Protein AF-0000000078215372 (afdb_homodimer)

Solvent-accessible surface area (backbone atoms only — not comparable to full-atom values): 24965 Å² total; per-residue (Å²): 65,61,40,54,38,35,40,29,22,80,87,81,62,36,67,47,81,47,34,29,33,44,19,39,41,11,26,53,32,34,30,17,42,66,57,40,56,76,42,60,51,66,66,79,47,75,48,42,29,33,37,34,26,61,56,50,44,72,45,80,42,80,29,37,35,31,61,37,30,39,27,28,92,84,66,49,73,44,81,45,72,28,32,36,36,79,43,50,43,55,74,42,83,42,74,62,76,50,68,67,39,49,51,50,41,46,69,76,32,75,67,48,82,72,40,75,63,77,63,27,90,36,74,42,59,40,46,30,38,40,5,23,60,46,37,66,75,33,41,37,47,88,41,70,60,42,73,40,85,52,49,27,31,38,37,44,30,66,54,41,72,30,67,41,57,47,55,72,62,73,57,78,70,67,84,73,60,65,41,46,37,43,30,38,33,36,21,36,50,67,65,88,62,72,63,64,66,74,57,58,53,74,74,71,71,75,66,78,73,65,65,56,70,54,48,51,43,41,53,49,44,51,54,52,62,64,57,71,77,76,125,62,60,41,55,36,35,40,30,23,81,87,81,62,37,68,48,78,48,34,28,34,42,23,40,33,16,60,55,30,33,30,15,42,66,57,42,56,77,41,61,50,65,66,78,47,76,49,72,34,34,42,33,28,51,57,50,43,72,43,80,41,79,29,36,34,33,60,38,31,39,28,26,91,84,65,49,74,45,82,44,70,29,34,35,35,79,42,49,44,56,75,41,43,23,26,62,77,50,67,68,39,49,53,50,42,47,68,78,32,76,67,47,82,71,42,78,62,78,64,27,89,36,76,41,62,39,44,30,38,40,5,25,59,45,38,67,74,33,40,37,47,86,42,68,59,42,72,40,86,50,48,27,32,37,37,42,30,67,56,42,70,30,68,39,32,44,60,72,60,76,63,73,78,56,92,80,71,47,39,16,29,64,39,41,60,21,66,51,71,78,74,79,73,76,65,68,69,72,66,64,61,74,81,72,75,78,74,83,75,77,83,70,67,67,62,58,56,57,62,57,56,65,60,60,66,71,65,74,77,82,125

Secondary structure (DSSP, 8-state):
-EEEEEEE-TTT--EEEEEEEE-TT-SS-EEEHHHHHHTTPPPSEEEEEEEEEGGGEEEEEEEEEEEEEEE-TT--EEEEEEEEES-----EE-PPPPHHHHHHHHHH-TTGGGS----TT-EE---EEE-HHHHHHHB-TTS--EE-TTS-EEE-BTTS-EEES--SS--S--S--EEE----EEEE------TTTTT------------HHHHHHHHHHHHHHHS----/-EEEEEEE-TTT--EEEEEEEE-TT-SS-EEEHHHHHHTTPPPSEEEEEEEEETTTEEEEEEEEEEEEEEE-TT--EEEEEEEEES-S---EE-PPPPHHHHHHHHHH-TTGGGS----TT-EE---EEE-HHHHHHHB-TTS--EE-TTS-EEE-BTTS-EEES--SS-----SS----SS------------GGGGG------------THHHHHHHHHHHHHT-----

Foldseek 3Di:
DKFWWKKADPPPGDIDIAIEAEAAQAPFKAFEPVVCVSRVWDFPDWFWKWKAFPPGDIDIDIWTKTWIWIQAPVGDTDIDIHIYDNAQDDWDQAADDDPQQVVVCCVVPVCPVVAPDPPNRDRHGGRMYDYNVCNVVFFPVVDDWDAGPQRWIWTQTNRGTDIDDDGPDPDPPPPDPDDDGRRIDIGTDPPPPPPVVVVPPPPPDPPPPDPCVVVVVVVVVVVVVVPPPDD/DKFWWKKADPPPGDIDIAIEAEAAPDPFKAFEPVVCVSRVWDFPDKDWDWDADPPGDIDIDIWTKTWIWIQAPVRDTDIDIHIYDNADDFWFQAFDDDPQQVVVCCVVPVCVVVAPDPPNQDRHGGRMYDYNVCNVVFFPVVDDWDAGPQRWIWTQTNRGTDIADDGPDPPPPPDPRRNSRCPPPVPPPPPPPPPVPVPPPDPPDPPPDDDCVVVVVVVVVVVPVVPPPDD

pLDDT: mean 70.28, std 26.35, range [21.62, 98.56]

Structure (mmCIF, N/CA/C/O backbone):
data_AF-0000000078215372-model_v1
#
loop_
_entity.id
_entity.type
_entity.pdbx_description
1 polymer 'Uncharacterized protein'
#
loop_
_atom_site.group_PDB
_atom_site.id
_atom_site.type_symbol
_atom_site.label_atom_id
_atom_site.label_alt_id
_atom_site.label_comp_id
_atom_site.label_asym_id
_atom_site.label_entity_id
_atom_site.label_seq_id
_atom_site.pdbx_PDB_ins_code
_atom_site.Cartn_x
_atom_site.Cartn_y
_atom_site.Cartn_z
_atom_site.occupancy
_atom_site.B_iso_or_equiv
_atom_site.auth_seq_id
_atom_site.auth_comp_id
_atom_site.auth_asym_id
_atom_site.auth_atom_id
_atom_site.pdbx_PDB_model_num
ATOM 1 N N . MET A 1 1 ? -4.188 3.066 4.508 1 84.56 1 MET A N 1
ATOM 2 C CA . MET A 1 1 ? -3.934 3.303 5.926 1 84.56 1 MET A CA 1
ATOM 3 C C . MET A 1 1 ? -3.498 4.746 6.168 1 84.56 1 MET A C 1
ATOM 5 O O . MET A 1 1 ? -2.582 5.238 5.512 1 84.56 1 MET A O 1
ATOM 9 N N . ILE A 1 2 ? -4.207 5.359 7.113 1 87.06 2 ILE A N 1
ATOM 10 C CA . ILE A 1 2 ? -3.916 6.758 7.406 1 87.06 2 ILE A CA 1
ATOM 11 C C . ILE A 1 2 ? -3.439 6.895 8.852 1 87.06 2 ILE A C 1
ATOM 13 O O . ILE A 1 2 ? -4.055 6.344 9.766 1 87.06 2 ILE A O 1
ATOM 17 N N . ALA A 1 3 ? -2.377 7.633 9.016 1 88.69 3 ALA A N 1
ATOM 18 C CA . ALA A 1 3 ? -1.824 7.844 10.352 1 88.69 3 ALA A CA 1
ATOM 19 C C . ALA A 1 3 ? -1.66 9.328 10.648 1 88.69 3 ALA A C 1
ATOM 21 O O . ALA A 1 3 ? -1.082 10.07 9.852 1 88.69 3 ALA A O 1
ATOM 22 N N . PRO A 1 4 ? -2.207 9.742 11.766 1 89.06 4 PRO A N 1
ATOM 23 C CA . PRO A 1 4 ? -1.843 11.086 12.219 1 89.06 4 PRO A CA 1
ATOM 24 C C . PRO A 1 4 ? -0.414 11.156 12.758 1 89.06 4 PRO A C 1
ATOM 26 O O . PRO A 1 4 ? 0.058 10.219 13.398 1 89.06 4 PRO A O 1
ATOM 29 N N . LEU A 1 5 ? 0.279 12.273 12.383 1 92.25 5 LEU A N 1
ATOM 30 C CA . LEU A 1 5 ? 1.641 12.43 12.883 1 92.25 5 LEU A CA 1
ATOM 31 C C . LEU A 1 5 ? 2.039 13.906 12.906 1 92.25 5 LEU A C 1
ATOM 33 O O . LEU A 1 5 ? 1.296 14.758 12.422 1 92.25 5 LEU A O 1
ATOM 37 N N . LYS A 1 6 ? 3.123 14.133 13.578 1 95.31 6 LYS A N 1
ATOM 38 C CA . LYS A 1 6 ? 3.758 15.445 13.508 1 95.31 6 LYS A CA 1
ATOM 39 C C . LYS A 1 6 ? 4.973 15.422 12.594 1 95.31 6 LYS A C 1
ATOM 41 O O . L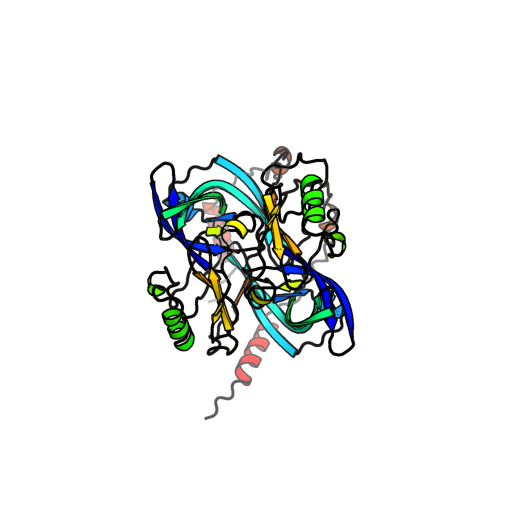YS A 1 6 ? 5.73 14.445 12.578 1 95.31 6 LYS A O 1
ATOM 46 N N . VAL A 1 7 ? 5.098 16.484 11.828 1 98.06 7 VAL A N 1
ATOM 47 C CA . VAL A 1 7 ? 6.266 16.641 10.969 1 98.06 7 VAL A CA 1
ATOM 48 C C . VAL A 1 7 ? 7.012 17.922 11.352 1 98.06 7 VAL A C 1
ATOM 50 O O . VAL A 1 7 ? 6.395 18.953 11.617 1 98.06 7 VAL A O 1
ATOM 53 N N . ARG A 1 8 ? 8.328 17.797 11.344 1 98.31 8 ARG A N 1
ATOM 54 C CA . ARG A 1 8 ? 9.141 18.922 11.812 1 98.31 8 ARG A CA 1
ATOM 55 C C . ARG A 1 8 ? 10.32 19.172 10.883 1 98.31 8 ARG A C 1
ATOM 57 O O . ARG A 1 8 ? 10.945 18.219 10.398 1 98.31 8 ARG A O 1
ATOM 64 N N . ASN A 1 9 ? 10.578 20.359 10.594 1 98.56 9 ASN A N 1
ATOM 65 C CA . ASN A 1 9 ? 11.836 20.781 9.992 1 98.56 9 ASN A CA 1
ATOM 66 C C . ASN A 1 9 ? 12.977 20.75 11.008 1 98.56 9 ASN A C 1
ATOM 68 O O . ASN A 1 9 ? 12.984 21.516 11.969 1 98.56 9 ASN A O 1
ATOM 72 N N . GLU A 1 10 ? 13.906 19.969 10.734 1 96.25 10 GLU A N 1
ATOM 73 C CA . GLU A 1 10 ? 15.008 19.781 11.672 1 96.25 10 GLU A CA 1
ATOM 74 C C . GLU A 1 10 ? 15.844 21.047 11.812 1 96.25 10 GLU A C 1
ATOM 76 O O . GLU A 1 10 ? 16.453 21.281 12.859 1 96.25 10 GLU A O 1
ATOM 81 N N . ILE A 1 11 ? 15.914 21.844 10.875 1 96 11 ILE A N 1
ATOM 82 C CA . ILE A 1 11 ? 16.812 23 10.812 1 96 11 ILE A CA 1
ATOM 83 C C . ILE A 1 11 ? 16.203 24.156 11.586 1 96 11 ILE A C 1
ATOM 85 O O . ILE A 1 11 ? 16.859 24.75 12.461 1 96 11 ILE A O 1
ATOM 89 N N . ASN A 1 12 ? 14.969 24.5 11.391 1 97.12 12 ASN A N 1
ATOM 90 C CA . ASN A 1 12 ? 14.398 25.703 11.992 1 97.12 12 ASN A CA 1
ATOM 91 C C . ASN A 1 12 ? 13.398 25.359 13.094 1 97.12 12 ASN A C 1
ATOM 93 O O . ASN A 1 12 ? 12.898 26.25 13.781 1 97.12 12 ASN A O 1
ATOM 97 N N . GLY A 1 13 ? 12.953 24.125 13.18 1 96.62 13 GLY A N 1
ATOM 98 C CA . GLY A 1 13 ? 12.094 23.688 14.266 1 96.62 13 GLY A CA 1
ATOM 99 C C . GLY A 1 13 ? 10.617 23.828 13.953 1 96.62 13 GLY A C 1
ATOM 100 O O . GLY A 1 13 ? 9.766 23.438 14.75 1 96.62 13 GLY A O 1
ATOM 101 N N . ASN A 1 14 ? 10.234 24.391 12.766 1 97.5 14 ASN A N 1
ATOM 102 C CA . ASN A 1 14 ? 8.836 24.453 12.375 1 97.5 14 ASN A CA 1
ATOM 103 C C . ASN A 1 14 ? 8.188 23.078 12.367 1 97.5 14 ASN A C 1
ATOM 105 O O . ASN A 1 14 ? 8.797 22.109 11.914 1 97.5 14 ASN A O 1
ATOM 109 N N . GLU A 1 15 ? 6.965 23.016 12.914 1 97.25 15 GLU A N 1
ATOM 110 C CA . GLU A 1 15 ? 6.289 21.719 13.031 1 97.25 15 GLU A CA 1
ATOM 111 C C . GLU A 1 15 ? 4.797 21.844 12.742 1 97.25 15 GLU A C 1
ATOM 113 O O . GLU A 1 15 ? 4.203 22.906 12.969 1 97.25 15 GLU A O 1
ATOM 118 N N . GLU A 1 16 ? 4.195 20.812 12.195 1 96.75 16 GLU A N 1
ATOM 119 C CA . GLU A 1 16 ? 2.764 20.75 11.922 1 96.75 16 GLU A CA 1
ATOM 120 C C . GLU A 1 16 ? 2.225 19.344 12.141 1 96.75 16 GLU A C 1
ATOM 122 O O . GLU A 1 16 ? 2.926 18.359 11.898 1 96.75 16 GLU A O 1
ATOM 127 N N . GLN A 1 17 ? 0.99 19.344 12.641 1 93.5 17 GLN A N 1
ATOM 128 C CA . GLN A 1 17 ? 0.272 18.078 12.688 1 93.5 17 GLN A CA 1
ATOM 129 C C . GLN A 1 17 ? -0.427 17.781 11.359 1 93.5 17 GLN A C 1
ATOM 131 O O . GLN A 1 17 ? -1.155 18.625 10.844 1 93.5 17 GLN A O 1
ATOM 136 N N . VAL A 1 18 ? -0.164 16.594 10.82 1 93.25 18 VAL A N 1
ATOM 137 C CA . VAL A 1 18 ? -0.73 16.25 9.516 1 93.25 18 VAL A CA 1
ATOM 138 C C . VAL A 1 18 ? -1.114 14.773 9.484 1 93.25 18 VAL A C 1
ATOM 140 O O . VAL A 1 18 ? -0.928 14.062 10.469 1 93.25 18 VAL A O 1
ATOM 143 N N . TYR A 1 19 ? -1.696 14.352 8.375 1 90.69 19 TYR A N 1
ATOM 144 C CA . TYR A 1 19 ? -2.002 12.953 8.125 1 90.69 19 TYR A CA 1
ATOM 145 C C . TYR A 1 19 ? -1.094 12.375 7.047 1 90.69 19 TYR A C 1
ATOM 147 O O . TYR A 1 19 ? -0.815 13.039 6.043 1 90.69 19 TYR A O 1
ATOM 155 N N . ALA A 1 20 ? -0.675 11.148 7.289 1 93.44 20 ALA A N 1
ATOM 156 C CA . ALA A 1 20 ? 0.136 10.438 6.3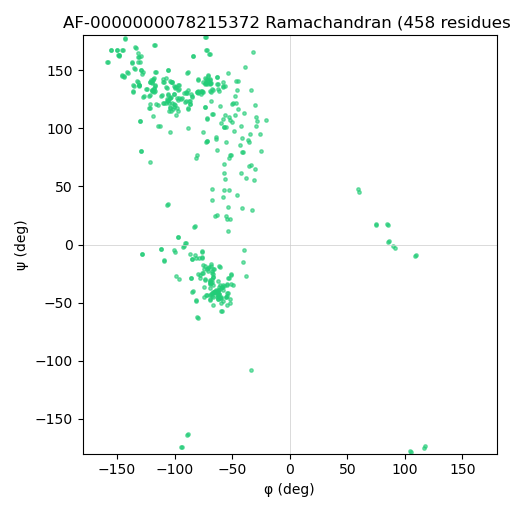05 1 93.44 20 ALA A CA 1
ATOM 157 C C . ALA A 1 20 ? -0.586 9.195 5.797 1 93.44 20 ALA A C 1
ATOM 159 O O . ALA A 1 20 ? -1.23 8.484 6.57 1 93.44 20 ALA A O 1
ATOM 160 N N . LEU A 1 21 ? -0.5 9.031 4.5 1 91.69 21 LEU A N 1
ATOM 161 C CA . LEU A 1 21 ? -0.928 7.781 3.883 1 91.69 21 LEU A CA 1
ATOM 162 C C . LEU A 1 21 ? 0.203 6.762 3.883 1 91.69 21 LEU A C 1
ATOM 164 O O . LEU A 1 21 ? 1.303 7.043 3.402 1 91.69 21 LEU A O 1
ATOM 168 N N . LEU A 1 22 ? 0 5.637 4.492 1 91.69 22 LEU A N 1
ATOM 169 C CA . LEU A 1 22 ? 0.946 4.527 4.422 1 91.69 22 LEU A CA 1
ATOM 170 C C . LEU A 1 22 ? 0.643 3.633 3.225 1 91.69 22 LEU A C 1
ATOM 172 O O . LEU A 1 22 ? -0.408 2.99 3.176 1 91.69 22 LEU A O 1
ATOM 176 N N . ASP A 1 23 ? 1.573 3.572 2.297 1 89.06 23 ASP A N 1
ATOM 177 C CA . ASP A 1 23 ? 1.319 2.943 1.004 1 89.06 23 ASP A CA 1
ATOM 178 C C . ASP A 1 23 ? 2.412 1.934 0.661 1 89.06 23 ASP A C 1
ATOM 180 O O . ASP A 1 23 ? 3.48 2.309 0.173 1 89.06 23 ASP A O 1
ATOM 184 N N . SER A 1 24 ? 2.084 0.668 0.756 1 88.62 24 SER A N 1
ATOM 185 C CA . SER A 1 24 ? 3.059 -0.397 0.545 1 88.62 24 SER A CA 1
ATOM 186 C C . SER A 1 24 ? 3.359 -0.585 -0.938 1 88.62 24 SER A C 1
ATOM 188 O O . SER A 1 24 ? 4.316 -1.272 -1.3 1 88.62 24 SER A O 1
ATOM 190 N N . ALA A 1 25 ? 2.582 0.022 -1.804 1 86.44 25 ALA A N 1
ATOM 191 C CA . ALA A 1 25 ? 2.781 -0.166 -3.238 1 86.44 25 ALA A CA 1
ATOM 192 C C . ALA A 1 25 ? 3.543 1.009 -3.846 1 86.44 25 ALA A C 1
ATOM 194 O O . ALA A 1 25 ? 3.898 0.982 -5.027 1 86.44 25 ALA A O 1
ATOM 195 N N . SER A 1 26 ? 3.771 2.016 -3.07 1 87.06 26 SER A N 1
ATOM 196 C CA . SER A 1 26 ? 4.566 3.143 -3.545 1 87.06 26 SER A CA 1
ATOM 197 C C . SER A 1 26 ? 6.055 2.918 -3.283 1 87.06 26 SER A C 1
ATOM 199 O O . SER A 1 26 ? 6.449 2.605 -2.158 1 87.06 26 SER A O 1
ATOM 201 N N . ASP A 1 27 ? 6.832 3.168 -4.273 1 82.94 27 ASP A N 1
ATOM 202 C CA . ASP A 1 27 ? 8.266 2.938 -4.141 1 82.94 27 ASP A CA 1
ATOM 203 C C . ASP A 1 27 ? 8.938 4.082 -3.385 1 82.94 27 ASP A C 1
ATOM 205 O O . ASP A 1 27 ? 10.023 3.906 -2.814 1 82.94 27 ASP A O 1
ATOM 209 N N . GLN A 1 28 ? 8.297 5.176 -3.467 1 86.5 28 GLN A N 1
ATOM 210 C CA . GLN A 1 28 ? 8.883 6.371 -2.869 1 86.5 28 GLN A CA 1
ATOM 211 C C . GLN A 1 28 ? 7.883 7.078 -1.96 1 86.5 28 GLN A C 1
ATOM 213 O O . GLN A 1 28 ? 6.68 6.816 -2.029 1 86.5 28 GLN A O 1
ATOM 218 N N . SER A 1 29 ? 8.445 7.883 -1.173 1 93.75 29 SER A N 1
ATOM 219 C CA . SER A 1 29 ? 7.648 8.695 -0.261 1 93.75 29 SER A CA 1
ATOM 220 C C . SER A 1 29 ? 7.578 10.148 -0.729 1 93.75 29 SER A C 1
ATOM 222 O O . SER A 1 29 ? 8.523 10.648 -1.339 1 93.75 29 SER A O 1
ATOM 224 N N . PHE A 1 30 ? 6.457 10.789 -0.39 1 94.5 30 PHE A N 1
ATOM 225 C CA . PHE A 1 30 ? 6.188 12.117 -0.929 1 94.5 30 PHE A CA 1
ATOM 226 C C . PHE A 1 30 ? 5.656 13.047 0.157 1 94.5 30 PHE A C 1
ATOM 228 O O . PHE A 1 30 ? 5.094 12.586 1.153 1 94.5 30 PHE A O 1
ATOM 235 N N . ILE A 1 31 ? 5.844 14.312 -0.094 1 97.44 31 ILE A N 1
ATOM 236 C CA . ILE A 1 31 ? 5.266 15.391 0.708 1 97.44 31 ILE A CA 1
ATOM 237 C C . ILE A 1 31 ? 4.613 16.422 -0.208 1 97.44 31 ILE A C 1
ATOM 239 O O . ILE A 1 31 ? 5.121 16.703 -1.294 1 97.44 31 ILE A O 1
ATOM 243 N N . SER A 1 32 ? 3.471 16.922 0.215 1 96.38 32 SER A N 1
ATOM 244 C CA . SER A 1 32 ? 2.859 17.969 -0.598 1 96.38 32 SER A CA 1
ATOM 245 C C . SER A 1 32 ? 3.748 19.219 -0.665 1 96.38 32 SER A C 1
ATOM 247 O O . SER A 1 32 ? 4.379 19.578 0.326 1 96.38 32 SER A O 1
ATOM 249 N N . SER A 1 33 ? 3.734 19.844 -1.82 1 96.69 33 SER A N 1
ATOM 250 C CA . SER A 1 33 ? 4.516 21.078 -1.975 1 96.69 33 SER A CA 1
ATOM 251 C C . SER A 1 33 ? 4.074 22.141 -0.977 1 96.69 33 SER A C 1
ATOM 253 O O . SER A 1 33 ? 4.906 22.875 -0.441 1 96.69 33 SER A O 1
ATOM 255 N N . ALA A 1 34 ? 2.82 22.219 -0.686 1 96.88 34 ALA A N 1
ATOM 256 C CA . ALA A 1 34 ? 2.281 23.203 0.251 1 96.88 34 ALA A CA 1
ATOM 257 C C . ALA A 1 34 ? 2.84 22.984 1.654 1 96.88 34 ALA A C 1
ATOM 259 O O . ALA A 1 34 ? 3.254 23.938 2.318 1 96.88 34 ALA A O 1
ATOM 260 N N . LEU A 1 35 ? 2.867 21.75 2.078 1 97.75 35 LEU A N 1
ATOM 261 C CA . LEU A 1 35 ? 3.395 21.453 3.404 1 97.75 35 LEU A CA 1
ATOM 262 C C . LEU A 1 35 ? 4.891 21.734 3.471 1 97.75 35 LEU A C 1
ATOM 264 O O . LEU A 1 35 ? 5.379 22.297 4.453 1 97.75 35 LEU A O 1
ATOM 268 N N . SER A 1 36 ? 5.613 21.297 2.453 1 98.12 36 SER A N 1
ATOM 269 C CA . SER A 1 36 ? 7.047 21.578 2.385 1 98.12 36 SER A CA 1
ATOM 270 C C . SER A 1 36 ? 7.332 23.062 2.527 1 98.12 36 SER A C 1
ATOM 272 O O . SER A 1 36 ? 8.266 23.453 3.229 1 98.12 36 SER A O 1
ATOM 274 N N . GLU A 1 37 ? 6.547 23.828 1.897 1 97.81 37 GLU A N 1
ATOM 275 C CA . GLU A 1 37 ? 6.711 25.281 1.942 1 97.81 37 GLU A CA 1
ATOM 276 C C . GLU A 1 37 ? 6.371 25.828 3.324 1 97.81 37 GLU A C 1
ATOM 278 O O . GLU A 1 37 ? 7.109 26.656 3.867 1 97.81 37 GLU A O 1
ATOM 283 N N . ARG A 1 38 ? 5.223 25.375 3.887 1 98.19 38 ARG A N 1
ATOM 284 C CA . ARG A 1 38 ? 4.816 25.844 5.207 1 98.19 38 ARG A CA 1
ATOM 285 C C . ARG A 1 38 ? 5.883 25.547 6.25 1 98.19 38 ARG A C 1
ATOM 287 O O . ARG A 1 38 ? 6.133 26.344 7.148 1 98.19 38 ARG A O 1
ATOM 294 N N . LEU A 1 39 ? 6.535 24.422 6.059 1 98.31 39 LEU A N 1
ATOM 295 C CA . LEU A 1 39 ? 7.566 24 7 1 98.31 39 LEU A CA 1
ATOM 296 C C . LEU A 1 39 ? 8.906 24.641 6.656 1 98.31 39 LEU A C 1
ATOM 298 O O . LEU A 1 39 ? 9.859 24.547 7.438 1 98.31 39 LEU A O 1
ATOM 302 N N . GLN A 1 40 ? 8.977 25.234 5.453 1 98.31 40 GLN A N 1
ATOM 303 C CA . GLN A 1 40 ? 10.195 25.844 4.938 1 98.31 40 GLN A CA 1
ATOM 304 C C . GLN A 1 40 ? 11.328 24.812 4.844 1 98.31 40 GLN A C 1
ATOM 306 O O . GLN A 1 40 ? 12.438 25.078 5.309 1 98.31 40 GLN A O 1
ATOM 311 N N . LEU A 1 41 ? 10.992 23.703 4.289 1 98.19 41 LEU A N 1
ATOM 312 C CA . LEU A 1 41 ? 12.023 22.688 4.074 1 98.19 41 LEU A CA 1
ATOM 313 C C . LEU A 1 41 ? 12.945 23.078 2.93 1 98.19 41 LEU A C 1
ATOM 315 O O . LEU A 1 41 ? 12.484 23.578 1.897 1 98.19 41 LEU A O 1
ATOM 319 N N . THR A 1 42 ? 14.211 22.859 3.115 1 96.75 42 THR A N 1
ATOM 320 C CA . THR A 1 42 ? 15.188 23.188 2.08 1 96.75 42 THR A CA 1
ATOM 321 C C . THR A 1 42 ? 15.406 22 1.146 1 96.75 42 THR A C 1
ATOM 323 O O . THR A 1 42 ? 15.781 20.906 1.589 1 96.75 42 THR A O 1
ATOM 326 N N . PRO A 1 43 ? 15.195 22.188 -0.137 1 96.25 43 PRO A N 1
ATOM 327 C CA . PRO A 1 43 ? 15.477 21.094 -1.065 1 96.25 43 PRO A CA 1
ATOM 328 C C . PRO A 1 43 ? 16.969 20.797 -1.21 1 96.25 43 PRO A C 1
ATOM 330 O O . PRO A 1 43 ? 17.781 21.734 -1.207 1 96.25 43 PRO A O 1
ATOM 333 N N . HIS A 1 44 ? 17.297 19.531 -1.321 1 93.38 44 HIS A N 1
ATOM 334 C CA . HIS A 1 44 ? 18.688 19.109 -1.514 1 93.38 44 HIS A CA 1
ATOM 335 C C . HIS A 1 44 ? 18.984 18.891 -2.99 1 93.38 44 HIS A C 1
ATOM 337 O O . HIS A 1 44 ? 20.156 18.953 -3.406 1 93.38 44 HIS A O 1
ATOM 343 N N . SER A 1 45 ? 18.016 18.516 -3.732 1 90.75 45 SER A N 1
ATOM 344 C CA . SER A 1 45 ? 18.156 18.281 -5.164 1 90.75 45 SER A CA 1
ATOM 345 C C . SER A 1 45 ? 16.797 18.375 -5.867 1 90.75 45 SER A C 1
ATOM 347 O O . SER A 1 45 ? 15.758 18.344 -5.219 1 90.75 45 SER A O 1
ATOM 349 N N . GLU A 1 46 ? 16.938 18.656 -7.168 1 90.56 46 GLU A N 1
ATOM 350 C CA . GLU A 1 46 ? 15.766 18.625 -8.039 1 90.56 46 GLU A CA 1
ATOM 351 C C . GLU A 1 46 ? 15.969 17.688 -9.211 1 90.56 46 GLU A C 1
ATOM 353 O O . GLU A 1 46 ? 17.062 17.609 -9.773 1 90.56 46 GLU A O 1
ATOM 358 N N . THR A 1 47 ? 14.922 16.891 -9.414 1 85.69 47 THR A N 1
ATOM 359 C CA . THR A 1 47 ? 15.031 15.938 -10.516 1 85.69 47 THR A CA 1
ATOM 360 C C . THR A 1 47 ? 13.672 15.68 -11.148 1 85.69 47 THR A C 1
ATOM 362 O O . THR A 1 47 ? 12.641 16.109 -10.617 1 85.69 47 THR A O 1
ATOM 365 N N . SER A 1 48 ? 13.742 15.133 -12.32 1 85.75 48 SER A N 1
ATOM 366 C CA . SER A 1 48 ? 12.523 14.664 -12.977 1 85.75 48 SER A CA 1
ATOM 367 C C . SER A 1 48 ? 12.375 13.148 -12.828 1 85.75 48 SER A C 1
ATOM 369 O O . SER A 1 48 ? 13.352 12.406 -12.953 1 85.75 48 SER A O 1
ATOM 371 N N . ILE A 1 49 ? 11.102 12.836 -12.523 1 81.56 49 ILE A N 1
ATOM 372 C CA . ILE A 1 49 ? 10.828 11.406 -12.375 1 81.56 49 ILE A CA 1
ATOM 373 C C . ILE A 1 49 ? 9.578 11.047 -13.18 1 81.56 49 ILE A C 1
ATOM 375 O O . ILE A 1 49 ? 8.789 11.922 -13.547 1 81.56 49 ILE A O 1
ATOM 379 N N . ILE A 1 50 ? 9.477 9.781 -13.531 1 81 50 ILE A N 1
ATOM 380 C CA . ILE A 1 50 ? 8.242 9.242 -14.102 1 81 50 ILE A CA 1
ATOM 381 C C . ILE A 1 50 ? 7.457 8.5 -13.023 1 81 50 ILE A C 1
ATOM 383 O O . ILE A 1 50 ? 7.98 7.594 -12.375 1 81 50 ILE A O 1
ATOM 387 N N . VAL A 1 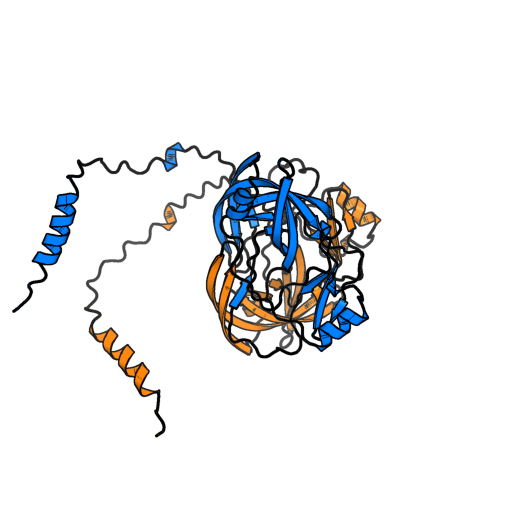51 ? 6.27 8.953 -12.805 1 81.88 51 VAL A N 1
ATOM 388 C CA . VAL A 1 51 ? 5.383 8.305 -11.844 1 81.88 51 VAL A CA 1
ATOM 389 C C . VAL A 1 51 ? 4.371 7.426 -12.586 1 81.88 51 VAL A C 1
ATOM 391 O O . VAL A 1 51 ? 3.602 7.918 -13.414 1 81.88 51 VAL A O 1
ATOM 394 N N . ASN A 1 52 ? 4.445 6.16 -12.289 1 78.75 52 ASN A N 1
ATOM 395 C CA . ASN A 1 52 ? 3.461 5.199 -12.789 1 78.75 52 ASN A CA 1
ATOM 396 C C . ASN A 1 52 ? 2.391 4.902 -11.742 1 78.75 52 ASN A C 1
ATOM 398 O O . ASN A 1 52 ? 2.707 4.609 -10.586 1 78.75 52 ASN A O 1
ATOM 402 N N . THR A 1 53 ? 1.14 5.094 -12.188 1 78.75 53 THR A N 1
ATOM 403 C CA . THR A 1 53 ? 0.046 4.863 -11.25 1 78.75 53 THR A CA 1
ATOM 404 C C . THR A 1 53 ? -0.852 3.729 -11.742 1 78.75 53 THR A C 1
ATOM 406 O O . THR A 1 53 ? -0.612 3.152 -12.805 1 78.75 53 THR A O 1
ATOM 409 N N . PHE A 1 54 ? -1.714 3.35 -10.922 1 75.81 54 PHE A N 1
ATOM 410 C CA . PHE A 1 54 ? -2.701 2.332 -11.258 1 75.81 54 PHE A CA 1
ATOM 411 C C . PHE A 1 54 ? -3.305 2.598 -12.633 1 75.81 54 PHE A C 1
ATOM 413 O O . PHE A 1 54 ? -3.572 3.748 -12.984 1 75.81 54 PHE A O 1
ATOM 420 N N . GLY A 1 55 ? -3.523 1.521 -13.367 1 73.75 55 GLY A N 1
ATOM 421 C CA . GLY A 1 55 ? -4.133 1.623 -14.688 1 73.75 55 GLY A CA 1
ATOM 422 C C . GLY A 1 55 ? -3.129 1.913 -15.789 1 73.75 55 GLY A C 1
ATOM 423 O O . GLY A 1 55 ? -3.508 2.125 -16.938 1 73.75 55 GLY A O 1
ATOM 424 N N . GLY A 1 56 ? -1.876 1.984 -15.391 1 70.06 56 GLY A N 1
ATOM 425 C CA . GLY A 1 56 ? -0.818 2.119 -16.375 1 70.06 56 GLY A CA 1
ATOM 426 C C . GLY A 1 56 ? -0.563 3.557 -16.781 1 70.06 56 GLY A C 1
ATOM 427 O O . GLY A 1 56 ? 0.037 3.812 -17.828 1 70.06 56 GLY A O 1
ATOM 428 N N . HIS A 1 57 ? -1.037 4.465 -16.016 1 73.69 57 HIS A N 1
ATOM 429 C CA . HIS A 1 57 ? -0.784 5.867 -16.312 1 73.69 57 HIS A CA 1
ATOM 430 C C . HIS A 1 57 ? 0.629 6.273 -15.914 1 73.69 57 HIS A C 1
ATOM 432 O O . HIS A 1 57 ? 1.111 5.883 -14.852 1 73.69 57 HIS A O 1
ATOM 438 N N . ALA A 1 58 ? 1.286 6.883 -16.859 1 76.12 58 ALA A N 1
ATOM 439 C CA . ALA A 1 58 ? 2.623 7.406 -16.594 1 76.12 58 ALA A CA 1
ATOM 440 C C . ALA A 1 58 ? 2.67 8.914 -16.781 1 76.12 58 ALA A C 1
ATOM 442 O O . ALA A 1 58 ? 2.078 9.445 -17.719 1 76.12 58 ALA A O 1
ATOM 443 N N . GLU A 1 59 ? 3.254 9.57 -15.797 1 78.19 59 GLU A N 1
ATOM 444 C CA . GLU A 1 59 ? 3.396 11.023 -15.867 1 78.19 59 GLU A CA 1
ATOM 445 C C . GLU A 1 59 ? 4.789 11.469 -15.43 1 78.19 59 GLU A C 1
ATOM 447 O O . GLU A 1 59 ? 5.305 10.992 -14.414 1 78.19 59 GLU A O 1
ATOM 452 N N . LYS A 1 60 ? 5.375 12.289 -16.234 1 82.38 60 LYS A N 1
ATOM 453 C CA . LYS A 1 60 ? 6.629 12.906 -15.82 1 82.38 60 LYS A CA 1
ATOM 454 C C . LYS A 1 60 ? 6.379 14.031 -14.82 1 82.38 60 LYS A C 1
ATOM 456 O O . LYS A 1 60 ? 5.48 14.859 -15.008 1 82.38 60 LYS A O 1
ATOM 461 N N . LYS A 1 61 ? 7.145 13.969 -13.758 1 83 61 LYS A N 1
ATOM 462 C CA . LYS A 1 61 ? 7.004 14.984 -12.719 1 83 61 LYS A CA 1
ATOM 463 C C . LYS A 1 61 ? 8.359 15.57 -12.328 1 83 61 LYS A C 1
ATOM 465 O O . LYS A 1 61 ? 9.352 14.836 -12.242 1 83 61 LYS A O 1
ATOM 470 N N . HIS A 1 62 ? 8.328 16.906 -12.188 1 89.38 62 HIS A N 1
ATOM 471 C CA . HIS A 1 62 ? 9.469 17.578 -11.562 1 89.38 62 HIS A CA 1
ATOM 472 C C . HIS A 1 62 ? 9.32 17.609 -10.047 1 89.38 62 HIS A C 1
ATOM 474 O O . HIS A 1 62 ? 8.312 18.094 -9.531 1 89.38 62 HIS A O 1
ATOM 480 N N . VAL A 1 63 ? 10.383 17.031 -9.375 1 90.5 63 VAL A N 1
ATOM 481 C CA . VAL A 1 63 ? 10.25 16.891 -7.934 1 90.5 63 VAL A CA 1
ATOM 482 C C . VAL A 1 63 ? 11.484 17.469 -7.242 1 90.5 63 VAL A C 1
ATOM 484 O O . VAL A 1 63 ? 12.555 17.578 -7.855 1 90.5 63 VAL A O 1
ATOM 487 N N . LYS A 1 64 ? 11.297 17.969 -6.043 1 95.38 64 LYS A N 1
ATOM 488 C CA . LYS A 1 64 ? 12.367 18.328 -5.125 1 95.38 64 LYS A CA 1
ATOM 489 C C . LYS A 1 64 ? 12.523 17.281 -4.023 1 95.38 64 LYS A C 1
ATOM 491 O O . LYS A 1 64 ? 11.531 16.734 -3.541 1 95.38 64 LYS A O 1
ATOM 496 N N 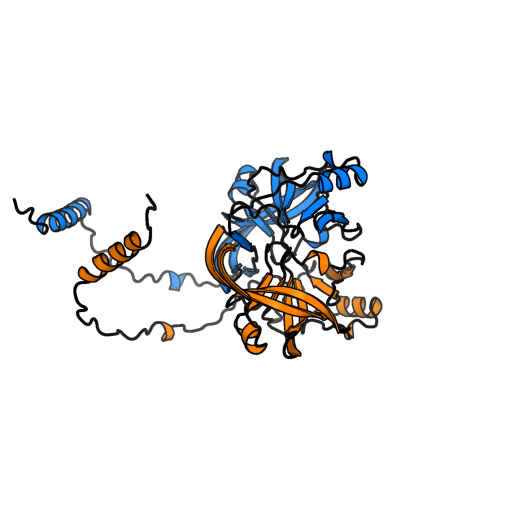. ARG A 1 65 ? 13.773 17.016 -3.713 1 95.69 65 ARG A N 1
ATOM 497 C CA . ARG A 1 65 ? 14.062 16.125 -2.592 1 95.69 65 ARG A CA 1
ATOM 498 C C . ARG A 1 65 ? 14.281 16.922 -1.308 1 95.69 65 ARG A C 1
ATOM 500 O O . ARG A 1 65 ? 15.117 17.828 -1.268 1 95.69 65 ARG A O 1
ATOM 507 N N . VAL A 1 66 ? 13.523 16.578 -0.241 1 97.69 66 VAL A N 1
ATOM 508 C CA . VAL A 1 66 ? 13.633 17.281 1.031 1 97.69 66 VAL A CA 1
ATOM 509 C C . VAL A 1 66 ? 13.75 16.281 2.174 1 97.69 66 VAL A C 1
ATOM 511 O O . VAL A 1 66 ? 13.414 15.109 2.008 1 97.69 66 VAL A O 1
ATOM 514 N N . GLU A 1 67 ? 14.234 16.797 3.305 1 97.94 67 GLU A N 1
ATOM 515 C CA . GLU A 1 67 ? 14.328 15.977 4.512 1 97.94 67 GLU A CA 1
ATOM 516 C C . GLU A 1 67 ? 13.469 16.562 5.637 1 97.94 67 GLU A C 1
ATOM 518 O O . GLU A 1 67 ? 13.359 17.781 5.77 1 97.94 67 GLU A O 1
ATOM 523 N N . ALA A 1 68 ? 12.875 15.68 6.383 1 98.25 68 ALA A N 1
ATOM 524 C CA . ALA A 1 68 ? 12.047 16.078 7.52 1 98.25 68 ALA A CA 1
ATOM 525 C C . ALA A 1 68 ? 12.094 15.039 8.633 1 98.25 68 ALA A C 1
ATOM 527 O O . ALA A 1 68 ? 12.555 13.906 8.414 1 98.25 68 ALA A O 1
ATOM 528 N N . LEU A 1 69 ? 11.68 15.453 9.781 1 98.25 69 LEU A N 1
ATOM 529 C CA . LEU A 1 69 ? 11.5 14.547 10.906 1 98.25 69 LEU A CA 1
ATOM 530 C C . LEU A 1 69 ? 10.023 14.258 11.133 1 98.25 69 LEU A C 1
ATOM 532 O O . LEU A 1 69 ? 9.203 15.18 11.203 1 98.25 69 LEU A O 1
ATOM 536 N N . LEU A 1 70 ? 9.703 12.992 11.164 1 97.94 70 LEU A N 1
ATOM 537 C CA . LEU A 1 70 ? 8.375 12.57 11.578 1 97.94 70 LEU A CA 1
ATOM 538 C C . LEU A 1 70 ? 8.359 12.172 13.055 1 97.94 70 LEU A C 1
ATOM 540 O O . LEU A 1 70 ? 9.211 11.398 13.492 1 97.94 70 LEU A O 1
ATOM 544 N N . LEU A 1 71 ? 7.371 12.688 13.742 1 95.75 71 LEU A N 1
ATOM 545 C CA . LEU A 1 71 ? 7.328 12.445 15.18 1 95.75 71 LEU A CA 1
ATOM 546 C C . LEU A 1 71 ? 6.055 11.695 15.57 1 95.75 71 LEU A C 1
ATOM 548 O O . LEU A 1 71 ? 4.977 11.984 15.039 1 95.75 71 LEU A O 1
ATOM 552 N N . ASN A 1 72 ? 6.258 10.789 16.516 1 90 72 ASN A N 1
ATOM 553 C CA . ASN A 1 72 ? 5.082 10.148 17.094 1 90 72 ASN A CA 1
ATOM 554 C C . ASN A 1 72 ? 4.625 10.852 18.359 1 90 72 ASN A C 1
ATOM 556 O O . ASN A 1 72 ? 5.129 11.93 18.688 1 90 72 ASN A O 1
ATOM 560 N N . GLN A 1 73 ? 3.664 10.344 19.062 1 83.88 73 GLN A N 1
ATOM 561 C CA . GLN A 1 73 ? 3.062 10.984 20.219 1 83.88 73 GLN A CA 1
ATOM 562 C C . GLN A 1 73 ? 4.059 11.07 21.375 1 83.88 73 GLN A C 1
ATOM 564 O O . GLN A 1 73 ? 3.939 11.945 22.25 1 83.88 73 GLN A O 1
ATOM 569 N N . LYS A 1 74 ? 5.008 10.211 21.391 1 86.12 74 LYS A N 1
ATOM 570 C CA . LYS A 1 74 ? 6.02 10.195 22.453 1 86.12 74 LYS A CA 1
ATOM 571 C C . LYS A 1 74 ? 7.223 11.055 22.062 1 86.12 74 LYS A C 1
ATOM 573 O O . LYS A 1 74 ? 8.281 10.961 22.688 1 86.12 74 LYS A O 1
ATOM 578 N N . GLU A 1 75 ? 7.188 11.672 20.922 1 88.69 75 GLU A N 1
ATOM 579 C CA . GLU A 1 75 ? 8.195 12.602 20.422 1 88.69 75 GLU A CA 1
ATOM 580 C C . GLU A 1 75 ? 9.445 11.867 19.953 1 88.69 75 GLU A C 1
ATOM 582 O O . GLU A 1 75 ? 10.531 12.453 19.891 1 88.69 75 GLU A O 1
ATOM 587 N N . GLN A 1 76 ? 9.281 10.641 19.75 1 93.44 76 GLN A N 1
ATOM 588 C CA . GLN A 1 76 ? 10.336 9.945 19.031 1 93.44 76 GLN A CA 1
ATOM 589 C C . GLN A 1 76 ? 10.32 10.305 17.547 1 93.44 76 GLN A C 1
ATOM 591 O O . GLN A 1 76 ? 9.25 10.469 16.953 1 93.44 76 GLN A O 1
ATOM 596 N N . SER A 1 77 ? 11.516 10.398 17.016 1 95.44 77 SER A N 1
ATOM 597 C CA . SER A 1 77 ? 11.555 10.93 15.648 1 95.44 77 SER A CA 1
ATOM 598 C C . SER A 1 77 ? 12.094 9.883 14.672 1 95.44 77 SER A C 1
ATOM 600 O O . SER A 1 77 ? 12.859 9 15.055 1 95.44 77 SER A O 1
ATOM 602 N N . LEU A 1 78 ? 11.617 9.953 13.492 1 95.62 78 LEU A N 1
ATOM 603 C CA . LEU A 1 78 ? 12.094 9.242 12.305 1 95.62 78 LEU A CA 1
ATOM 604 C C . LEU A 1 78 ? 12.5 10.227 11.211 1 95.62 78 LEU A C 1
ATOM 606 O O . LEU A 1 78 ? 11.672 11.023 10.75 1 95.62 78 LEU A O 1
ATOM 610 N N . LYS A 1 79 ? 13.766 10.172 10.875 1 96.94 79 LYS A N 1
ATOM 611 C CA . LYS A 1 79 ? 14.227 11.039 9.781 1 96.94 79 LYS A CA 1
ATOM 612 C C . LYS A 1 79 ? 13.883 10.43 8.422 1 96.94 79 LYS A C 1
ATOM 614 O O . LYS A 1 79 ? 14.164 9.258 8.172 1 96.94 79 LYS A O 1
ATOM 619 N N . VAL A 1 80 ? 13.289 11.273 7.562 1 96.75 80 VAL A N 1
ATOM 620 C CA . VAL A 1 80 ? 12.859 10.742 6.273 1 96.75 80 VAL A CA 1
ATOM 621 C C . VAL A 1 80 ? 13.281 11.703 5.156 1 96.75 80 VAL A C 1
ATOM 623 O O . VAL A 1 80 ? 13.461 12.898 5.391 1 96.75 80 VAL A O 1
ATOM 626 N N . THR A 1 81 ? 13.5 11.125 3.98 1 96 81 THR A N 1
ATOM 627 C CA . THR A 1 81 ? 13.648 11.867 2.734 1 96 81 THR A CA 1
ATOM 628 C C . THR A 1 81 ? 12.406 11.727 1.864 1 96 81 THR A C 1
ATOM 630 O O . THR A 1 81 ? 11.922 10.617 1.632 1 96 81 THR A O 1
ATOM 633 N N . LEU A 1 82 ? 11.898 12.883 1.429 1 96.88 82 LEU A N 1
ATOM 634 C CA . LEU A 1 82 ? 10.633 12.914 0.708 1 96.88 82 LEU A CA 1
ATOM 635 C C . LEU A 1 82 ? 10.773 13.656 -0.616 1 96.88 82 LEU A C 1
ATOM 637 O O . LEU A 1 82 ? 11.586 14.578 -0.73 1 96.88 82 LEU A O 1
ATOM 641 N N . LEU A 1 83 ? 10 13.219 -1.573 1 94.69 83 LEU A N 1
ATOM 642 C CA . LEU A 1 83 ? 9.875 13.945 -2.83 1 94.69 83 LEU A CA 1
ATOM 643 C C . LEU A 1 83 ? 8.633 14.836 -2.82 1 94.69 83 LEU A C 1
ATOM 645 O O . LEU A 1 83 ? 7.562 14.406 -2.379 1 94.69 83 LEU A O 1
ATOM 649 N N . THR A 1 84 ? 8.773 16.047 -3.316 1 96.12 84 THR A N 1
ATOM 650 C CA . THR A 1 84 ? 7.625 16.953 -3.318 1 96.12 84 THR A CA 1
ATOM 651 C C . THR A 1 84 ? 6.688 16.625 -4.48 1 96.12 84 THR A C 1
ATOM 653 O O . THR A 1 84 ? 7.141 16.266 -5.57 1 96.12 84 THR A O 1
ATOM 656 N N . ASN A 1 85 ? 5.469 16.734 -4.223 1 92.81 85 ASN A N 1
ATOM 657 C CA . ASN A 1 85 ? 4.402 16.672 -5.223 1 92.81 85 ASN A CA 1
ATOM 658 C C . ASN A 1 85 ? 3.244 17.594 -4.859 1 92.81 85 ASN A C 1
ATOM 660 O O . ASN A 1 85 ? 2.922 17.766 -3.682 1 92.81 85 ASN A O 1
ATOM 664 N N . HIS A 1 86 ? 2.611 18.188 -5.863 1 90.5 86 HIS A N 1
ATOM 665 C CA . HIS A 1 86 ? 1.552 19.156 -5.598 1 90.5 86 HIS A CA 1
ATOM 666 C C . HIS A 1 86 ? 0.419 18.516 -4.793 1 90.5 86 HIS A C 1
ATOM 668 O O . HIS A 1 86 ? 0.024 19.047 -3.75 1 90.5 86 HIS A O 1
ATOM 674 N N . THR A 1 87 ? -0.144 17.469 -5.324 1 85.94 87 THR A N 1
ATOM 675 C CA . THR A 1 87 ? -1.226 16.766 -4.652 1 85.94 87 THR A CA 1
ATOM 676 C C . THR A 1 87 ? -0.847 15.305 -4.414 1 85.94 87 THR A C 1
ATOM 678 O O . THR A 1 87 ? -0.323 14.641 -5.309 1 85.94 87 THR A O 1
ATOM 681 N N . ILE A 1 88 ? -1.035 14.922 -3.127 1 87.19 88 ILE A N 1
ATOM 682 C CA . ILE A 1 88 ? -0.786 13.523 -2.82 1 87.19 88 ILE A CA 1
ATOM 683 C C . ILE A 1 88 ? -1.993 12.68 -3.23 1 87.19 88 ILE A C 1
ATOM 685 O O . ILE A 1 88 ? -1.877 11.781 -4.066 1 87.19 88 ILE A O 1
ATOM 689 N N . THR A 1 89 ? -3.053 12.977 -2.609 1 80.62 89 THR A N 1
ATOM 690 C CA . THR A 1 89 ? -4.309 12.32 -2.947 1 80.62 89 THR A CA 1
ATOM 691 C C . THR A 1 89 ? -5.484 13.281 -2.783 1 80.62 89 THR A C 1
ATOM 693 O O . THR A 1 89 ? -5.336 14.359 -2.209 1 80.62 89 THR A O 1
ATOM 696 N N . GLN A 1 90 ? -6.586 12.773 -3.348 1 75.81 90 GLN A N 1
ATOM 697 C CA . GLN A 1 90 ? -7.832 13.469 -3.039 1 75.81 90 GLN A CA 1
ATOM 698 C C . GLN A 1 90 ? -8.273 13.188 -1.605 1 75.81 90 GLN A C 1
ATOM 700 O O . GLN A 1 90 ? -7.617 12.438 -0.881 1 75.81 90 GLN A O 1
ATOM 705 N N . THR A 1 91 ? -9.391 13.844 -1.284 1 73.5 91 THR A N 1
ATOM 706 C CA . THR A 1 91 ? -9.945 13.664 0.051 1 73.5 91 THR A CA 1
ATOM 707 C C . THR A 1 91 ? -10.352 12.211 0.276 1 73.5 91 THR A C 1
ATOM 709 O O . THR A 1 91 ? -10.938 11.578 -0.604 1 73.5 91 THR A O 1
ATOM 712 N N . ILE A 1 92 ? -9.945 11.719 1.435 1 73.81 92 ILE A N 1
ATOM 713 C CA . ILE A 1 92 ? -10.289 10.352 1.819 1 73.81 92 ILE A CA 1
ATOM 714 C C . ILE A 1 92 ? -11.359 10.383 2.908 1 73.81 92 ILE A C 1
ATOM 716 O O . ILE A 1 92 ? -11.164 10.984 3.965 1 73.81 92 ILE A O 1
ATOM 720 N N . PRO A 1 93 ? -12.406 9.734 2.623 1 67.56 93 PRO A N 1
ATOM 721 C CA . PRO A 1 93 ? -13.43 9.648 3.668 1 67.56 93 PRO A CA 1
ATOM 722 C C . PRO A 1 93 ? -13.062 8.648 4.766 1 67.56 93 PRO A C 1
ATOM 724 O O . PRO A 1 93 ? -12.586 7.551 4.473 1 67.56 93 PRO A O 1
ATOM 727 N N . ILE A 1 94 ? -13.195 9.109 6.035 1 66 94 ILE A N 1
ATOM 728 C CA . ILE A 1 94 ? -12.969 8.211 7.168 1 66 94 ILE A CA 1
ATOM 729 C C . ILE A 1 94 ? -14.289 7.938 7.883 1 66 94 ILE A C 1
ATOM 731 O O . ILE A 1 94 ? -15.062 8.859 8.141 1 66 94 ILE A O 1
ATOM 735 N N . SER A 1 95 ? -14.508 6.688 8.055 1 65.31 95 SER A N 1
ATOM 736 C CA . SER A 1 95 ? -15.734 6.32 8.766 1 65.31 95 SER A CA 1
ATOM 737 C C . SER A 1 95 ? -15.5 6.254 10.273 1 65.31 95 SER A C 1
ATOM 739 O O . SER A 1 95 ? -14.406 5.898 10.719 1 65.31 95 SER A O 1
ATOM 741 N N . GLU A 1 96 ? -16.578 6.609 10.984 1 68.5 96 GLU A N 1
ATOM 742 C CA . GLU A 1 96 ? -16.516 6.48 12.438 1 68.5 96 GLU A CA 1
ATOM 743 C C . GLU A 1 96 ? -16.531 5.012 12.859 1 68.5 96 GLU A C 1
ATOM 745 O O . GLU A 1 96 ? -17.203 4.188 12.227 1 68.5 96 GLU A O 1
ATOM 750 N N . LEU A 1 97 ? -15.805 4.816 13.906 1 77.12 97 LEU A N 1
ATOM 751 C CA . LEU A 1 97 ? -15.891 3.479 14.484 1 77.12 97 LEU A CA 1
ATOM 752 C C . LEU A 1 97 ? -17.25 3.24 15.117 1 77.12 97 LEU A C 1
ATOM 754 O O . LEU A 1 97 ? -17.812 4.145 15.742 1 77.12 97 LEU A O 1
ATOM 758 N N . ASN A 1 98 ? -17.719 2.107 14.898 1 79.31 98 ASN A N 1
ATOM 759 C CA . ASN A 1 98 ? -18.969 1.795 15.57 1 79.31 98 ASN A CA 1
ATOM 760 C C . ASN A 1 98 ? -18.766 1.57 17.062 1 79.31 98 ASN A C 1
ATOM 762 O O . ASN A 1 98 ? -17.641 1.53 17.547 1 79.31 98 ASN A O 1
ATOM 766 N N . MET A 1 99 ? -19.875 1.546 17.797 1 83.62 99 MET A N 1
ATOM 767 C CA . MET A 1 99 ? -19.828 1.479 19.25 1 83.62 99 MET A CA 1
ATOM 768 C C . MET A 1 99 ? -19.141 0.199 19.719 1 83.62 99 MET A C 1
ATOM 770 O O . MET A 1 99 ? -18.375 0.217 20.672 1 83.62 99 MET A O 1
ATOM 774 N N . GLU A 1 100 ? -19.406 -0.844 19.047 1 87.31 100 GLU A N 1
ATOM 775 C CA . GLU A 1 100 ? -18.812 -2.121 19.422 1 87.31 100 GLU A CA 1
ATOM 776 C C . GLU A 1 100 ? -17.297 -2.07 19.312 1 87.31 100 GLU A C 1
ATOM 778 O O . GLU A 1 100 ? -16.578 -2.549 20.203 1 87.31 100 GLU A O 1
ATOM 783 N N . ASP A 1 101 ? -16.828 -1.495 18.281 1 85.44 101 ASP A N 1
ATOM 784 C CA . ASP A 1 101 ? -15.383 -1.345 18.094 1 85.44 101 ASP A CA 1
ATOM 785 C C . ASP A 1 101 ? -14.781 -0.422 19.141 1 85.44 101 ASP A C 1
ATOM 787 O O . ASP A 1 101 ? -13.695 -0.692 19.672 1 85.44 101 ASP A O 1
ATOM 791 N N . LYS A 1 102 ? -15.461 0.612 19.422 1 83.44 102 LYS A N 1
ATOM 792 C CA . LYS A 1 102 ? -14.977 1.556 20.422 1 83.44 102 LYS A CA 1
ATOM 793 C C . LYS A 1 102 ? -14.852 0.89 21.797 1 83.44 102 LYS A C 1
ATOM 795 O O . LYS A 1 102 ? -13.844 1.054 22.484 1 83.44 102 LYS A O 1
ATOM 800 N N . LEU A 1 103 ? -15.844 0.161 22.141 1 85.5 103 LEU A N 1
ATOM 801 C CA . LEU A 1 103 ? -15.852 -0.534 23.422 1 85.5 103 LEU A CA 1
ATOM 802 C C . LEU A 1 103 ? -14.742 -1.579 23.484 1 85.5 103 LEU A C 1
ATOM 804 O O . LEU A 1 103 ? -14.07 -1.729 24.516 1 85.5 103 LEU A O 1
ATOM 808 N N . PHE A 1 104 ? -14.633 -2.205 22.406 1 87.94 104 PHE A N 1
ATOM 809 C CA . PHE A 1 104 ? -13.586 -3.211 22.297 1 87.94 104 PHE A CA 1
ATOM 810 C C . PHE A 1 104 ? -12.211 -2.586 22.516 1 87.94 104 PHE A C 1
ATOM 812 O O . PHE A 1 104 ? -11.383 -3.127 23.266 1 87.94 104 PHE A O 1
ATOM 819 N N . LEU A 1 105 ? -11.977 -1.49 21.906 1 82.62 105 LEU A N 1
ATOM 820 C CA . LEU A 1 105 ? -10.688 -0.805 22 1 82.62 105 LEU A CA 1
ATOM 821 C C . LEU A 1 105 ? -10.461 -0.255 23.406 1 82.62 105 LEU A C 1
ATOM 823 O O . LEU A 1 105 ? -9.344 -0.297 23.922 1 82.62 105 LEU A O 1
ATOM 827 N N . GLU A 1 106 ? -11.438 0.293 23.938 1 81.44 106 GLU A N 1
ATOM 828 C CA . GLU A 1 106 ? -11.344 0.824 25.297 1 81.44 106 GLU A CA 1
ATOM 829 C C . GLU A 1 106 ? -10.977 -0.272 26.297 1 81.44 106 GLU A C 1
ATOM 831 O O . GLU A 1 106 ? -10.234 -0.031 27.25 1 81.44 106 GLU A O 1
ATOM 836 N N . ASP A 1 107 ? -11.484 -1.387 26.047 1 83.56 107 ASP A N 1
ATOM 837 C CA . ASP A 1 107 ? -11.242 -2.521 26.922 1 83.56 107 ASP A CA 1
ATOM 838 C C . ASP A 1 107 ? -9.812 -3.041 26.781 1 83.56 107 ASP A C 1
ATOM 840 O O . ASP A 1 107 ? -9.133 -3.299 27.766 1 83.56 107 ASP A O 1
ATOM 844 N N . LYS A 1 108 ? -9.406 -3.117 25.562 1 79 108 LYS A N 1
ATOM 845 C CA . LYS A 1 108 ? -8.117 -3.742 25.281 1 79 108 LYS A CA 1
ATOM 846 C C . LYS A 1 108 ? -6.977 -2.736 25.422 1 79 108 LYS A C 1
ATOM 848 O O . LYS A 1 108 ? -5.848 -3.111 25.75 1 79 108 LYS A O 1
ATOM 853 N N . PHE A 1 109 ? -7.402 -1.484 25.141 1 73.94 109 PHE A N 1
ATOM 854 C CA . PHE A 1 109 ? -6.395 -0.431 25.203 1 73.94 109 PHE A CA 1
ATOM 855 C C . PHE A 1 109 ? -6.871 0.728 26.062 1 73.94 109 PHE A C 1
ATOM 857 O O . PHE A 1 109 ? -7.324 1.752 25.547 1 73.94 109 PHE A O 1
ATOM 864 N N . PRO A 1 110 ? -6.742 0.563 27.297 1 70.06 110 PRO A N 1
ATOM 865 C CA . PRO A 1 110 ? -7.281 1.579 28.203 1 70.06 110 PRO A CA 1
ATOM 866 C C . PRO A 1 110 ? -6.824 2.992 27.844 1 70.06 110 PRO A C 1
ATOM 868 O O . PRO A 1 110 ? -7.543 3.961 28.109 1 70.06 110 PRO A O 1
ATOM 871 N N . ASN A 1 111 ? -5.648 3.154 27.188 1 67.5 111 ASN A N 1
ATOM 872 C CA . ASN A 1 111 ? -5.207 4.5 26.828 1 67.5 111 ASN A CA 1
ATOM 873 C C . ASN A 1 111 ? -5.375 4.77 25.344 1 67.5 111 ASN A C 1
ATOM 875 O O . ASN A 1 111 ? -4.609 5.539 24.75 1 67.5 111 ASN A O 1
ATOM 879 N N . PHE A 1 112 ? -6.434 4.18 24.875 1 67.06 112 PHE A N 1
ATOM 880 C CA . PHE A 1 112 ? -6.664 4.297 23.453 1 67.06 112 PHE A CA 1
ATOM 881 C C . PHE A 1 112 ? -7.035 5.727 23.078 1 67.06 112 PHE A C 1
ATOM 883 O O . PHE A 1 112 ? -6.68 6.203 21.984 1 67.06 112 PHE A O 1
ATOM 890 N N . GLU A 1 113 ? -7.707 6.348 23.953 1 60.28 113 GLU A N 1
ATOM 891 C CA . GLU A 1 113 ? -8.148 7.719 23.734 1 60.28 113 GLU A CA 1
ATOM 892 C C . GLU A 1 113 ? -6.965 8.656 23.547 1 60.28 113 GLU A C 1
ATOM 894 O O . GLU A 1 113 ? -7.109 9.734 22.953 1 60.28 113 GLU A O 1
ATOM 899 N N . ASN A 1 114 ? -5.891 8.133 23.984 1 60.5 114 ASN A N 1
ATOM 900 C CA . ASN A 1 114 ? -4.703 8.977 23.906 1 60.5 114 ASN A CA 1
ATOM 901 C C . ASN A 1 114 ? -4.074 8.93 22.516 1 60.5 114 ASN A C 1
ATOM 903 O O . ASN A 1 114 ? -3.18 9.719 22.203 1 60.5 114 ASN A O 1
ATOM 907 N N . TYR A 1 115 ? -4.625 8.055 21.859 1 59.62 115 TYR A N 1
ATOM 908 C CA . TYR A 1 115 ? -4.047 7.977 20.531 1 59.62 115 TYR A CA 1
ATOM 909 C C . TYR A 1 115 ? -4.766 8.922 19.562 1 59.62 115 TYR A C 1
ATOM 911 O O . TYR A 1 115 ? -5.961 9.18 19.719 1 59.62 115 TYR A O 1
ATOM 919 N N . TRP A 1 116 ? -3.889 9.641 18.922 1 55.28 116 TRP A N 1
ATOM 920 C CA . TRP A 1 116 ? -4.453 10.516 17.906 1 55.28 116 TRP A CA 1
ATOM 921 C C . TRP A 1 116 ? -5.348 9.742 16.953 1 55.28 116 TRP A C 1
ATOM 923 O O . TRP A 1 116 ? -4.859 8.984 16.109 1 55.28 116 TRP A O 1
ATOM 933 N N . LEU A 1 117 ? -6.574 9.43 17.422 1 56.41 117 LEU A N 1
ATOM 934 C CA . LEU A 1 117 ? -7.477 8.742 16.5 1 56.41 117 LEU A CA 1
ATOM 935 C C . LEU A 1 117 ? -8.039 9.711 15.461 1 56.41 117 LEU A C 1
ATOM 937 O O . LEU A 1 117 ? -8.148 10.914 15.719 1 56.41 117 LEU A O 1
ATOM 941 N N . LEU A 1 118 ? -8.094 9.133 14.266 1 58.09 118 LEU A N 1
ATOM 942 C CA . LEU A 1 118 ? -8.695 9.875 13.164 1 58.09 118 LEU A CA 1
ATOM 943 C C . LEU A 1 118 ? -10.062 10.422 13.562 1 58.09 118 LEU A C 1
ATOM 945 O O . LEU A 1 118 ? -10.82 9.758 14.273 1 58.09 118 LEU A O 1
ATOM 949 N N . ASP A 1 119 ? -10.117 11.789 13.461 1 56.19 119 ASP A N 1
ATOM 950 C CA . ASP A 1 119 ? -11.461 12.328 13.602 1 56.19 119 ASP A CA 1
ATOM 951 C C . ASP A 1 119 ? -12.406 11.719 12.562 1 56.19 119 ASP A C 1
ATOM 953 O O . ASP A 1 119 ? -12.25 11.961 11.359 1 56.19 119 ASP A O 1
ATOM 957 N N . PRO A 1 120 ? -13.258 10.711 12.938 1 54.56 120 PRO A N 1
ATOM 958 C CA . PRO A 1 120 ? -14.094 9.977 11.984 1 54.56 120 PRO A CA 1
ATOM 959 C C . PRO A 1 120 ? -14.914 10.898 11.078 1 54.56 120 PRO A C 1
ATOM 961 O O . PRO A 1 120 ? -15.242 10.523 9.953 1 54.56 120 PRO A O 1
ATOM 964 N N . ALA A 1 121 ? -15.336 12.031 11.602 1 51.69 121 ALA A N 1
ATOM 965 C CA . ALA A 1 121 ? -16.266 12.859 10.844 1 51.69 121 ALA A CA 1
ATOM 966 C C . ALA A 1 121 ? -15.523 13.734 9.828 1 51.69 121 ALA A C 1
ATOM 968 O O . ALA A 1 121 ? -16.141 14.477 9.062 1 51.69 121 ALA A O 1
ATOM 969 N N . ALA A 1 122 ? -14.273 13.344 9.625 1 57.72 122 ALA A N 1
ATOM 970 C CA . ALA A 1 122 ? -13.523 14.344 8.883 1 57.72 122 ALA A CA 1
ATOM 971 C C . ALA A 1 122 ? -13.07 13.797 7.531 1 57.72 122 ALA A C 1
ATOM 973 O O . ALA A 1 122 ? -12.977 12.578 7.344 1 57.72 122 ALA A O 1
ATOM 974 N N . GLU A 1 123 ? -13.336 14.648 6.531 1 70.81 123 GLU A N 1
ATOM 975 C CA . GLU A 1 123 ? -12.594 14.461 5.293 1 70.81 123 GLU A CA 1
ATOM 976 C C . GLU A 1 123 ? -11.109 14.773 5.484 1 70.81 123 GLU A C 1
ATOM 978 O O . GLU A 1 123 ? -10.758 15.875 5.914 1 70.81 123 GLU A O 1
ATOM 983 N N . ILE A 1 124 ? -10.375 13.758 5.387 1 80.31 124 ILE A N 1
ATOM 984 C CA . ILE A 1 124 ? -8.945 13.93 5.617 1 80.31 124 ILE A CA 1
ATOM 985 C C . ILE A 1 124 ? -8.219 14.047 4.277 1 80.31 124 ILE A C 1
ATOM 987 O O . ILE A 1 124 ? -8.531 13.32 3.328 1 80.31 124 ILE A O 1
ATOM 991 N N . ILE A 1 125 ? -7.324 15.023 4.27 1 84.62 125 ILE A N 1
ATOM 992 C CA . ILE A 1 125 ? -6.434 15.148 3.119 1 84.62 125 ILE A CA 1
ATOM 993 C C . ILE A 1 125 ? -4.996 14.867 3.547 1 84.62 125 ILE A C 1
ATOM 995 O O . ILE A 1 125 ? -4.344 15.711 4.156 1 84.62 125 ILE A O 1
ATOM 999 N N . PRO A 1 126 ? -4.531 13.703 3.254 1 91.25 126 PRO A N 1
ATOM 1000 C CA . PRO A 1 126 ? -3.133 13.43 3.592 1 91.25 126 PRO A CA 1
ATOM 1001 C C . PRO A 1 126 ? -2.156 14.344 2.852 1 91.25 126 PRO A C 1
ATOM 1003 O O . PRO A 1 126 ? -2.346 14.625 1.664 1 91.25 126 PRO A O 1
ATOM 1006 N N . GLU A 1 127 ? -1.186 14.781 3.568 1 95.31 127 GLU A N 1
ATOM 1007 C CA . GLU A 1 127 ? -0.193 15.648 2.938 1 95.31 127 GLU A CA 1
ATOM 1008 C C . GLU A 1 127 ? 1.161 14.945 2.836 1 95.31 127 GLU A C 1
ATOM 1010 O O . GLU A 1 127 ? 2.105 15.492 2.262 1 95.31 127 GLU A O 1
ATOM 1015 N N . ILE A 1 128 ? 1.235 13.758 3.385 1 96.31 128 ILE A N 1
ATOM 1016 C CA . ILE A 1 128 ? 2.432 12.93 3.273 1 96.31 128 ILE A CA 1
ATOM 1017 C C . ILE A 1 128 ? 2.047 11.523 2.828 1 96.31 128 ILE A C 1
ATOM 1019 O O . ILE A 1 128 ? 1.025 10.984 3.262 1 96.31 128 ILE A O 1
ATOM 1023 N N . LEU A 1 129 ? 2.793 10.961 1.905 1 94.75 129 LEU A N 1
ATOM 1024 C CA . LEU A 1 129 ? 2.717 9.555 1.528 1 94.75 129 LEU A CA 1
ATOM 1025 C C . LEU A 1 129 ? 4.008 8.828 1.885 1 94.75 129 LEU A C 1
ATOM 1027 O O . LEU A 1 129 ? 5.094 9.234 1.46 1 94.75 129 LEU A O 1
ATOM 1031 N N . LEU A 1 130 ? 3.881 7.855 2.707 1 94.81 130 LEU A N 1
ATOM 1032 C CA . LEU A 1 130 ? 5.031 7.027 3.062 1 94.81 130 LEU A CA 1
ATOM 1033 C C . LEU A 1 130 ? 4.977 5.688 2.34 1 94.81 130 LEU A C 1
ATOM 1035 O O . LEU A 1 130 ? 4.074 4.883 2.576 1 94.81 130 LEU A O 1
ATOM 1039 N N . GLY A 1 131 ? 5.93 5.508 1.492 1 92.44 131 GLY A N 1
ATOM 1040 C CA . GLY A 1 131 ? 5.988 4.312 0.667 1 92.44 131 GLY A CA 1
ATOM 1041 C C . GLY A 1 131 ? 6.734 3.168 1.327 1 92.44 131 GLY A C 1
ATOM 1042 O O . GLY A 1 131 ? 6.941 3.176 2.543 1 92.44 131 GLY A O 1
ATOM 1043 N N . ILE A 1 132 ? 7.105 2.197 0.469 1 88.62 132 ILE A N 1
ATOM 1044 C CA . ILE A 1 132 ? 7.688 0.942 0.931 1 88.62 132 ILE A CA 1
ATOM 1045 C C . ILE A 1 132 ? 9.078 1.2 1.508 1 88.62 132 ILE A C 1
ATOM 1047 O O . ILE A 1 132 ? 9.617 0.365 2.234 1 88.62 132 ILE A O 1
ATOM 1051 N N . ASP A 1 133 ? 9.711 2.355 1.19 1 87.75 133 ASP A N 1
ATOM 1052 C CA . ASP A 1 133 ? 11.031 2.727 1.691 1 87.75 133 ASP A CA 1
ATOM 1053 C C . ASP A 1 133 ? 11 2.955 3.201 1 87.75 133 ASP A C 1
ATOM 1055 O O . ASP A 1 133 ? 12.016 2.789 3.879 1 87.75 133 ASP A O 1
ATOM 1059 N N . TYR A 1 134 ? 9.828 3.221 3.752 1 91.75 134 TYR A N 1
ATOM 1060 C CA . TYR A 1 134 ? 9.734 3.42 5.191 1 91.75 134 TYR A CA 1
ATOM 1061 C C . TYR A 1 134 ? 8.648 2.533 5.793 1 91.75 134 TYR A C 1
ATOM 1063 O O . TYR A 1 134 ? 8.5 2.455 7.016 1 91.75 134 TYR A O 1
ATOM 1071 N N . PHE A 1 135 ? 7.906 1.899 4.973 1 89.19 135 PHE A N 1
ATOM 1072 C CA . PHE A 1 135 ? 6.699 1.191 5.379 1 89.19 135 PHE A CA 1
ATOM 1073 C C . PHE A 1 135 ? 7.004 0.182 6.48 1 89.19 135 PHE A C 1
ATOM 1075 O O . PHE A 1 135 ? 6.352 0.176 7.523 1 89.19 135 PHE A O 1
ATOM 1082 N N . ASN A 1 136 ? 8.047 -0.571 6.328 1 84.25 136 ASN A N 1
ATOM 1083 C CA . ASN A 1 136 ? 8.375 -1.617 7.289 1 84.25 136 ASN A CA 1
ATOM 1084 C C . ASN A 1 136 ? 8.922 -1.032 8.594 1 84.25 136 ASN A C 1
ATOM 1086 O O . ASN A 1 136 ? 8.742 -1.616 9.664 1 84.25 136 ASN A O 1
ATOM 1090 N N . LEU A 1 137 ? 9.57 0.088 8.492 1 85.69 137 LEU A N 1
ATOM 1091 C CA . LEU A 1 137 ? 10.062 0.762 9.688 1 85.69 137 LEU A CA 1
ATOM 1092 C C . LEU A 1 137 ? 8.906 1.285 10.531 1 85.69 137 LEU A C 1
ATOM 1094 O O . LEU A 1 137 ? 9 1.33 11.758 1 85.69 137 LEU A O 1
ATOM 1098 N N . ILE A 1 138 ? 7.906 1.586 9.82 1 90.69 138 ILE A N 1
ATOM 1099 C CA . ILE A 1 138 ? 6.77 2.217 10.484 1 90.69 138 ILE A CA 1
ATOM 1100 C C . ILE A 1 138 ? 5.859 1.146 11.078 1 90.69 138 ILE A C 1
ATOM 1102 O O . ILE A 1 138 ? 5.344 1.309 12.188 1 90.69 138 ILE A O 1
ATOM 1106 N N . LEU A 1 139 ? 5.711 0.126 10.305 1 83.56 139 LEU A N 1
ATOM 1107 C CA . LEU A 1 139 ? 4.863 -0.945 10.82 1 83.56 139 LEU A CA 1
ATOM 1108 C C . LEU A 1 139 ? 5.559 -1.699 11.945 1 83.56 139 LEU A C 1
ATOM 1110 O O . LEU A 1 139 ? 6.727 -2.07 11.82 1 83.56 139 LEU A O 1
ATOM 1114 N N . GLN A 1 140 ? 5.125 -1.539 13.156 1 71.06 140 GLN A N 1
ATOM 1115 C CA . GLN A 1 140 ? 5.719 -2.271 14.273 1 71.06 140 GLN A CA 1
ATOM 1116 C C . GLN A 1 140 ? 5.328 -3.746 14.227 1 71.06 140 GLN A C 1
ATOM 1118 O O . GLN A 1 140 ? 4.355 -4.156 14.867 1 71.06 140 GLN A O 1
ATOM 1123 N N . VAL A 1 141 ? 6.117 -4.465 13.547 1 60.56 141 VAL A N 1
ATOM 1124 C CA . VAL A 1 141 ? 5.789 -5.832 13.156 1 60.56 141 VAL A CA 1
ATOM 1125 C C . VAL A 1 141 ? 5.957 -6.766 14.352 1 60.56 141 VAL A C 1
ATOM 1127 O O . VAL A 1 141 ? 5.492 -7.91 14.32 1 60.56 141 VAL A O 1
ATOM 1130 N N . ASN A 1 142 ? 6.457 -6.223 15.422 1 63.47 142 ASN A N 1
ATOM 1131 C CA . ASN A 1 142 ? 6.613 -7.078 16.594 1 63.47 142 ASN A CA 1
ATOM 1132 C C . ASN A 1 142 ? 5.387 -7.027 17.5 1 63.47 142 ASN A C 1
ATOM 1134 O O . ASN A 1 142 ? 5.336 -7.703 18.516 1 63.47 142 ASN A O 1
ATOM 1138 N N . GLU A 1 143 ? 4.441 -6.25 17.125 1 71 143 GLU A N 1
ATOM 1139 C CA . GLU A 1 143 ? 3.182 -6.176 17.859 1 71 143 GLU A CA 1
ATOM 1140 C C . GLU A 1 143 ? 2.039 -6.793 17.062 1 71 143 GLU A C 1
ATOM 1142 O O . GLU A 1 143 ? 1.98 -6.648 15.844 1 71 143 GLU A O 1
ATOM 1147 N N . PRO A 1 144 ? 1.236 -7.422 17.781 1 74.38 144 PRO A N 1
ATOM 1148 C CA . PRO A 1 144 ? 0.173 -8.125 17.062 1 74.38 144 PRO A CA 1
ATOM 1149 C C . PRO A 1 144 ? -0.856 -7.18 16.453 1 74.38 144 PRO A C 1
ATOM 1151 O O . PRO A 1 144 ? -1.181 -6.148 17.047 1 74.38 144 PRO A O 1
ATOM 1154 N N . VAL A 1 145 ? -1.325 -7.516 15.234 1 80.81 145 VAL A N 1
ATOM 1155 C CA . VAL A 1 145 ? -2.475 -6.863 14.617 1 80.81 145 VAL A CA 1
ATOM 1156 C C . VAL A 1 145 ? -3.768 -7.43 15.195 1 80.81 145 VAL A C 1
ATOM 1158 O O . VAL A 1 145 ? -3.936 -8.648 15.281 1 80.81 145 VAL A O 1
ATOM 1161 N N . LEU A 1 146 ? -4.691 -6.539 15.609 1 83.69 146 LEU A N 1
ATOM 1162 C CA . LEU A 1 146 ? -5.938 -6.961 16.234 1 83.69 146 LEU A CA 1
ATOM 1163 C C . LEU A 1 146 ? -7.113 -6.781 15.289 1 83.69 146 LEU A C 1
ATOM 1165 O O . LEU A 1 146 ? -7.219 -5.75 14.609 1 83.69 146 LEU A O 1
ATOM 1169 N N . GLN A 1 147 ? -7.91 -7.805 15.266 1 86.69 147 GLN A N 1
ATOM 1170 C CA . GLN A 1 147 ? -9.156 -7.664 14.523 1 86.69 147 GLN A CA 1
ATOM 1171 C C . GLN A 1 147 ? -10.273 -7.145 15.422 1 86.69 147 GLN A C 1
ATOM 1173 O O . GLN A 1 147 ? -10.531 -7.703 16.484 1 86.69 147 GLN A O 1
ATOM 1178 N N . LEU A 1 148 ? -10.945 -6.145 14.969 1 86.69 148 LEU A N 1
ATOM 1179 C CA . LEU A 1 148 ? -12.07 -5.566 15.703 1 86.69 148 LEU A CA 1
ATOM 1180 C C . LEU A 1 148 ? -13.359 -6.336 15.422 1 86.69 148 LEU A C 1
ATOM 1182 O O . LEU A 1 148 ? -13.438 -7.086 14.453 1 86.69 148 LEU A O 1
ATOM 1186 N N . PRO A 1 149 ? -14.32 -6.16 16.266 1 87.88 149 PRO A N 1
ATOM 1187 C CA . PRO A 1 149 ? -15.586 -6.859 16.062 1 87.88 149 PRO A CA 1
ATOM 1188 C C . PRO A 1 149 ? -16.188 -6.602 14.688 1 87.88 149 PRO A C 1
ATOM 1190 O O . PRO A 1 149 ? -16.797 -7.504 14.094 1 87.88 149 PRO A O 1
ATOM 1193 N N . SER A 1 150 ? -16.031 -5.441 14.141 1 83.75 150 SER A N 1
ATOM 1194 C CA . SER A 1 150 ? -16.578 -5.078 12.844 1 83.75 150 SER A CA 1
ATOM 1195 C C . SER A 1 150 ? -15.852 -5.789 11.711 1 83.75 150 SER A C 1
ATOM 1197 O O . SER A 1 150 ? -16.344 -5.82 10.57 1 83.75 150 SER A O 1
ATOM 1199 N N . GLY A 1 151 ? -14.656 -6.25 11.977 1 85.25 151 GLY A N 1
ATOM 1200 C CA . GLY A 1 151 ? -13.82 -6.848 10.945 1 85.25 151 GLY A CA 1
ATOM 1201 C C . GLY A 1 151 ? -12.641 -5.977 10.555 1 85.25 151 GLY A C 1
ATOM 1202 O O . GLY A 1 151 ? -11.711 -6.441 9.898 1 85.25 151 GLY A O 1
ATOM 1203 N N . LEU A 1 152 ? -12.688 -4.766 11.062 1 84.88 152 LEU A N 1
ATOM 1204 C CA . LEU A 1 152 ? -11.547 -3.879 10.852 1 84.88 152 LEU A CA 1
ATOM 1205 C C . LEU A 1 152 ? -10.328 -4.363 11.633 1 84.88 152 LEU A C 1
ATOM 1207 O O . LEU A 1 152 ? -10.453 -5.207 12.523 1 84.88 152 LEU A O 1
ATOM 1211 N N . HIS A 1 153 ? -9.227 -3.824 11.234 1 86.12 153 HIS A N 1
ATOM 1212 C CA . HIS A 1 153 ? -7.988 -4.219 11.891 1 86.12 153 HIS A CA 1
ATOM 1213 C C . HIS A 1 153 ? -7.281 -3.016 12.508 1 86.12 153 HIS A C 1
ATOM 1215 O O . HIS A 1 153 ? -7.262 -1.935 11.914 1 86.12 153 HIS A O 1
ATOM 1221 N N . MET A 1 154 ? -6.801 -3.281 13.609 1 84.44 154 MET A N 1
ATOM 1222 C CA . MET A 1 154 ? -5.922 -2.307 14.25 1 84.44 154 MET A CA 1
ATOM 1223 C C . MET A 1 154 ? -4.465 -2.74 14.141 1 84.44 154 MET A C 1
ATOM 1225 O O . MET A 1 154 ? -4.078 -3.777 14.68 1 84.44 154 MET A O 1
ATOM 1229 N N . THR A 1 155 ? -3.693 -1.941 13.477 1 83.94 155 THR A N 1
ATOM 1230 C CA . THR A 1 155 ? -2.287 -2.242 13.234 1 83.94 155 THR A CA 1
ATOM 1231 C C . THR A 1 155 ? -1.388 -1.314 14.047 1 83.94 155 THR A C 1
ATOM 1233 O O . THR A 1 155 ? -1.476 -0.091 13.922 1 83.94 155 THR A O 1
ATOM 1236 N N . PRO A 1 156 ? -0.548 -1.917 14.891 1 84.62 156 PRO A N 1
ATOM 1237 C CA . PRO A 1 156 ? 0.425 -1.066 15.578 1 84.62 156 PRO A CA 1
ATOM 1238 C C . PRO A 1 156 ? 1.454 -0.458 14.633 1 84.62 156 PRO A C 1
ATOM 1240 O O . PRO A 1 156 ? 1.994 -1.156 13.766 1 84.62 156 PRO A O 1
ATOM 1243 N N . THR A 1 157 ? 1.706 0.838 14.75 1 87.75 157 THR A N 1
ATOM 1244 C CA . THR A 1 157 ? 2.725 1.523 13.961 1 87.75 157 THR A CA 1
ATOM 1245 C C . THR A 1 157 ? 3.58 2.422 14.852 1 87.75 157 THR A C 1
ATOM 1247 O O . THR A 1 157 ? 3.277 2.607 16.031 1 87.75 157 THR A O 1
ATOM 1250 N N . PHE A 1 158 ? 4.652 2.918 14.32 1 90.62 158 PHE A N 1
ATOM 1251 C CA . PHE A 1 158 ? 5.512 3.898 14.969 1 90.62 158 PHE A CA 1
ATOM 1252 C C . PHE A 1 158 ? 4.703 5.102 15.438 1 90.62 158 PHE A C 1
ATOM 1254 O O . PHE A 1 158 ? 5 5.684 16.484 1 90.62 158 PHE A O 1
ATOM 1261 N N . PHE A 1 159 ? 3.615 5.406 14.766 1 89.56 159 PHE A N 1
ATOM 1262 C CA . PHE A 1 159 ? 2.828 6.598 15.055 1 89.56 159 PHE A CA 1
ATOM 1263 C C . PHE A 1 159 ? 1.646 6.258 15.953 1 89.56 159 PHE A C 1
ATOM 1265 O O . PHE A 1 159 ? 0.812 7.121 16.25 1 89.56 159 PHE A O 1
ATOM 1272 N N . GLY A 1 160 ? 1.58 5.07 16.406 1 84.19 160 GLY A N 1
ATOM 1273 C CA . GLY A 1 160 ? 0.432 4.566 17.141 1 84.19 160 GLY A CA 1
ATOM 1274 C C . GLY A 1 160 ? -0.445 3.639 16.328 1 84.19 160 GLY A C 1
ATOM 1275 O O . GLY A 1 160 ? -0.164 3.383 15.156 1 84.19 160 GLY A O 1
ATOM 1276 N N . PRO A 1 161 ? -1.512 3.213 16.953 1 83.75 161 PRO A N 1
ATOM 1277 C CA . PRO A 1 161 ? -2.381 2.273 16.25 1 83.75 161 PRO A CA 1
ATOM 1278 C C . PRO A 1 161 ? -3.121 2.922 15.078 1 83.75 161 PRO A C 1
ATOM 1280 O O . PRO A 1 161 ? -3.566 4.066 15.188 1 83.75 161 PRO A O 1
ATOM 1283 N N . VAL A 1 162 ? -3.193 2.172 13.969 1 85.12 162 VAL A N 1
ATOM 1284 C CA . VAL A 1 162 ? -3.934 2.598 12.781 1 85.12 162 VAL A CA 1
ATOM 1285 C C . VAL A 1 162 ? -5.035 1.589 12.469 1 85.12 162 VAL A C 1
ATOM 1287 O O . VAL A 1 162 ? -4.801 0.378 12.484 1 85.12 162 VAL A O 1
ATOM 1290 N N . ILE A 1 163 ? -6.223 2.107 12.219 1 84 163 ILE A N 1
ATOM 1291 C CA . ILE A 1 163 ? -7.352 1.243 11.898 1 84 163 ILE A CA 1
ATOM 1292 C C . ILE A 1 163 ? -7.578 1.229 10.391 1 84 163 ILE A C 1
ATOM 1294 O O . ILE A 1 163 ? -7.578 2.281 9.742 1 84 163 ILE A O 1
ATOM 1298 N N . SER A 1 164 ? -7.684 0 9.812 1 83.31 164 SER A N 1
ATOM 1299 C CA . SER A 1 164 ? -7.867 -0.145 8.375 1 83.31 164 SER A CA 1
ATOM 1300 C C . SER A 1 164 ? -8.664 -1.399 8.039 1 83.31 164 SER A C 1
ATOM 1302 O O . SER A 1 164 ? -8.93 -2.223 8.922 1 83.31 164 SER A O 1
ATOM 1304 N N . GLY A 1 165 ? -9.094 -1.438 6.77 1 81.5 165 GLY A N 1
ATOM 1305 C CA . GLY A 1 165 ? -9.781 -2.625 6.289 1 81.5 165 GLY A CA 1
ATOM 1306 C C . GLY A 1 165 ? -11.219 -2.359 5.879 1 81.5 165 GLY A C 1
ATOM 1307 O O . GLY A 1 165 ? -11.625 -1.204 5.758 1 81.5 165 GLY A O 1
ATOM 1308 N N . LYS A 1 166 ? -11.867 -3.555 5.539 1 74.5 166 LYS A N 1
ATOM 1309 C CA . LYS A 1 166 ? -13.281 -3.531 5.16 1 74.5 166 LYS A CA 1
ATOM 1310 C C . LYS A 1 166 ? -14.156 -4.086 6.281 1 74.5 166 LYS A C 1
ATOM 1312 O O . LYS A 1 166 ? -13.914 -5.191 6.773 1 74.5 166 LYS A O 1
ATOM 1317 N N . PRO A 1 167 ? -15.102 -3.203 6.648 1 68.69 167 PRO A N 1
ATOM 1318 C CA . PRO A 1 167 ? -15.992 -3.748 7.676 1 68.69 167 PRO A CA 1
ATOM 1319 C C . PRO A 1 167 ? -16.875 -4.883 7.16 1 68.69 167 PRO A C 1
ATOM 1321 O O . PRO A 1 167 ? -17.219 -4.906 5.977 1 68.69 167 PRO A O 1
ATOM 1324 N N . SER A 1 168 ? -16.984 -6.047 7.844 1 62.69 168 SER A N 1
ATOM 1325 C CA . SER A 1 168 ? -17.812 -7.199 7.473 1 62.69 168 SER A CA 1
ATOM 1326 C C . SER A 1 168 ? -19.25 -6.785 7.207 1 62.69 168 SER A C 1
ATOM 1328 O O . SER A 1 168 ? -19.922 -7.379 6.363 1 62.69 168 SER A O 1
ATOM 1330 N N . HIS A 1 169 ? -19.859 -6.012 8.023 1 52.34 169 HIS A N 1
ATOM 1331 C CA . HIS A 1 169 ? -21.234 -5.582 7.82 1 52.34 169 HIS A CA 1
ATOM 1332 C C . HIS A 1 169 ? -21.297 -4.141 7.324 1 52.34 169 HIS A C 1
ATOM 1334 O O . HIS A 1 169 ? -20.719 -3.242 7.941 1 52.34 169 HIS A O 1
ATOM 1340 N N . PRO A 1 170 ? -21.438 -4.062 5.863 1 44.75 170 PRO A N 1
ATOM 1341 C CA . PRO A 1 170 ? -21.469 -2.693 5.34 1 44.75 170 PRO A CA 1
ATOM 1342 C C . PRO A 1 170 ? -22.203 -1.727 6.258 1 44.75 170 PRO A C 1
ATOM 1344 O O . PRO A 1 170 ? -23.312 -2.027 6.715 1 44.75 170 PRO A O 1
ATOM 1347 N N . VAL A 1 171 ? -21.625 -1.137 7.102 1 40.88 171 VAL A N 1
ATOM 1348 C CA . VAL A 1 171 ? -22.453 -0.024 7.547 1 40.88 171 VAL A CA 1
ATOM 1349 C C . VAL A 1 171 ? -23.172 0.602 6.348 1 40.88 171 VAL A C 1
ATOM 1351 O O . VAL A 1 171 ? -22.734 0.427 5.203 1 40.88 171 VAL A O 1
ATOM 1354 N N . GLN A 1 172 ? -24.281 1.199 6.543 1 36.03 172 GLN A N 1
ATOM 1355 C CA . GLN A 1 172 ? -25.047 1.812 5.465 1 36.03 172 GLN A CA 1
ATOM 1356 C C . GLN A 1 172 ? -24.125 2.4 4.398 1 36.03 172 GLN A C 1
ATOM 1358 O O . GLN A 1 172 ? -23.203 3.158 4.715 1 36.03 172 GLN A O 1
ATOM 1363 N N . PRO A 1 173 ? -23.875 1.606 3.359 1 37.56 173 PRO A N 1
ATOM 1364 C CA . PRO A 1 173 ? -23.125 2.141 2.227 1 37.56 173 PRO A CA 1
ATOM 1365 C C . PRO A 1 173 ? -23.234 3.658 2.102 1 37.56 173 PRO A C 1
ATOM 1367 O O . PRO A 1 173 ? -24.344 4.195 2.068 1 37.56 173 PRO A O 1
ATOM 1370 N N . SER A 1 174 ? -22.562 4.371 2.779 1 35.34 174 SER A N 1
ATOM 1371 C CA . SER A 1 174 ? -22.734 5.711 2.217 1 35.34 174 SER A CA 1
ATOM 1372 C C . SER A 1 174 ? -22.609 5.691 0.698 1 35.34 174 SER A C 1
ATOM 1374 O O . SER A 1 174 ? -21.969 4.797 0.135 1 35.34 174 SER A O 1
ATOM 1376 N N . SER A 1 175 ? -23.406 6.262 -0.037 1 35.69 175 SER A N 1
ATOM 1377 C CA . SER A 1 175 ? -23.688 6.418 -1.46 1 35.69 175 SER A CA 1
ATOM 1378 C C . SER A 1 175 ? -22.406 6.508 -2.271 1 35.69 175 SER A C 1
ATOM 1380 O O . SER A 1 175 ? -22.453 6.562 -3.504 1 35.69 175 SER A O 1
ATOM 1382 N N . SER A 1 176 ? -21.266 6.977 -1.748 1 39.78 176 SER A N 1
ATOM 1383 C CA . SER A 1 176 ? -20.328 7.438 -2.764 1 39.78 176 SER A CA 1
ATOM 1384 C C . SER A 1 176 ? -19.438 6.297 -3.25 1 39.78 176 SER A C 1
ATOM 1386 O O . SER A 1 176 ? -18.828 5.598 -2.445 1 39.78 176 SER A O 1
ATOM 1388 N N . ASN A 1 177 ? -19.656 5.66 -4.359 1 43.53 177 ASN A N 1
ATOM 1389 C CA . ASN A 1 177 ? -18.984 4.664 -5.18 1 43.53 177 ASN A CA 1
ATOM 1390 C C . ASN A 1 177 ? -17.562 5.102 -5.527 1 43.53 177 ASN A C 1
ATOM 1392 O O . ASN A 1 177 ? -17.188 5.125 -6.699 1 43.53 177 ASN A O 1
ATOM 1396 N N . SER A 1 178 ? -16.922 5.828 -4.656 1 40.44 178 SER A N 1
ATOM 1397 C CA . SER A 1 178 ? -15.555 6.211 -4.969 1 40.44 178 SER A CA 1
ATOM 1398 C C . SER A 1 178 ? -14.547 5.266 -4.316 1 40.44 178 SER A C 1
ATOM 1400 O O . SER A 1 178 ? -14.758 4.816 -3.189 1 40.44 178 SER A O 1
ATOM 1402 N N . ILE A 1 179 ? -13.68 4.676 -5.117 1 43.09 179 ILE A N 1
ATOM 1403 C CA . ILE A 1 179 ? -12.578 3.836 -4.66 1 43.09 179 ILE A CA 1
ATOM 1404 C C . ILE A 1 179 ? -11.266 4.613 -4.746 1 43.09 179 ILE A C 1
ATOM 1406 O O . ILE A 1 179 ? -11.016 5.305 -5.734 1 43.09 179 ILE A O 1
ATOM 1410 N N . ASN A 1 180 ? -10.57 4.66 -3.723 1 43.81 180 ASN A N 1
ATOM 1411 C CA . ASN A 1 180 ? -9.266 5.309 -3.695 1 43.81 180 ASN A CA 1
ATOM 1412 C C . ASN A 1 180 ? -8.133 4.301 -3.865 1 43.81 180 ASN A C 1
ATOM 1414 O O . ASN A 1 180 ? -8.148 3.236 -3.246 1 43.81 180 ASN A O 1
ATOM 1418 N N . MET A 1 181 ? -7.32 4.426 -4.973 1 41.84 181 MET A N 1
ATOM 1419 C CA . MET A 1 181 ? -6.117 3.641 -5.238 1 41.84 181 MET A CA 1
ATOM 1420 C C . MET A 1 181 ? -4.898 4.547 -5.383 1 41.84 181 MET A C 1
ATOM 1422 O O . MET A 1 181 ? -4.887 5.453 -6.215 1 41.84 181 MET A O 1
ATOM 1426 N N . TYR A 1 182 ? -3.832 4.332 -4.473 1 42.12 182 TYR A N 1
ATOM 1427 C CA . TYR A 1 182 ? -2.682 5.223 -4.531 1 42.12 182 TYR A CA 1
ATOM 1428 C C . TYR A 1 182 ? -1.399 4.445 -4.801 1 42.12 182 TYR A C 1
ATOM 1430 O O . TYR A 1 182 ? -0.965 3.645 -3.971 1 42.12 182 TYR A O 1
ATOM 1438 N N . ASN A 1 183 ? -1.224 3.906 -6.078 1 40.19 183 ASN A N 1
ATOM 1439 C CA . ASN A 1 183 ? 0.045 3.279 -6.434 1 40.19 183 ASN A CA 1
ATOM 1440 C C . ASN A 1 183 ? 0.952 4.238 -7.195 1 40.19 183 ASN A C 1
ATOM 1442 O O . ASN A 1 183 ? 0.516 4.887 -8.148 1 40.19 183 ASN A O 1
ATOM 1446 N N . SER A 1 184 ? 2.148 4.625 -6.59 1 37.28 184 SER A N 1
ATOM 1447 C CA . SER A 1 184 ? 3.094 5.469 -7.309 1 37.28 184 SER A CA 1
ATOM 1448 C C . SER A 1 184 ? 4.434 4.766 -7.5 1 37.28 184 SER A C 1
ATOM 1450 O O . SER A 1 184 ? 5.051 4.324 -6.527 1 37.28 184 SER A O 1
ATOM 1452 N N . GLN A 1 185 ? 4.727 4.418 -8.75 1 46.38 185 GLN A N 1
ATOM 1453 C CA . GLN A 1 185 ? 6.07 3.979 -9.102 1 46.38 185 GLN A CA 1
ATOM 1454 C C . GLN A 1 185 ? 6.848 5.09 -9.805 1 46.38 185 GLN A C 1
ATOM 1456 O O . GLN A 1 185 ? 6.316 5.762 -10.688 1 46.38 185 GLN A O 1
ATOM 1461 N N . CYS A 1 186 ? 7.992 5.449 -9.195 1 42.97 186 CYS A N 1
ATOM 1462 C CA . CYS A 1 186 ? 8.773 6.559 -9.727 1 42.97 186 CYS A CA 1
ATOM 1463 C C . CYS A 1 186 ? 10.031 6.051 -10.438 1 42.97 186 CYS A C 1
ATOM 1465 O O . CYS A 1 186 ? 10.703 5.152 -9.938 1 42.97 186 CYS A O 1
ATOM 1467 N N . THR A 1 187 ? 10.234 6.41 -11.789 1 44.41 187 THR A N 1
ATOM 1468 C CA . THR A 1 187 ? 11.492 6.199 -12.5 1 44.41 187 THR A CA 1
ATOM 1469 C C . THR A 1 187 ? 12.211 7.527 -12.734 1 44.41 187 THR A C 1
ATOM 1471 O O . THR A 1 187 ? 11.57 8.539 -13.023 1 44.41 187 THR A O 1
ATOM 1474 N N . GLN A 1 188 ? 13.508 7.672 -12.219 1 43.72 188 GLN A N 1
ATOM 1475 C CA . GLN A 1 188 ? 14.289 8.883 -12.453 1 43.72 188 GLN A CA 1
ATOM 1476 C C . GLN A 1 188 ? 14.688 9 -13.922 1 43.72 188 GLN A C 1
ATOM 1478 O O . GLN A 1 188 ? 15.086 8.016 -14.547 1 43.72 188 GLN A O 1
ATOM 1483 N N . GLU A 1 189 ? 14.305 10.148 -14.594 1 40.31 189 GLU A N 1
ATOM 1484 C CA . GLU A 1 189 ? 14.875 10.477 -15.906 1 40.31 189 GLU A CA 1
ATOM 1485 C C . GLU A 1 189 ? 16.297 11.008 -15.773 1 40.31 189 GLU A C 1
ATOM 1487 O O . GLU A 1 189 ? 16.547 11.945 -15.016 1 40.31 189 GLU A O 1
ATOM 1492 N N . HIS A 1 190 ? 17.281 10.266 -15.922 1 35.25 190 HIS A N 1
ATOM 1493 C CA . HIS A 1 190 ? 18.562 10.914 -16.156 1 35.25 190 HIS A CA 1
ATOM 1494 C C . HIS A 1 190 ? 18.5 11.836 -17.359 1 35.25 190 HIS A C 1
ATOM 1496 O O . HIS A 1 190 ? 18 11.453 -18.422 1 35.25 190 HIS A O 1
ATOM 1502 N N . SER A 1 191 ? 18.578 13.109 -17.141 1 30.06 191 SER A N 1
ATOM 1503 C CA . SER A 1 191 ? 18.672 14.219 -18.078 1 30.06 191 SER A CA 1
ATOM 1504 C C . SER A 1 191 ? 19.812 14 -19.078 1 30.06 191 SER A C 1
ATOM 1506 O O . SER A 1 191 ? 20.328 14.961 -19.641 1 30.06 191 SER A O 1
ATO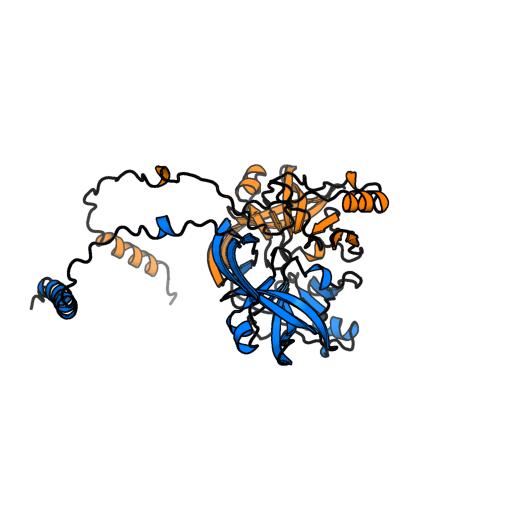M 1508 N N . ASN A 1 192 ? 20.484 13.094 -19.547 1 31.98 192 ASN A N 1
ATOM 1509 C CA . ASN A 1 192 ? 21.188 13.547 -20.734 1 31.98 192 ASN A CA 1
ATOM 1510 C C . ASN A 1 192 ? 20.219 14.062 -21.797 1 31.98 192 ASN A C 1
ATOM 1512 O O . ASN A 1 192 ? 19.938 13.375 -22.766 1 31.98 192 ASN A O 1
ATOM 1516 N N . LEU A 1 193 ? 19.203 14.773 -21.484 1 28.08 193 LEU A N 1
ATOM 1517 C CA . LEU A 1 193 ? 18.547 15.57 -22.516 1 28.08 193 LEU A CA 1
ATOM 1518 C C . LEU A 1 193 ? 19.484 16.656 -23.047 1 28.08 193 LEU A C 1
ATOM 1520 O O . LEU A 1 193 ? 20 17.453 -22.281 1 28.08 193 LEU A O 1
ATOM 1524 N N . ASP A 1 194 ? 20.266 16.438 -24.141 1 28.05 194 ASP A N 1
ATOM 1525 C CA . ASP A 1 194 ? 20.469 17.562 -25.047 1 28.05 194 ASP A CA 1
ATOM 1526 C C . ASP A 1 194 ? 19.156 18.328 -25.25 1 28.05 194 ASP A C 1
ATOM 1528 O O . ASP A 1 194 ? 18.203 17.797 -25.812 1 28.05 194 ASP A O 1
ATOM 1532 N N . TYR A 1 195 ? 18.859 19.297 -24.531 1 26.31 195 TYR A N 1
ATOM 1533 C CA . TYR A 1 195 ? 17.875 20.359 -24.578 1 26.31 195 TYR A CA 1
ATOM 1534 C C . TYR A 1 195 ? 17.719 20.906 -26 1 26.31 195 TYR A C 1
ATOM 1536 O O . TYR A 1 195 ? 16.859 21.766 -26.25 1 26.31 195 TYR A O 1
ATOM 1544 N N . SER A 1 196 ? 18.688 20.562 -26.812 1 29.19 196 SER A N 1
ATOM 1545 C CA . SER A 1 196 ? 18.672 21.25 -28.109 1 29.19 196 SER A CA 1
ATOM 1546 C C . SER A 1 196 ? 17.406 20.938 -28.891 1 29.19 196 SER A C 1
ATOM 1548 O O . SER A 1 196 ? 16.875 21.781 -29.594 1 29.19 196 SER A O 1
ATOM 1550 N N . ASP A 1 197 ? 17.141 19.562 -28.875 1 27.8 197 ASP A N 1
ATOM 1551 C CA . ASP A 1 197 ? 16.094 19.266 -29.859 1 27.8 197 ASP A CA 1
ATOM 1552 C C . ASP A 1 197 ? 14.719 19.641 -29.312 1 27.8 197 ASP A C 1
ATOM 1554 O O . ASP A 1 197 ? 13.75 19.688 -30.062 1 27.8 197 ASP A O 1
ATOM 1558 N N . LEU A 1 198 ? 14.648 19.625 -28.031 1 25.8 198 LEU A N 1
ATOM 1559 C CA . LEU A 1 198 ? 13.305 19.984 -27.609 1 25.8 198 LEU A CA 1
ATOM 1560 C C . LEU A 1 198 ? 13.031 21.469 -27.875 1 25.8 198 LEU A C 1
ATOM 1562 O O . LEU A 1 198 ? 11.914 21.953 -27.672 1 25.8 198 LEU A O 1
ATOM 1566 N N . TRP A 1 199 ? 14.141 22.125 -28.016 1 25.09 199 TRP A N 1
ATOM 1567 C CA . TRP A 1 199 ? 13.898 23.531 -28.297 1 25.09 199 TRP A CA 1
ATOM 1568 C C . TRP A 1 199 ? 13.445 23.734 -29.734 1 25.09 199 TRP A C 1
ATOM 1570 O O . TRP A 1 199 ? 13.344 24.859 -30.219 1 25.09 199 TRP A O 1
ATOM 1580 N N . LYS A 1 200 ? 13.75 22.641 -30.469 1 25.47 200 LYS A N 1
ATOM 1581 C CA . LYS A 1 200 ? 13.422 22.984 -31.844 1 25.47 200 LYS A CA 1
ATOM 1582 C C . LYS A 1 200 ? 11.914 23.156 -32.031 1 25.47 200 LYS A C 1
ATOM 1584 O O . LYS A 1 200 ? 11.203 22.172 -32.281 1 25.47 200 LYS A O 1
ATOM 1589 N N . LEU A 1 201 ? 11.312 23.75 -31.016 1 22.11 201 LEU A N 1
ATOM 1590 C CA . LEU A 1 201 ? 10.008 24.25 -31.438 1 22.11 201 LEU A CA 1
ATOM 1591 C C . LEU A 1 201 ? 10.102 24.906 -32.812 1 22.11 201 LEU A C 1
ATOM 1593 O O . LEU A 1 201 ? 11.062 25.625 -33.094 1 22.11 201 LEU A O 1
ATOM 1597 N N . PRO A 1 202 ? 9.688 24.25 -33.875 1 25.44 202 PRO A N 1
ATOM 1598 C CA . PRO A 1 202 ? 9.711 25.062 -35.094 1 25.44 202 PRO A CA 1
ATOM 1599 C C . PRO A 1 202 ? 9.508 26.547 -34.812 1 25.44 202 PRO A C 1
ATOM 1601 O O . PRO A 1 202 ? 8.789 26.922 -33.906 1 25.44 202 PRO A O 1
ATOM 1604 N N . GLY A 1 203 ? 10.508 27.328 -34.969 1 23.69 203 GLY A N 1
ATOM 1605 C CA . GLY A 1 203 ? 10.406 28.781 -35.031 1 23.69 203 GLY A CA 1
ATOM 1606 C C . GLY A 1 203 ? 9.125 29.25 -35.688 1 23.69 203 GLY A C 1
ATOM 1607 O O . GLY A 1 203 ? 8.891 28.984 -36.875 1 23.69 203 GLY A O 1
ATOM 1608 N N . VAL A 1 204 ? 7.996 29.047 -35.062 1 23.78 204 VAL A N 1
ATOM 1609 C CA . VAL A 1 204 ? 6.918 29.906 -35.531 1 23.78 204 VAL A CA 1
ATOM 1610 C C . VAL A 1 204 ? 7.473 31.266 -35.906 1 23.78 204 VAL A C 1
ATOM 1612 O O . VAL A 1 204 ? 8.203 31.891 -35.125 1 23.78 204 VAL A O 1
ATOM 1615 N N . GLY A 1 205 ? 7.879 31.406 -37.094 1 22.47 205 GLY A N 1
ATOM 1616 C CA . GLY A 1 205 ? 8.117 32.719 -37.688 1 22.47 205 GLY A CA 1
ATOM 1617 C C . GLY A 1 205 ? 7.402 33.844 -37 1 22.47 205 GLY A C 1
ATOM 1618 O O . GLY A 1 205 ? 6.328 33.656 -36.438 1 22.47 205 GLY A O 1
ATOM 1619 N N . THR A 1 206 ? 8.07 34.656 -36.281 1 25.12 206 THR A N 1
ATOM 1620 C CA . THR A 1 206 ? 7.762 35.906 -35.625 1 25.12 206 THR A CA 1
ATOM 1621 C C . THR A 1 206 ? 6.914 36.781 -36.531 1 25.12 206 THR A C 1
ATOM 1623 O O . THR A 1 206 ? 7.383 37.812 -37.031 1 25.12 206 THR A O 1
ATOM 1626 N N . ASP A 1 207 ? 6.082 36.188 -37.375 1 24.52 207 ASP A N 1
ATOM 1627 C CA . ASP A 1 207 ? 5.398 37.25 -38.062 1 24.52 207 ASP A CA 1
ATOM 1628 C C . ASP A 1 207 ? 4.871 38.312 -37.094 1 24.52 207 ASP A C 1
ATOM 1630 O O . ASP A 1 207 ? 4.559 38 -35.938 1 24.52 207 ASP A O 1
ATOM 1634 N N . GLU A 1 208 ? 5.172 39.562 -37.312 1 25.78 208 GLU A N 1
ATOM 1635 C CA . GLU A 1 208 ? 4.809 40.812 -36.688 1 25.78 208 GLU A CA 1
ATOM 1636 C C . GLU A 1 208 ? 3.373 40.812 -36.188 1 25.78 208 GLU A C 1
ATOM 1638 O O . GLU A 1 208 ? 2.43 40.656 -36.969 1 25.78 208 GLU A O 1
ATOM 1643 N N . LEU A 1 209 ? 3.221 40 -35.219 1 27.48 209 LEU A N 1
ATOM 1644 C CA . LEU A 1 209 ? 1.909 40 -34.562 1 27.48 209 LEU A CA 1
ATOM 1645 C C . LEU A 1 209 ? 1.375 41.438 -34.406 1 27.48 209 LEU A C 1
ATOM 1647 O O . LEU A 1 209 ? 1.996 42.25 -33.75 1 27.48 209 LEU A O 1
ATOM 1651 N N . HIS A 1 210 ? 0.894 41.906 -35.375 1 27.75 210 HIS A N 1
ATOM 1652 C CA . HIS A 1 210 ? 0.002 43.031 -35.312 1 27.75 210 HIS A CA 1
ATOM 1653 C C . HIS A 1 210 ? -0.848 43 -34.031 1 27.75 210 HIS A C 1
ATOM 1655 O O . HIS A 1 210 ? -1.061 41.938 -33.469 1 27.75 210 HIS A O 1
ATOM 1661 N N . THR A 1 211 ? -0.943 44.125 -33.344 1 29.3 211 THR A N 1
ATOM 1662 C CA . THR A 1 211 ? -1.483 44.5 -32.062 1 29.3 211 THR A CA 1
ATOM 1663 C C . THR A 1 211 ? -2.828 43.812 -31.812 1 29.3 211 THR A C 1
ATOM 1665 O O . THR A 1 211 ? -3.762 43.969 -32.594 1 29.3 211 THR A O 1
ATOM 1668 N N . ASN A 1 212 ? -2.766 42.688 -31.453 1 31.38 212 ASN A N 1
ATOM 1669 C CA . ASN A 1 212 ? -3.914 41.812 -31.281 1 31.38 212 ASN A CA 1
ATOM 1670 C C . ASN A 1 212 ? -5.098 42.562 -30.656 1 31.38 212 ASN A C 1
ATOM 1672 O O . ASN A 1 212 ? -6.055 41.906 -30.203 1 31.38 212 ASN A O 1
ATOM 1676 N N . GLU A 1 213 ? -4.895 43.812 -30.281 1 32.41 213 GLU A N 1
ATOM 1677 C CA . GLU A 1 213 ? -6.07 44.594 -29.969 1 32.41 213 GLU A CA 1
ATOM 1678 C C . GLU A 1 213 ? -7.105 44.531 -31.094 1 32.41 213 GLU A C 1
ATOM 1680 O O . GLU A 1 213 ? -8.305 44.406 -30.828 1 32.41 213 GLU A O 1
ATOM 1685 N N . GLU A 1 214 ? -6.473 44.812 -32.281 1 32.41 214 GLU A N 1
ATOM 1686 C CA . GLU A 1 214 ? -7.32 44.906 -33.438 1 32.41 214 GLU A CA 1
ATOM 1687 C C . GLU A 1 214 ? -7.785 43.531 -33.906 1 32.41 214 GLU A C 1
ATOM 1689 O O . GLU A 1 214 ? -8.914 43.406 -34.406 1 32.41 214 GLU A O 1
ATOM 1694 N N . LEU A 1 215 ? -6.855 42.656 -33.75 1 32.44 215 LEU A N 1
ATOM 1695 C CA . LEU A 1 215 ? -7.297 41.375 -34.281 1 32.44 215 LEU A CA 1
ATOM 1696 C C . LEU A 1 215 ? -8.406 40.781 -33.406 1 32.44 215 LEU A C 1
ATOM 1698 O O . LEU A 1 215 ? -9.367 40.219 -33.938 1 32.44 215 LEU A O 1
ATOM 1702 N N . ASN A 1 216 ? -8.273 40.969 -32.188 1 33.22 216 ASN A N 1
ATOM 1703 C CA . ASN A 1 216 ? -9.398 40.594 -31.328 1 33.22 216 ASN A CA 1
ATOM 1704 C C . ASN A 1 216 ? -10.672 41.344 -31.734 1 33.22 216 ASN A C 1
ATOM 1706 O O . ASN A 1 216 ? -11.766 40.781 -31.719 1 33.22 216 ASN A O 1
ATOM 1710 N N . GLN A 1 217 ? -10.469 42.531 -32.062 1 35.19 217 GLN A N 1
ATOM 1711 C CA . GLN A 1 217 ? -11.609 43.312 -32.562 1 35.19 217 GLN A CA 1
ATOM 1712 C C . GLN A 1 217 ? -12.141 42.75 -33.875 1 35.19 217 GLN A C 1
ATOM 1714 O O . GLN A 1 217 ? -13.352 42.688 -34.094 1 35.19 217 GLN A O 1
ATOM 1719 N N . GLN A 1 218 ? -11.156 42.375 -34.656 1 34.97 218 GLN A N 1
ATOM 1720 C CA . GLN A 1 218 ? -11.602 41.906 -35.969 1 34.97 218 GLN A CA 1
ATOM 1721 C C . GLN A 1 218 ? -12.234 40.5 -35.844 1 34.97 218 GLN A C 1
ATOM 1723 O O . GLN A 1 218 ? -13.227 40.219 -36.531 1 34.97 218 GLN A O 1
ATOM 1728 N N . ILE A 1 219 ? -11.586 39.75 -35.156 1 36.53 219 ILE A N 1
ATOM 1729 C CA . ILE A 1 219 ? -12.195 38.438 -35.031 1 36.53 219 ILE A CA 1
ATOM 1730 C C . ILE A 1 219 ? -13.539 38.562 -34.312 1 36.53 219 ILE A C 1
ATOM 1732 O O . ILE A 1 219 ? -14.531 37.938 -34.75 1 36.53 219 ILE A O 1
ATOM 1736 N N . ILE A 1 220 ? -13.609 39.406 -33.312 1 35.5 220 ILE A N 1
ATOM 1737 C CA . ILE A 1 220 ? -14.914 39.75 -32.75 1 35.5 220 ILE A CA 1
ATOM 1738 C C . ILE A 1 220 ? -15.789 40.375 -33.844 1 35.5 220 ILE A C 1
ATOM 1740 O O . ILE A 1 220 ? -16.969 40.031 -33.969 1 35.5 220 ILE A O 1
ATOM 1744 N N . ALA A 1 221 ? -15.203 41.344 -34.5 1 32.81 221 ALA A N 1
ATOM 1745 C CA . ALA A 1 221 ? -15.945 42 -35.562 1 32.81 221 ALA A CA 1
ATOM 1746 C C . ALA A 1 221 ? -16.344 41.031 -36.656 1 32.81 221 ALA A C 1
ATOM 1748 O O . ALA A 1 221 ? -17.453 41.094 -37.188 1 32.81 221 ALA A O 1
ATOM 1749 N N . ASN A 1 222 ? -15.406 40.219 -37.062 1 32.47 222 ASN A N 1
ATOM 1750 C CA . ASN A 1 222 ? -15.812 39.25 -38.062 1 32.47 222 ASN A CA 1
ATOM 1751 C C . ASN A 1 222 ? -16.891 38.312 -37.562 1 32.47 222 ASN A C 1
ATOM 1753 O O . ASN A 1 222 ? -17.766 37.906 -38.312 1 32.47 222 ASN A O 1
ATOM 1757 N N . PHE A 1 223 ? -16.703 37.875 -36.344 1 30.19 223 PHE A N 1
ATOM 1758 C CA . PHE A 1 223 ? -17.75 37.031 -35.812 1 30.19 223 PHE A CA 1
ATOM 1759 C C . PHE A 1 223 ? -19.062 37.781 -35.719 1 30.19 223 PHE A C 1
ATOM 1761 O O . PHE A 1 223 ? -20.125 37.25 -36.094 1 30.19 223 PHE A O 1
ATOM 1768 N N . TYR A 1 224 ? -18.984 38.969 -35.188 1 31.27 224 TYR A N 1
ATOM 1769 C CA . TYR A 1 224 ? -20.219 39.719 -35.156 1 31.27 224 TYR A CA 1
ATOM 1770 C C . TYR A 1 224 ? -20.734 40 -36.562 1 31.27 224 TYR A C 1
ATOM 1772 O O . TYR A 1 224 ? -21.938 40.219 -36.75 1 31.27 224 TYR A O 1
ATOM 1780 N N . SER A 1 225 ? -19.875 40.312 -37.438 1 31.05 225 SER A N 1
ATOM 1781 C CA . SER A 1 225 ? -20.344 40.656 -38.75 1 31.05 225 SER A CA 1
ATOM 1782 C C . SER A 1 225 ? -21.078 39.5 -39.406 1 31.05 225 SER A C 1
ATOM 1784 O O . SER A 1 225 ? -21.797 39.688 -40.406 1 31.05 225 SER A O 1
ATOM 1786 N N . THR A 1 226 ? -20.641 38.375 -39.188 1 29.12 226 THR A N 1
ATOM 1787 C CA . THR A 1 226 ? -21.328 37.344 -39.938 1 29.12 226 THR A CA 1
ATOM 1788 C C . THR A 1 226 ? -22.672 37 -39.312 1 29.12 226 THR A C 1
ATOM 1790 O O . THR A 1 226 ? -23.453 36.219 -39.875 1 29.12 226 THR A O 1
ATOM 1793 N N . VAL A 1 227 ? -22.891 37.125 -38.031 1 27.45 227 VAL A N 1
ATOM 1794 C CA . VAL A 1 227 ? -24.219 36.781 -37.531 1 27.45 227 VAL A CA 1
ATOM 1795 C C . VAL A 1 227 ? -25.172 37.969 -37.781 1 27.45 227 VAL A C 1
ATOM 1797 O O . VAL A 1 227 ? -24.906 39.094 -37.312 1 27.45 227 VAL A O 1
ATOM 1800 N N . GLN A 1 228 ? -25.594 38.125 -38.938 1 26.11 228 GLN A N 1
ATOM 1801 C CA . GLN A 1 228 ? -26.703 39 -39.312 1 26.11 228 GLN A CA 1
ATOM 1802 C C . GLN A 1 228 ? -27.906 38.781 -38.406 1 26.11 228 GLN A C 1
ATOM 1804 O O . GLN A 1 228 ? -28.328 37.656 -38.188 1 26.11 228 GLN A O 1
ATOM 1809 N N . ILE A 1 229 ? -28.016 39.688 -37.375 1 25.55 229 ILE A N 1
ATOM 1810 C CA . ILE A 1 229 ? -29.219 39.875 -36.562 1 25.55 229 ILE A CA 1
ATOM 1811 C C . ILE A 1 229 ? -30.422 40.125 -37.469 1 25.55 229 ILE A C 1
ATOM 1813 O O . ILE A 1 229 ? -30.453 41.094 -38.219 1 25.55 229 ILE A O 1
ATOM 1817 N N . LYS A 1 230 ? -30.969 39.156 -38.156 1 27.92 230 LYS A N 1
ATOM 1818 C CA . LYS A 1 230 ? -32.25 39.5 -38.781 1 27.92 230 LYS A CA 1
ATOM 1819 C C . LYS A 1 230 ? -33.188 40.125 -37.75 1 27.92 230 LYS A C 1
ATOM 1821 O O . LYS A 1 230 ? -33.406 39.562 -36.688 1 27.92 230 LYS A O 1
ATOM 1826 N N . GLU A 1 231 ? -33.375 41.469 -37.844 1 30.64 231 GLU A N 1
ATOM 1827 C CA . GLU A 1 231 ? -34.625 42.062 -37.438 1 30.64 231 GLU A CA 1
ATOM 1828 C C . GLU A 1 231 ? -35.812 41.25 -37.969 1 30.64 231 GLU A C 1
ATOM 1830 O O . GLU A 1 231 ? -35.75 40.688 -39.031 1 30.64 231 GLU A O 1
ATOM 1835 N N . MET B 1 1 ? 4.789 -4.258 -2.771 1 84.31 1 MET B N 1
ATOM 1836 C CA . MET B 1 1 ? 5.047 -5.656 -2.445 1 84.31 1 MET B CA 1
ATOM 1837 C C . MET B 1 1 ? 4.406 -6.582 -3.471 1 84.31 1 MET B C 1
ATOM 1839 O O . MET B 1 1 ? 3.223 -6.441 -3.785 1 84.31 1 MET B O 1
ATOM 1843 N N . ILE B 1 2 ? 5.246 -7.504 -3.947 1 87.81 2 ILE B N 1
ATOM 1844 C CA . ILE B 1 2 ? 4.758 -8.422 -4.973 1 87.81 2 ILE B CA 1
ATOM 1845 C C . ILE B 1 2 ? 4.809 -9.852 -4.453 1 87.81 2 ILE B C 1
ATOM 1847 O O . ILE B 1 2 ? 5.816 -10.273 -3.879 1 87.81 2 ILE B O 1
ATOM 1851 N N . ALA B 1 3 ? 3.738 -10.547 -4.688 1 88.94 3 ALA B N 1
ATOM 1852 C CA . ALA B 1 3 ? 3.666 -11.938 -4.238 1 88.94 3 ALA B CA 1
ATOM 1853 C C . ALA B 1 3 ? 3.275 -12.867 -5.387 1 88.94 3 ALA B C 1
ATOM 1855 O O . ALA B 1 3 ? 2.293 -12.609 -6.09 1 88.94 3 ALA B O 1
ATOM 1856 N N . PRO B 1 4 ? 4.082 -13.883 -5.578 1 89.75 4 PRO B N 1
ATOM 1857 C CA . PRO B 1 4 ? 3.604 -14.938 -6.477 1 89.75 4 PRO B CA 1
ATOM 1858 C C . PRO B 1 4 ? 2.488 -15.773 -5.855 1 89.75 4 PRO B C 1
ATOM 1860 O O . PRO B 1 4 ? 2.514 -16.047 -4.652 1 89.75 4 PRO B O 1
ATOM 1863 N N . LEU B 1 5 ? 1.469 -16.078 -6.707 1 92.56 5 LEU B N 1
ATOM 1864 C CA . LEU B 1 5 ? 0.38 -16.906 -6.203 1 92.56 5 LEU B CA 1
ATOM 1865 C C . LEU B 1 5 ? -0.32 -17.641 -7.344 1 92.56 5 LEU B C 1
ATOM 1867 O O . LEU B 1 5 ? -0.022 -17.406 -8.516 1 92.56 5 LEU B O 1
ATOM 1871 N N . LYS B 1 6 ? -1.11 -18.578 -6.945 1 95.56 6 LYS B N 1
ATOM 1872 C CA . LYS B 1 6 ? -2.016 -19.219 -7.898 1 95.56 6 LYS B CA 1
ATOM 1873 C C . LYS B 1 6 ? -3.439 -18.688 -7.738 1 95.56 6 LYS B C 1
ATOM 1875 O O . LYS B 1 6 ? -3.896 -18.438 -6.621 1 95.56 6 LYS B O 1
ATOM 1880 N N . VAL B 1 7 ? -4.07 -18.5 -8.875 1 98.06 7 VAL B N 1
ATOM 1881 C CA . VAL B 1 7 ? -5.477 -18.094 -8.883 1 98.06 7 VAL B CA 1
ATOM 1882 C C . VAL B 1 7 ? -6.309 -19.141 -9.609 1 98.06 7 VAL B C 1
ATOM 1884 O O . VAL B 1 7 ? -5.898 -19.656 -10.656 1 98.06 7 VAL B O 1
ATOM 1887 N N . ARG B 1 8 ? -7.465 -19.406 -9.031 1 98.38 8 ARG B N 1
ATOM 1888 C CA . ARG B 1 8 ? -8.289 -20.484 -9.57 1 98.38 8 ARG B CA 1
ATOM 1889 C C . ARG B 1 8 ? -9.75 -20.047 -9.672 1 98.38 8 ARG B C 1
ATOM 1891 O O . ARG B 1 8 ? -10.273 -19.375 -8.781 1 98.38 8 ARG B O 1
ATOM 1898 N N . ASN B 1 9 ? -10.367 -20.359 -10.734 1 98.56 9 ASN B N 1
ATOM 1899 C CA . ASN B 1 9 ? -11.82 -20.312 -10.844 1 98.56 9 ASN B CA 1
ATOM 1900 C C . ASN B 1 9 ? -12.484 -21.453 -10.094 1 98.56 9 ASN B C 1
ATOM 1902 O O . ASN B 1 9 ? -12.32 -22.625 -10.469 1 98.56 9 ASN B O 1
ATOM 1906 N N . GLU B 1 10 ? -13.234 -21.141 -9.164 1 96.25 10 GLU B N 1
ATOM 1907 C CA . GLU B 1 10 ? -13.844 -22.141 -8.305 1 96.25 10 GLU B CA 1
ATOM 1908 C C . GLU B 1 10 ? -14.852 -23 -9.078 1 96.25 10 GLU B C 1
ATOM 1910 O O . GLU B 1 10 ? -15.078 -24.156 -8.75 1 96.25 10 GLU B O 1
ATOM 1915 N N . ILE B 1 11 ? -15.445 -22.516 -10.062 1 96 11 ILE B N 1
ATOM 1916 C CA . ILE B 1 11 ? -16.547 -23.156 -10.773 1 96 11 ILE B CA 1
ATOM 1917 C C . ILE B 1 11 ? -15.992 -24.188 -11.766 1 96 11 ILE B C 1
ATOM 1919 O O . ILE B 1 11 ? -16.422 -25.344 -11.773 1 96 11 ILE B O 1
ATOM 1923 N N . ASN B 1 12 ? -15.016 -23.859 -12.562 1 97.25 12 ASN B N 1
ATOM 1924 C CA . ASN B 1 12 ? -14.562 -24.75 -13.625 1 97.25 12 ASN B CA 1
ATOM 1925 C C . ASN B 1 12 ? -13.188 -25.328 -13.32 1 97.25 12 ASN B C 1
ATOM 1927 O O . ASN B 1 12 ? -12.688 -26.188 -14.062 1 97.25 12 ASN B O 1
ATOM 1931 N N . GLY B 1 13 ? -12.469 -24.797 -12.359 1 96.75 13 GLY B N 1
ATOM 1932 C CA . GLY B 1 13 ? -11.195 -25.344 -11.93 1 96.75 13 GLY B CA 1
ATOM 1933 C C . GLY B 1 13 ? -10.008 -24.781 -12.688 1 96.75 13 GLY B C 1
ATOM 1934 O O . GLY B 1 13 ? -8.859 -25.109 -12.398 1 96.75 13 GLY B O 1
ATOM 1935 N N . ASN B 1 14 ? -10.227 -23.859 -13.688 1 97.62 14 ASN B N 1
ATOM 1936 C CA . ASN B 1 14 ? -9.117 -23.219 -14.375 1 97.62 14 ASN B CA 1
ATOM 1937 C C . ASN B 1 14 ? -8.211 -22.469 -13.398 1 97.62 14 ASN B C 1
ATOM 1939 O O . ASN B 1 14 ? -8.695 -21.812 -12.477 1 97.62 14 ASN B O 1
ATOM 1943 N N . GLU B 1 15 ? -6.898 -22.641 -13.609 1 97.44 15 GLU B N 1
ATOM 1944 C CA . GLU B 1 15 ? -5.941 -22.062 -12.672 1 97.44 15 GLU B CA 1
ATOM 1945 C C . GLU B 1 15 ? -4.727 -21.5 -13.406 1 97.44 15 GLU B C 1
ATOM 1947 O O . GLU B 1 15 ? -4.355 -21.984 -14.477 1 97.44 15 GLU B O 1
ATOM 1952 N N . GLU B 1 16 ? -4.141 -20.438 -12.883 1 96.81 16 GLU B N 1
ATOM 1953 C CA . GLU B 1 16 ? -2.926 -19.844 -13.422 1 96.81 16 GLU B CA 1
ATOM 1954 C C . GLU B 1 16 ? -2.033 -19.312 -12.305 1 96.81 16 GLU B C 1
ATOM 1956 O O . GLU B 1 16 ? -2.525 -18.844 -11.273 1 96.81 16 GLU B O 1
ATOM 1961 N N . GLN B 1 17 ? -0.744 -19.453 -12.57 1 93.88 17 GLN B N 1
ATOM 1962 C CA . GLN B 1 17 ? 0.219 -18.781 -11.695 1 93.88 17 GLN B CA 1
ATOM 1963 C C . GLN B 1 17 ? 0.44 -17.344 -12.125 1 93.88 17 GLN B C 1
ATOM 1965 O O . GLN B 1 17 ? 0.707 -17.062 -13.297 1 93.88 17 GLN B O 1
ATOM 1970 N N . VAL B 1 18 ? 0.283 -16.422 -11.164 1 93.38 18 VAL B N 1
ATOM 1971 C CA . VAL B 1 18 ? 0.405 -15.008 -11.492 1 93.38 18 VAL B CA 1
ATOM 1972 C C . VAL B 1 18 ? 1.091 -14.273 -10.344 1 93.38 18 VAL B C 1
ATOM 1974 O O . VAL B 1 18 ? 1.444 -14.875 -9.328 1 93.38 18 VAL B O 1
ATOM 1977 N N . TYR B 1 19 ? 1.312 -12.977 -10.531 1 90.94 19 TYR B N 1
ATOM 1978 C CA . TYR B 1 19 ? 1.834 -12.102 -9.484 1 90.94 19 TYR B CA 1
ATOM 1979 C C . TYR B 1 19 ? 0.764 -11.125 -9.008 1 90.94 19 TYR B C 1
ATOM 1981 O O . TYR B 1 19 ? -0 -10.586 -9.812 1 90.94 19 TYR B O 1
ATOM 1989 N N . ALA B 1 20 ? 0.771 -10.93 -7.711 1 93.38 20 ALA B N 1
ATOM 1990 C CA . ALA B 1 20 ? -0.148 -9.961 -7.113 1 93.38 20 ALA B CA 1
ATOM 1991 C C . ALA B 1 20 ? 0.613 -8.82 -6.453 1 93.38 20 ALA B C 1
ATOM 1993 O O . ALA B 1 20 ? 1.644 -9.039 -5.809 1 93.38 20 ALA B O 1
ATOM 1994 N N . LEU B 1 21 ? 0.106 -7.648 -6.688 1 91.56 21 LEU B N 1
ATOM 1995 C CA . LEU B 1 21 ? 0.567 -6.477 -5.945 1 91.56 21 LEU B CA 1
ATOM 1996 C C . LEU B 1 21 ? -0.211 -6.316 -4.645 1 91.56 21 LEU B C 1
ATOM 1998 O O . LEU B 1 21 ? -1.443 -6.27 -4.656 1 91.56 21 LEU B O 1
ATOM 2002 N N . LEU B 1 22 ? 0.452 -6.328 -3.545 1 91.5 22 LEU B N 1
ATOM 2003 C CA . LEU B 1 22 ? -0.164 -6.02 -2.258 1 91.5 22 LEU B CA 1
ATOM 2004 C C .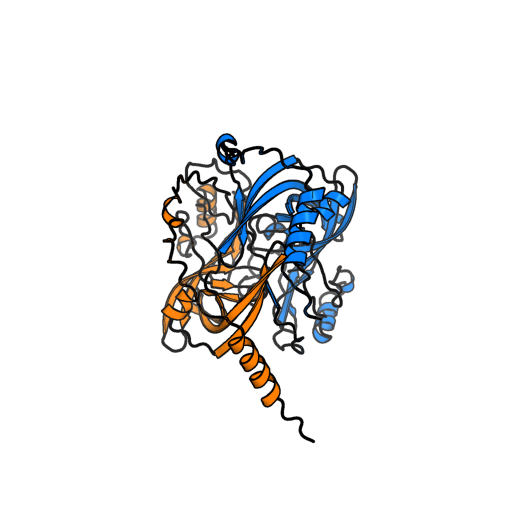 LEU B 1 22 ? -0.111 -4.52 -1.978 1 91.5 22 LEU B C 1
ATOM 2006 O O . LEU B 1 22 ? 0.972 -3.949 -1.831 1 91.5 22 LEU B O 1
ATOM 2010 N N . ASP B 1 23 ? -1.276 -3.92 -1.877 1 89.25 23 ASP B N 1
ATOM 2011 C CA . ASP B 1 23 ? -1.365 -2.463 -1.84 1 89.25 23 ASP B CA 1
ATOM 2012 C C . ASP B 1 23 ? -2.234 -1.995 -0.674 1 89.25 23 ASP B C 1
ATOM 2014 O O . ASP B 1 23 ? -3.463 -1.977 -0.777 1 89.25 23 ASP B O 1
ATOM 2018 N N . SER B 1 24 ? -1.591 -1.462 0.334 1 88.94 24 SER B N 1
ATOM 2019 C CA . SER B 1 24 ? -2.293 -1.052 1.546 1 88.94 24 SER B CA 1
ATOM 2020 C C . SER B 1 24 ? -3.053 0.253 1.331 1 88.94 24 SER B C 1
ATOM 2022 O O . SER B 1 24 ? -3.883 0.637 2.156 1 88.94 24 SER B O 1
ATOM 2024 N N . ALA B 1 25 ? -2.832 0.936 0.248 1 87.06 25 ALA B N 1
ATOM 2025 C CA . ALA B 1 25 ? -3.482 2.223 0.013 1 87.06 25 ALA B CA 1
ATOM 2026 C C . ALA B 1 25 ? -4.664 2.074 -0.943 1 87.06 25 ALA B C 1
ATOM 2028 O O . ALA B 1 25 ? -5.383 3.041 -1.205 1 87.06 25 ALA B O 1
ATOM 2029 N N . SER B 1 26 ? -4.859 0.907 -1.461 1 87.19 26 SER B N 1
ATOM 2030 C CA . SER B 1 26 ? -6.02 0.648 -2.311 1 87.19 26 SER B CA 1
ATOM 2031 C C . SER B 1 26 ? -7.207 0.156 -1.493 1 87.19 26 SER B C 1
ATOM 2033 O O . SER B 1 26 ? -7.09 -0.81 -0.736 1 87.19 26 SER B O 1
ATOM 2035 N N . ASP B 1 27 ? -8.344 0.768 -1.733 1 83.69 27 ASP B N 1
ATOM 2036 C CA . ASP B 1 27 ? -9.539 0.405 -0.978 1 83.69 27 ASP B CA 1
ATOM 2037 C C . ASP B 1 27 ? -10.117 -0.919 -1.469 1 83.69 27 ASP B C 1
ATOM 2039 O O . ASP B 1 27 ? -10.836 -1.601 -0.731 1 83.69 27 ASP B O 1
ATOM 2043 N N . GLN B 1 28 ? -9.789 -1.163 -2.678 1 86.69 28 GLN B N 1
ATOM 2044 C CA . GLN B 1 28 ? -10.383 -2.34 -3.305 1 86.69 28 GLN B CA 1
ATOM 2045 C C . GLN B 1 28 ? -9.328 -3.184 -4.008 1 86.69 28 GLN B C 1
ATOM 2047 O O . GLN B 1 28 ? -8.203 -2.725 -4.23 1 86.69 28 GLN B O 1
ATOM 2052 N N . SER B 1 29 ? -9.734 -4.363 -4.297 1 93.5 29 SER B N 1
ATOM 2053 C CA . SER B 1 29 ? -8.883 -5.309 -5.004 1 93.5 29 SER B CA 1
ATOM 2054 C C . SER B 1 29 ? -9.328 -5.48 -6.453 1 93.5 29 SER B C 1
ATOM 2056 O O . SER B 1 29 ? -10.516 -5.371 -6.758 1 93.5 29 SER B O 1
ATOM 2058 N N . PHE B 1 30 ? -8.344 -5.785 -7.309 1 94.44 30 PHE B N 1
ATOM 2059 C CA . PHE B 1 30 ? -8.609 -5.805 -8.742 1 94.44 30 PHE B CA 1
ATOM 2060 C C . PHE B 1 30 ? -7.957 -7.016 -9.398 1 94.44 30 PHE B C 1
ATOM 2062 O O . PHE B 1 30 ? -6.984 -7.566 -8.875 1 94.44 30 PHE B O 1
ATOM 2069 N N . ILE B 1 31 ? -8.508 -7.367 -10.531 1 97.38 31 ILE B N 1
ATOM 2070 C CA . ILE B 1 31 ? -7.949 -8.375 -11.422 1 97.38 31 ILE B CA 1
ATOM 2071 C C . ILE B 1 31 ? -7.934 -7.848 -12.859 1 97.38 31 ILE B C 1
ATOM 2073 O O . ILE B 1 31 ? -8.844 -7.129 -13.273 1 97.38 31 ILE B O 1
ATOM 2077 N N . SER B 1 32 ? -6.879 -8.148 -13.578 1 96.62 32 SER B N 1
ATOM 2078 C CA . SER B 1 32 ? -6.867 -7.727 -14.977 1 96.62 32 SER B CA 1
ATOM 2079 C C . SER B 1 32 ? -7.984 -8.398 -15.766 1 96.62 32 SER B C 1
ATOM 2081 O O . SER B 1 32 ? -8.289 -9.57 -15.547 1 96.62 32 SER B O 1
ATOM 2083 N N . SER B 1 33 ? -8.531 -7.648 -16.703 1 96.75 33 SER B N 1
ATOM 2084 C CA . SER B 1 33 ? -9.578 -8.211 -17.547 1 96.75 33 SER B CA 1
ATOM 2085 C C . SER B 1 33 ? -9.078 -9.422 -18.312 1 96.75 33 SER B C 1
ATOM 2087 O O . SER B 1 33 ? -9.805 -10.398 -18.484 1 96.75 33 SER B O 1
ATOM 2089 N N . ALA B 1 34 ? -7.859 -9.398 -18.75 1 97 34 ALA B N 1
ATOM 2090 C CA . ALA B 1 34 ? -7.266 -10.5 -19.5 1 97 34 ALA B CA 1
ATOM 2091 C C . ALA B 1 34 ? -7.215 -11.773 -18.656 1 97 34 ALA B C 1
ATOM 2093 O O . ALA B 1 34 ? -7.57 -12.859 -19.141 1 97 34 ALA B O 1
ATOM 2094 N N . LEU B 1 35 ? -6.805 -11.641 -17.422 1 97.81 35 LEU B N 1
ATOM 2095 C CA . LEU B 1 35 ? -6.73 -12.805 -16.547 1 97.81 35 LEU B CA 1
ATOM 2096 C C . LEU B 1 35 ? -8.125 -13.344 -16.234 1 97.81 35 LEU B C 1
ATOM 2098 O O . LEU B 1 35 ? -8.344 -14.555 -16.234 1 97.81 35 LEU B O 1
ATOM 2102 N N . SER B 1 36 ? -9.039 -12.445 -15.93 1 98.12 36 SER B N 1
ATOM 2103 C CA . SER B 1 36 ? -10.422 -12.852 -15.68 1 98.12 36 SER B CA 1
ATOM 2104 C C . SER B 1 36 ? -10.977 -13.664 -16.844 1 98.12 36 SER B C 1
ATOM 2106 O O . SER B 1 36 ? -11.664 -14.672 -16.625 1 98.12 36 SER B O 1
ATOM 2108 N N . GLU B 1 37 ? -10.672 -13.234 -18 1 97.88 37 GLU B N 1
ATOM 2109 C CA . GLU B 1 37 ? -11.148 -13.914 -19.203 1 97.88 37 GLU B CA 1
ATOM 2110 C C . GLU B 1 37 ? -10.469 -15.281 -19.359 1 97.88 37 GLU B C 1
ATOM 2112 O O . GLU B 1 37 ? -11.133 -16.281 -19.656 1 97.88 37 GLU B O 1
ATOM 2117 N N . ARG B 1 38 ? -9.125 -15.312 -19.203 1 98.25 38 ARG B N 1
ATOM 2118 C CA . ARG B 1 38 ? -8.391 -16.562 -19.328 1 98.25 38 ARG B CA 1
ATOM 2119 C C . ARG B 1 38 ? -8.914 -17.609 -18.344 1 98.25 38 ARG B C 1
ATOM 2121 O O . ARG B 1 38 ? -9.008 -18.797 -18.688 1 98.25 38 ARG B O 1
ATOM 2128 N N . LEU B 1 39 ? -9.305 -17.141 -17.188 1 98.31 39 LEU B N 1
ATOM 2129 C CA . LEU B 1 39 ? -9.797 -18.031 -16.156 1 98.31 39 LEU B CA 1
ATOM 2130 C C . LEU B 1 39 ? -11.281 -18.312 -16.344 1 98.31 39 LEU B C 1
ATOM 2132 O O . LEU B 1 39 ? -11.844 -19.188 -15.672 1 98.31 39 LEU B O 1
ATOM 2136 N N . GLN B 1 40 ? -11.93 -17.516 -17.234 1 98.38 40 GLN B N 1
ATOM 2137 C CA . GLN B 1 40 ? -13.359 -17.625 -17.5 1 98.38 40 GLN B CA 1
ATOM 2138 C C . GLN B 1 40 ? -14.172 -17.375 -16.234 1 98.38 40 GLN B C 1
ATOM 2140 O O . GLN B 1 40 ? -15.07 -18.156 -15.906 1 98.38 40 GLN B O 1
ATOM 2145 N N . LEU B 1 41 ? -13.805 -16.359 -15.539 1 98.19 41 LEU B N 1
ATOM 2146 C CA . LEU B 1 41 ? -14.578 -15.992 -14.359 1 98.19 41 LEU B CA 1
ATOM 2147 C C . LEU B 1 41 ? -15.914 -15.375 -14.75 1 98.19 41 LEU B C 1
ATOM 2149 O O . LEU B 1 41 ? -15.984 -14.562 -15.68 1 98.19 41 LEU B O 1
ATOM 2153 N N . THR B 1 42 ? -16.938 -15.727 -14.055 1 96.75 42 THR B N 1
ATOM 2154 C CA . THR B 1 42 ? -18.266 -15.188 -14.328 1 96.75 42 THR B CA 1
ATOM 2155 C C . THR B 1 42 ? -18.516 -13.922 -13.508 1 96.75 42 THR B C 1
ATOM 2157 O O . THR B 1 42 ? -18.438 -13.953 -12.281 1 96.75 42 THR B O 1
ATOM 2160 N N . PRO B 1 43 ? -18.812 -12.836 -14.172 1 96.12 43 PRO B N 1
ATOM 2161 C CA . PRO B 1 43 ? -19.141 -11.625 -13.406 1 96.12 43 PRO B CA 1
ATOM 2162 C C . PRO B 1 43 ? -20.484 -11.734 -12.68 1 96.12 43 PRO B C 1
ATOM 2164 O O . PRO B 1 43 ? -21.438 -12.312 -13.219 1 96.12 43 PRO B O 1
ATOM 2167 N N . HIS B 1 44 ? -20.531 -11.172 -11.477 1 92.88 44 HIS B N 1
ATOM 2168 C CA . HIS B 1 44 ? -21.766 -11.172 -10.703 1 92.88 44 HIS B CA 1
ATOM 2169 C C . HIS B 1 44 ? -22.5 -9.844 -10.836 1 92.88 44 HIS B C 1
ATOM 2171 O O . HIS B 1 44 ? -23.719 -9.781 -10.609 1 92.88 44 HIS B O 1
ATOM 2177 N N . SER B 1 45 ? -21.812 -8.812 -11.086 1 90.25 45 SER B N 1
ATOM 2178 C CA . SER B 1 45 ? -22.391 -7.484 -11.273 1 90.25 45 SER B CA 1
ATOM 2179 C C . SER B 1 45 ? -21.438 -6.586 -12.062 1 90.25 45 SER B C 1
ATOM 2181 O O . SER B 1 45 ? -20.25 -6.898 -12.211 1 90.25 45 SER B O 1
ATOM 2183 N N . GLU B 1 46 ? -22.078 -5.586 -12.672 1 90.62 46 GLU B N 1
ATOM 2184 C CA . GLU B 1 46 ? -21.328 -4.535 -13.344 1 90.62 46 GLU B CA 1
ATOM 2185 C C . GLU B 1 46 ? -21.719 -3.154 -12.828 1 90.62 46 GLU B C 1
ATOM 2187 O O . GLU B 1 46 ? -22.891 -2.893 -12.555 1 90.62 46 GLU B O 1
ATOM 2192 N N . THR B 1 47 ? -20.656 -2.395 -12.57 1 86.12 47 THR B N 1
ATOM 2193 C CA . THR B 1 47 ? -20.938 -1.06 -12.047 1 86.12 47 THR B CA 1
ATOM 2194 C C . THR B 1 47 ? -19.875 -0.07 -12.508 1 86.12 47 THR B C 1
ATOM 2196 O O . THR B 1 47 ? -18.844 -0.469 -13.047 1 86.12 47 THR B O 1
ATOM 2199 N N . SER B 1 48 ? -20.219 1.172 -12.406 1 87.19 48 SER B N 1
ATOM 2200 C CA . SER B 1 48 ? -19.25 2.232 -12.633 1 87.19 48 SER B CA 1
ATOM 2201 C C . SER B 1 48 ? -18.719 2.775 -11.312 1 87.19 48 SER B C 1
ATOM 2203 O O . SER B 1 48 ? -19.469 2.961 -10.359 1 87.19 48 SER B O 1
ATOM 2205 N N . ILE B 1 49 ? -17.375 2.932 -11.352 1 82.75 49 ILE B N 1
ATOM 2206 C CA . ILE B 1 49 ? -16.75 3.469 -10.148 1 82.75 49 ILE B CA 1
ATOM 2207 C C . ILE B 1 49 ? -15.828 4.625 -10.516 1 82.75 49 ILE B C 1
ATOM 2209 O O . ILE B 1 49 ? -15.445 4.773 -11.68 1 82.75 49 ILE B O 1
ATOM 2213 N N . ILE B 1 50 ? -15.57 5.48 -9.539 1 82.12 50 ILE B N 1
ATOM 2214 C CA . ILE B 1 50 ? -14.539 6.508 -9.68 1 82.12 50 ILE B CA 1
ATOM 2215 C C . ILE B 1 50 ? -13.258 6.055 -8.984 1 82.12 50 ILE B C 1
ATOM 2217 O O . ILE B 1 50 ? -13.273 5.742 -7.793 1 82.12 50 ILE B O 1
ATOM 2221 N N . VAL B 1 51 ? -12.211 5.965 -9.75 1 82.38 51 VAL B N 1
ATOM 2222 C CA . VAL B 1 51 ? -10.906 5.598 -9.203 1 82.38 51 VAL B CA 1
ATOM 2223 C C . VAL B 1 51 ? -10.047 6.848 -9.031 1 82.38 51 VAL B C 1
ATOM 2225 O O . VAL B 1 51 ? -9.758 7.547 -10 1 82.38 51 VAL B O 1
ATOM 2228 N N . ASN B 1 52 ? -9.719 7.109 -7.777 1 79.25 52 ASN B N 1
ATOM 2229 C CA . ASN B 1 52 ? -8.781 8.18 -7.449 1 79.25 52 ASN B CA 1
ATOM 2230 C C . ASN B 1 52 ? -7.363 7.641 -7.258 1 79.25 52 ASN B C 1
ATOM 2232 O O . ASN B 1 52 ? -7.156 6.668 -6.531 1 79.25 52 ASN B O 1
ATOM 2236 N N . THR B 1 53 ? -6.43 8.25 -8.016 1 79.38 53 THR B N 1
ATOM 2237 C CA . THR B 1 53 ? -5.051 7.781 -7.922 1 79.38 53 THR B CA 1
ATOM 2238 C C . THR B 1 53 ? -4.141 8.891 -7.391 1 79.38 53 THR B C 1
ATOM 2240 O O . THR B 1 53 ? -4.602 9.992 -7.102 1 79.38 53 THR B O 1
ATOM 2243 N N . PHE B 1 54 ? -2.949 8.523 -7.125 1 76.94 54 PHE B N 1
ATOM 2244 C CA . PHE B 1 54 ? -1.938 9.477 -6.699 1 76.94 54 PHE B CA 1
ATOM 2245 C C . PHE B 1 54 ? -1.946 10.711 -7.59 1 76.94 54 PHE B C 1
ATOM 2247 O O . PHE B 1 54 ? -2.107 10.602 -8.805 1 76.94 54 PHE B O 1
ATOM 2254 N N . GLY B 1 55 ? -1.757 11.883 -6.977 1 75 55 GLY B N 1
ATOM 2255 C CA . GLY B 1 55 ? -1.7 13.141 -7.711 1 75 55 GLY B CA 1
ATOM 2256 C C . GLY B 1 55 ? -3.068 13.75 -7.953 1 75 55 GLY B C 1
ATOM 2257 O O . GLY B 1 55 ? -3.188 14.758 -8.656 1 75 55 GLY B O 1
ATOM 2258 N N . GLY B 1 56 ? -4.078 13.109 -7.418 1 70.19 56 GLY B N 1
ATOM 2259 C CA . GLY B 1 56 ? -5.418 13.672 -7.469 1 70.19 56 GLY B CA 1
ATOM 2260 C C . GLY B 1 56 ? -6.145 13.359 -8.766 1 70.19 56 GLY B C 1
ATOM 2261 O O . GLY B 1 56 ? -7.117 14.031 -9.109 1 70.19 56 GLY B O 1
ATOM 2262 N N . HIS B 1 57 ? -5.684 12.391 -9.469 1 75.5 57 HIS B N 1
ATOM 2263 C CA . HIS B 1 57 ? -6.367 12.008 -10.703 1 75.5 57 HIS B CA 1
ATOM 2264 C C . HIS B 1 57 ? -7.59 11.148 -10.406 1 75.5 57 HIS B C 1
ATOM 2266 O O . HIS B 1 57 ? -7.539 10.266 -9.547 1 75.5 57 HIS B O 1
ATOM 2272 N N . ALA B 1 58 ? -8.656 11.57 -11.008 1 76.94 58 ALA B N 1
ATOM 2273 C CA . ALA B 1 58 ? -9.883 10.789 -10.898 1 76.94 58 ALA B CA 1
ATOM 2274 C C . ALA B 1 58 ? -10.367 10.32 -12.266 1 76.94 58 ALA B C 1
ATOM 2276 O O . ALA B 1 58 ? -10.305 11.07 -13.242 1 76.94 58 ALA B O 1
ATOM 2277 N N . GLU B 1 59 ? -10.695 9.039 -12.32 1 80.06 59 GLU B N 1
ATOM 2278 C CA . GLU B 1 59 ? -11.203 8.477 -13.562 1 80.06 59 GLU B CA 1
ATOM 2279 C C . GLU B 1 59 ? -12.406 7.57 -13.312 1 80.06 59 GLU B C 1
ATOM 2281 O O . GLU B 1 59 ? -12.383 6.75 -12.391 1 80.06 59 GLU B O 1
ATOM 2286 N N . LYS B 1 60 ? -13.422 7.801 -14.094 1 82.81 60 LYS B N 1
ATOM 2287 C CA . LYS B 1 60 ? -14.555 6.871 -14.055 1 82.81 60 LYS B CA 1
ATOM 2288 C C . LYS B 1 60 ? -14.227 5.586 -14.805 1 82.81 60 LYS B C 1
ATOM 2290 O O . LYS B 1 60 ? -13.688 5.625 -15.914 1 82.81 60 LYS B O 1
ATOM 2295 N N . LYS B 1 61 ? -14.516 4.477 -14.148 1 83.44 61 LYS B N 1
ATOM 2296 C CA . LYS B 1 61 ? -14.25 3.176 -14.758 1 83.44 61 LYS B CA 1
ATOM 2297 C C . LYS B 1 61 ? -15.469 2.262 -14.656 1 83.44 61 LYS B C 1
ATOM 2299 O O . LYS B 1 61 ? -16.156 2.244 -13.633 1 83.44 61 LYS B O 1
ATOM 2304 N N . HIS B 1 62 ? -15.68 1.591 -15.805 1 89.19 62 HIS B N 1
ATOM 2305 C CA . HIS B 1 62 ? -16.641 0.493 -15.781 1 89.19 62 HIS B CA 1
ATOM 2306 C C . HIS B 1 62 ? -15.969 -0.817 -15.383 1 89.19 62 HIS B C 1
ATOM 2308 O O . HIS B 1 62 ? -14.984 -1.23 -16 1 89.19 62 HIS B O 1
ATOM 2314 N N . VAL B 1 63 ? -16.547 -1.42 -14.289 1 90.38 63 VAL B N 1
ATOM 2315 C CA . VAL B 1 63 ? -15.883 -2.602 -13.75 1 90.38 63 VAL B CA 1
ATOM 2316 C C . VAL B 1 63 ? -16.891 -3.738 -13.594 1 90.38 63 VAL B C 1
ATOM 2318 O O . VAL B 1 63 ? -18.094 -3.502 -13.516 1 90.38 63 VAL B O 1
ATOM 2321 N N . LYS B 1 64 ? -16.406 -4.945 -13.711 1 95.5 64 LYS B N 1
ATOM 2322 C CA . LYS B 1 64 ? -17.125 -6.16 -13.352 1 95.5 64 LYS B CA 1
ATOM 2323 C C . LYS B 1 64 ? -16.625 -6.73 -12.031 1 95.5 64 LYS B C 1
ATOM 2325 O O . LYS B 1 64 ? -15.43 -6.691 -11.75 1 95.5 64 LYS B O 1
ATOM 2330 N N . ARG B 1 65 ? -17.594 -7.207 -11.266 1 95.31 65 ARG B N 1
ATOM 2331 C CA . ARG B 1 65 ? -17.25 -7.887 -10.023 1 95.31 65 ARG B CA 1
ATOM 2332 C C . ARG B 1 65 ? -17.172 -9.398 -10.227 1 95.31 65 ARG B C 1
ATOM 2334 O O . ARG B 1 65 ? -18.125 -10.008 -10.719 1 95.31 65 ARG B O 1
ATOM 2341 N N . VAL B 1 66 ? -16.016 -9.992 -9.859 1 97.69 66 VAL B N 1
ATOM 2342 C CA . VAL B 1 66 ? -15.836 -11.43 -10.023 1 97.69 66 VAL B CA 1
ATOM 2343 C C . VAL B 1 66 ? -15.297 -12.039 -8.727 1 97.69 66 VAL B C 1
ATOM 2345 O O . VAL B 1 66 ? -14.781 -11.32 -7.867 1 97.69 66 VAL B O 1
ATOM 2348 N N . GLU B 1 67 ? -15.461 -13.352 -8.641 1 97.81 67 GLU B N 1
ATOM 2349 C CA . GLU B 1 67 ? -14.922 -14.094 -7.5 1 97.81 67 GLU B CA 1
ATOM 2350 C C . GLU B 1 67 ? -13.875 -15.109 -7.953 1 97.81 67 GLU B C 1
ATOM 2352 O O . GLU B 1 67 ? -14.008 -15.711 -9.023 1 97.81 67 GLU B O 1
ATOM 2357 N N . ALA B 1 68 ? -12.867 -15.266 -7.152 1 98.25 68 ALA B N 1
ATOM 2358 C CA . ALA B 1 68 ? -11.805 -16.234 -7.434 1 98.25 68 ALA B CA 1
ATOM 2359 C C . ALA B 1 68 ? -11.203 -16.781 -6.145 1 98.25 68 ALA B C 1
ATOM 2361 O O . ALA B 1 68 ? -11.43 -16.234 -5.062 1 98.25 68 ALA B O 1
ATOM 2362 N N . LEU B 1 69 ? -10.516 -17.859 -6.273 1 98.25 69 LEU B N 1
ATOM 2363 C CA . LEU B 1 69 ? -9.727 -18.422 -5.18 1 98.25 69 LEU B CA 1
ATOM 2364 C C . LEU B 1 69 ? -8.242 -18.141 -5.379 1 98.25 69 LEU B C 1
ATOM 2366 O O . LEU B 1 69 ? -7.699 -18.391 -6.457 1 98.25 69 LEU B O 1
ATOM 2370 N N . LEU B 1 70 ? -7.664 -17.562 -4.395 1 97.94 70 LEU B N 1
ATOM 2371 C CA . LEU B 1 70 ? -6.211 -17.438 -4.371 1 97.94 70 LEU B CA 1
ATOM 2372 C C . LEU B 1 70 ? -5.578 -18.562 -3.549 1 97.94 70 LEU B C 1
ATOM 2374 O O . LEU B 1 70 ? -6.008 -18.828 -2.426 1 97.94 70 LEU B O 1
ATOM 2378 N N . LEU B 1 71 ? -4.547 -19.141 -4.105 1 95.94 71 LEU B N 1
ATOM 2379 C CA . LEU B 1 71 ? -3.932 -20.281 -3.439 1 95.94 71 LEU B CA 1
ATOM 2380 C C . LEU B 1 71 ? -2.469 -20 -3.119 1 95.94 71 LEU B C 1
ATOM 2382 O O . LEU B 1 71 ? -1.755 -19.406 -3.928 1 95.94 71 LEU B O 1
ATOM 2386 N N . ASN B 1 72 ? -2.096 -20.484 -1.94 1 90.81 72 ASN B N 1
ATOM 2387 C CA . ASN B 1 72 ? -0.674 -20.438 -1.618 1 90.81 72 ASN B CA 1
ATOM 2388 C C . ASN B 1 72 ? 0.027 -21.75 -1.993 1 90.81 72 ASN B C 1
ATOM 2390 O O . ASN B 1 72 ? -0.563 -22.609 -2.645 1 90.81 72 ASN B O 1
ATOM 2394 N N . GLN B 1 73 ? 1.278 -21.906 -1.664 1 84.5 73 GLN B N 1
ATOM 2395 C CA . GLN B 1 73 ? 2.09 -23.047 -2.07 1 84.5 73 GLN B CA 1
ATOM 2396 C C . GLN B 1 73 ? 1.593 -24.344 -1.419 1 84.5 73 GLN B C 1
ATOM 2398 O O . GLN B 1 73 ? 1.799 -25.422 -1.953 1 84.5 73 GLN B O 1
ATOM 2403 N N . LYS B 1 74 ? 0.95 -24.219 -0.303 1 87.06 74 LYS B N 1
ATOM 2404 C CA . LYS B 1 74 ? 0.425 -25.375 0.406 1 87.06 74 LYS B CA 1
ATOM 2405 C C . LYS B 1 74 ? -1 -25.688 -0.038 1 87.06 74 LYS B C 1
ATOM 2407 O O . LYS B 1 74 ? -1.707 -26.453 0.624 1 87.06 74 LYS B O 1
ATOM 2412 N N . GLU B 1 75 ? -1.537 -24.953 -0.96 1 89.75 75 GLU B N 1
ATOM 2413 C CA . GLU B 1 75 ? -2.844 -25.141 -1.583 1 89.75 75 GLU B CA 1
ATOM 2414 C C . GLU B 1 75 ? -3.971 -24.719 -0.646 1 89.75 75 GLU B C 1
ATOM 2416 O O . GLU B 1 75 ? -5.109 -25.172 -0.795 1 89.75 75 GLU B O 1
ATOM 2421 N N . GLN B 1 76 ? -3.59 -24 0.311 1 93.69 76 GLN B N 1
ATOM 2422 C CA . GLN B 1 76 ? -4.645 -23.328 1.064 1 93.69 76 GLN B CA 1
ATOM 2423 C C . GLN B 1 76 ? -5.25 -22.188 0.263 1 93.69 76 GLN B C 1
ATOM 2425 O O . GLN B 1 76 ? -4.539 -21.469 -0.454 1 93.69 76 GLN B O 1
ATOM 2430 N N . SER B 1 77 ? -6.551 -22.047 0.423 1 95.5 77 SER B N 1
ATOM 2431 C CA . SER B 1 77 ? -7.211 -21.094 -0.461 1 95.5 77 SER B CA 1
ATOM 2432 C C . SER B 1 77 ? -7.801 -19.922 0.328 1 95.5 77 SER B C 1
ATOM 2434 O O . SER B 1 77 ? -8.148 -20.078 1.502 1 95.5 77 SER B O 1
ATOM 2436 N N . LEU B 1 78 ? -7.832 -18.797 -0.279 1 95.56 78 LEU B N 1
ATOM 2437 C CA . LEU B 1 78 ? -8.523 -17.578 0.131 1 95.56 78 LEU B CA 1
ATOM 2438 C C . LEU B 1 78 ? -9.508 -17.125 -0.937 1 95.56 78 LEU B C 1
ATOM 2440 O O . LEU B 1 78 ? -9.125 -16.859 -2.074 1 95.56 78 LEU B O 1
ATOM 2444 N N . LYS B 1 79 ? -10.758 -17.109 -0.548 1 96.88 79 LYS B N 1
ATOM 2445 C CA . LYS B 1 79 ? -11.766 -16.625 -1.486 1 96.88 79 LYS B CA 1
ATOM 2446 C C . LYS B 1 79 ? -11.805 -15.102 -1.515 1 96.88 79 LYS B C 1
ATOM 2448 O O . LYS B 1 79 ? -11.867 -14.461 -0.466 1 96.88 79 LYS B O 1
ATOM 2453 N N . VAL B 1 80 ? -11.789 -14.562 -2.746 1 96.69 80 VAL B N 1
ATOM 2454 C CA . VAL B 1 80 ? -11.742 -13.109 -2.857 1 96.69 80 VAL B CA 1
ATOM 2455 C C . VAL B 1 80 ? -12.742 -12.633 -3.904 1 96.69 80 VAL B C 1
ATOM 2457 O O . VAL B 1 80 ? -13.109 -13.391 -4.812 1 96.69 80 VAL B O 1
ATOM 2460 N N . THR B 1 81 ? -13.211 -11.422 -3.693 1 95.88 81 THR B N 1
ATOM 2461 C CA . THR B 1 81 ? -13.969 -10.672 -4.691 1 95.88 81 THR B CA 1
ATOM 2462 C C . THR B 1 81 ? -13.117 -9.562 -5.297 1 95.88 81 THR B C 1
ATOM 2464 O O . THR B 1 81 ? -12.508 -8.773 -4.566 1 95.88 81 THR B O 1
ATOM 2467 N N . LEU B 1 82 ? -13.102 -9.539 -6.629 1 96.81 82 LEU B N 1
ATOM 2468 C CA . LEU B 1 82 ? -12.219 -8.617 -7.34 1 96.81 82 LEU B CA 1
ATOM 2469 C C . LEU B 1 82 ? -13 -7.801 -8.367 1 96.81 82 LEU B C 1
ATOM 2471 O O . LEU B 1 82 ? -14 -8.281 -8.914 1 96.81 82 LEU B O 1
ATOM 2475 N N . LEU B 1 83 ? -12.547 -6.574 -8.547 1 94.81 83 LEU B N 1
ATOM 2476 C CA . LEU B 1 83 ? -13.055 -5.746 -9.641 1 94.81 83 LEU B CA 1
ATOM 2477 C C . LEU B 1 83 ? -12.133 -5.836 -10.859 1 94.81 83 LEU B C 1
ATOM 2479 O O . LEU B 1 83 ? -10.914 -5.789 -10.719 1 94.81 83 LEU B O 1
ATOM 2483 N N . THR B 1 84 ? -12.719 -5.949 -12.055 1 96.19 84 THR B N 1
ATOM 2484 C CA . THR B 1 84 ? -11.898 -6.051 -13.25 1 96.19 84 THR B CA 1
ATOM 2485 C C . THR B 1 84 ? -11.398 -4.676 -13.688 1 96.19 84 THR B C 1
ATOM 2487 O O . THR B 1 84 ? -12.117 -3.684 -13.57 1 96.19 84 THR B O 1
ATOM 2490 N N . ASN B 1 85 ? -10.219 -4.656 -14.125 1 92.81 85 ASN B N 1
ATOM 2491 C CA . ASN B 1 85 ? -9.609 -3.504 -14.773 1 92.81 85 ASN B CA 1
ATOM 2492 C C . ASN B 1 85 ? -8.641 -3.932 -15.875 1 92.81 85 ASN B C 1
ATOM 2494 O O . ASN B 1 85 ? -7.961 -4.953 -15.75 1 92.81 85 ASN B O 1
ATOM 2498 N N . HIS B 1 86 ? -8.562 -3.143 -16.938 1 90.56 86 HIS B N 1
ATOM 2499 C CA . HIS B 1 86 ? -7.73 -3.525 -18.078 1 90.56 86 HIS B CA 1
ATOM 2500 C C . HIS B 1 86 ? -6.27 -3.688 -17.656 1 90.56 86 HIS B C 1
ATOM 2502 O O . HIS B 1 86 ? -5.656 -4.723 -17.922 1 90.56 86 HIS B O 1
ATOM 2508 N N . THR B 1 87 ? -5.719 -2.65 -17.094 1 85.88 87 THR B N 1
ATOM 2509 C CA . THR B 1 87 ? -4.332 -2.674 -16.641 1 85.88 87 THR B CA 1
ATOM 2510 C C . THR B 1 87 ? -4.246 -2.361 -15.148 1 85.88 87 THR B C 1
ATOM 2512 O O . THR B 1 87 ? -4.879 -1.418 -14.672 1 85.88 87 THR B O 1
ATOM 2515 N N . ILE B 1 88 ? -3.535 -3.287 -14.461 1 87.19 88 ILE B N 1
ATOM 2516 C CA . ILE B 1 88 ? -3.322 -3.027 -13.039 1 87.19 88 ILE B CA 1
ATOM 2517 C C . ILE B 1 88 ? -2.188 -2.021 -12.859 1 87.19 88 ILE B C 1
ATOM 2519 O O . ILE B 1 88 ? -2.395 -0.931 -12.328 1 87.19 88 ILE B O 1
ATOM 2523 N N . THR B 1 89 ? -1.081 -2.434 -13.266 1 79.94 89 THR B N 1
ATOM 2524 C CA . THR B 1 89 ? 0.082 -1.553 -13.266 1 79.94 89 THR B CA 1
ATOM 2525 C C . THR B 1 89 ? 0.973 -1.832 -14.469 1 79.94 89 THR B C 1
ATOM 2527 O O . THR B 1 89 ? 0.786 -2.83 -15.172 1 79.94 89 THR B O 1
ATOM 2530 N N . GLN B 1 90 ? 1.87 -0.873 -14.617 1 75.12 90 GLN B N 1
ATOM 2531 C CA . GLN B 1 90 ? 2.934 -1.141 -15.578 1 75.12 90 GLN B CA 1
ATOM 2532 C C . GLN B 1 90 ? 3.922 -2.17 -15.039 1 75.12 90 GLN B C 1
ATOM 2534 O O . GLN B 1 90 ? 3.768 -2.652 -13.914 1 75.12 90 GLN B O 1
ATOM 2539 N N . THR B 1 91 ? 4.883 -2.459 -15.914 1 73.38 91 THR B N 1
ATOM 2540 C CA . THR B 1 91 ? 5.91 -3.42 -15.531 1 73.38 91 THR B CA 1
ATOM 2541 C C . THR B 1 91 ? 6.699 -2.922 -14.328 1 73.38 91 THR B C 1
ATOM 2543 O O . THR B 1 91 ? 7.066 -1.746 -14.258 1 73.38 91 THR B O 1
ATOM 2546 N N . ILE B 1 92 ? 6.828 -3.861 -13.391 1 73.31 92 ILE B N 1
ATOM 2547 C CA . ILE B 1 92 ? 7.605 -3.559 -12.188 1 73.31 92 ILE B CA 1
ATOM 2548 C C . ILE B 1 92 ? 8.953 -4.266 -12.258 1 73.31 92 ILE B C 1
ATOM 2550 O O . ILE B 1 92 ? 9.016 -5.492 -12.375 1 73.31 92 ILE B O 1
ATOM 2554 N N . PRO B 1 93 ? 9.961 -3.498 -12.188 1 66.75 93 PRO B N 1
ATOM 2555 C CA . PRO B 1 93 ? 11.281 -4.133 -12.148 1 66.75 93 PRO B CA 1
ATOM 2556 C C . PRO B 1 93 ? 11.602 -4.758 -10.797 1 66.75 93 PRO B C 1
ATOM 2558 O O . PRO B 1 93 ? 11.328 -4.156 -9.75 1 66.75 93 PRO B O 1
ATOM 2561 N N . ILE B 1 94 ? 12.086 -6.055 -10.812 1 65.94 94 ILE B N 1
ATOM 2562 C CA . ILE B 1 94 ? 12.492 -6.727 -9.586 1 65.94 94 ILE B CA 1
ATOM 2563 C C . ILE B 1 94 ? 14.008 -6.934 -9.586 1 65.94 94 ILE B C 1
ATOM 2565 O O . ILE B 1 94 ? 14.578 -7.367 -10.594 1 65.94 94 ILE B O 1
ATOM 2569 N N . SER B 1 95 ? 14.594 -6.5 -8.508 1 65.25 95 SER B N 1
ATOM 2570 C CA . SER B 1 95 ? 16.047 -6.688 -8.398 1 65.25 95 SER B CA 1
ATOM 2571 C C . SER B 1 95 ? 16.375 -8.031 -7.766 1 65.25 95 SER B C 1
ATOM 2573 O O . SER B 1 95 ? 15.625 -8.531 -6.922 1 65.25 95 SER B O 1
ATOM 2575 N N . GLU B 1 96 ? 17.5 -8.539 -8.219 1 69.25 96 GLU B N 1
ATOM 2576 C CA . GLU B 1 96 ? 17.984 -9.766 -7.598 1 69.25 96 GLU B CA 1
ATOM 2577 C C . GLU B 1 96 ? 18.5 -9.508 -6.188 1 69.25 96 GLU B C 1
ATOM 2579 O O . GLU B 1 96 ? 19.078 -8.445 -5.914 1 69.25 96 GLU B O 1
ATOM 2584 N N . LEU B 1 97 ? 18.266 -10.5 -5.422 1 77.75 97 LEU B N 1
ATOM 2585 C CA . LEU B 1 97 ? 18.859 -10.414 -4.094 1 77.75 97 LEU B CA 1
ATOM 2586 C C . LEU B 1 97 ? 20.391 -10.539 -4.168 1 77.75 97 LEU B C 1
ATOM 2588 O O . LEU B 1 97 ? 20.906 -11.328 -4.953 1 77.75 97 LEU B O 1
ATOM 2592 N N . ASN B 1 98 ? 21 -9.742 -3.41 1 80.19 98 ASN B N 1
ATOM 2593 C CA . ASN B 1 98 ? 22.438 -9.898 -3.369 1 80.19 98 ASN B CA 1
ATOM 2594 C C . ASN B 1 98 ? 22.844 -11.164 -2.619 1 80.19 98 ASN B C 1
ATOM 2596 O O . ASN B 1 98 ? 22 -11.836 -2.025 1 80.19 98 ASN B O 1
ATOM 2600 N N . MET B 1 99 ? 24.109 -11.523 -2.76 1 84.56 99 MET B N 1
ATOM 2601 C CA . MET B 1 99 ? 24.609 -12.781 -2.217 1 84.56 99 MET B CA 1
ATOM 2602 C C . MET B 1 99 ? 24.469 -12.812 -0.7 1 84.56 99 MET B C 1
ATOM 2604 O O . MET B 1 99 ? 24.125 -13.852 -0.129 1 84.56 99 MET B O 1
ATOM 2608 N N . GLU B 1 100 ? 24.719 -11.727 -0.1 1 87.75 100 GLU B N 1
ATOM 2609 C CA . GLU B 1 100 ? 24.609 -11.664 1.354 1 87.75 100 GLU B CA 1
ATOM 2610 C C . GLU B 1 100 ? 23.188 -11.953 1.818 1 87.75 100 GLU B C 1
ATOM 2612 O O . GLU B 1 100 ? 22.984 -12.703 2.777 1 87.75 100 GLU B O 1
ATOM 2617 N N . ASP B 1 101 ? 22.266 -11.414 1.153 1 86.38 101 ASP B N 1
ATOM 2618 C CA . ASP B 1 101 ? 20.859 -11.648 1.473 1 86.38 101 ASP B CA 1
ATOM 2619 C C . ASP B 1 101 ? 20.469 -13.102 1.221 1 86.38 101 ASP B C 1
ATOM 2621 O O . ASP B 1 101 ? 19.75 -13.703 2.016 1 86.38 101 ASP B O 1
ATOM 2625 N N . LYS B 1 102 ? 20.953 -13.617 0.149 1 84.19 102 LYS B N 1
ATOM 2626 C CA . LYS B 1 102 ? 20.641 -15.008 -0.181 1 84.19 102 LYS B CA 1
ATOM 2627 C C . LYS B 1 102 ? 21.188 -15.953 0.888 1 84.19 102 LYS B C 1
ATOM 2629 O O . LYS B 1 102 ? 20.484 -16.875 1.328 1 84.19 102 LYS B O 1
ATOM 2634 N N . LEU B 1 103 ? 22.375 -15.711 1.278 1 86.06 103 LEU B N 1
ATOM 2635 C CA . LEU B 1 103 ? 23 -16.547 2.301 1 86.06 103 LEU B CA 1
ATOM 2636 C C . LEU B 1 103 ? 22.266 -16.422 3.631 1 86.06 103 LEU B C 1
ATOM 2638 O O . LEU B 1 103 ? 22.062 -17.406 4.332 1 86.06 103 LEU B O 1
ATOM 2642 N N . PHE B 1 104 ? 21.938 -15.234 3.873 1 88.25 104 PHE B N 1
ATOM 2643 C CA . PHE B 1 104 ? 21.188 -14.977 5.098 1 88.25 104 PHE B CA 1
ATOM 2644 C C . PHE B 1 104 ? 19.875 -15.75 5.105 1 88.25 104 PHE B C 1
ATOM 2646 O O . PHE B 1 104 ? 19.516 -16.375 6.113 1 88.25 104 PHE B O 1
ATOM 2653 N N . LEU B 1 105 ? 19.172 -15.734 4.043 1 83.69 105 LEU B N 1
ATOM 2654 C CA . LEU B 1 105 ? 17.891 -16.406 3.93 1 83.69 105 LEU B CA 1
ATOM 2655 C C . LEU B 1 105 ? 18.062 -17.922 3.984 1 83.69 105 LEU B C 1
ATOM 2657 O O . LEU B 1 105 ? 17.25 -18.625 4.586 1 83.69 105 LEU B O 1
ATOM 2661 N N . GLU B 1 106 ? 19.016 -18.391 3.34 1 82.69 106 GLU B N 1
ATOM 2662 C CA . GLU B 1 106 ? 19.281 -19.828 3.354 1 82.69 106 GLU B CA 1
ATOM 2663 C C . GLU B 1 106 ? 19.578 -20.328 4.77 1 82.69 106 GLU B C 1
ATOM 2665 O O . GLU B 1 106 ? 19.188 -21.438 5.137 1 82.69 106 GLU B O 1
ATOM 2670 N N . ASP B 1 107 ? 20.203 -19.516 5.469 1 84.31 107 ASP B N 1
ATOM 2671 C CA . ASP B 1 107 ? 20.562 -19.859 6.836 1 84.31 107 ASP B CA 1
ATOM 2672 C C . ASP B 1 107 ? 19.344 -19.844 7.754 1 84.31 107 ASP B C 1
ATOM 2674 O O . ASP B 1 107 ? 19.141 -20.781 8.539 1 84.31 107 ASP B O 1
ATOM 2678 N N . LYS B 1 108 ? 18.562 -18.859 7.574 1 79.56 108 LYS B N 1
ATOM 2679 C CA . LYS B 1 108 ? 17.453 -18.656 8.492 1 79.56 108 LYS B CA 1
ATOM 2680 C C . LYS B 1 108 ? 16.234 -19.469 8.062 1 79.56 108 LYS B C 1
ATOM 2682 O O . LYS B 1 108 ? 15.414 -19.859 8.898 1 79.56 108 LYS B O 1
ATOM 2687 N N . PHE B 1 109 ? 16.219 -19.641 6.727 1 75.19 109 PHE B N 1
ATOM 2688 C CA . PHE B 1 109 ? 15.078 -20.359 6.176 1 75.19 109 PHE B CA 1
ATOM 2689 C C . PHE B 1 109 ? 15.547 -21.484 5.266 1 75.19 109 PHE B C 1
ATOM 2691 O O . PHE B 1 109 ? 15.5 -21.359 4.039 1 75.19 109 PHE B O 1
ATOM 2698 N N . PRO B 1 110 ? 15.914 -22.531 5.836 1 70.56 110 PRO B N 1
ATOM 2699 C CA . PRO B 1 110 ? 16.484 -23.625 5.039 1 70.56 110 PRO B CA 1
ATOM 2700 C C . PRO B 1 110 ? 15.609 -24.016 3.85 1 70.56 110 PRO B C 1
ATOM 2702 O O . PRO B 1 110 ? 16.125 -24.484 2.83 1 70.56 110 PRO B O 1
ATOM 2705 N N . ASN B 1 111 ? 14.273 -23.766 3.912 1 68.75 111 ASN B N 1
ATOM 2706 C CA . ASN B 1 111 ? 13.43 -24.125 2.779 1 68.75 111 ASN B CA 1
ATOM 2707 C C . ASN B 1 111 ? 12.984 -22.891 1.999 1 68.75 111 ASN B C 1
ATOM 2709 O O . ASN B 1 111 ? 11.906 -22.875 1.402 1 68.75 111 ASN B O 1
ATOM 2713 N N . PHE B 1 112 ? 13.898 -21.984 2.014 1 67.56 112 PHE B N 1
ATOM 2714 C CA . PHE B 1 112 ? 13.562 -20.734 1.364 1 67.56 112 PHE B CA 1
ATOM 2715 C C . PHE B 1 112 ? 13.445 -20.906 -0.144 1 67.56 112 PHE B C 1
ATOM 2717 O O . PHE B 1 112 ? 12.641 -20.25 -0.794 1 67.56 112 PHE B O 1
ATOM 2724 N N . GLU B 1 113 ? 14.25 -21.797 -0.618 1 61 113 GLU B N 1
ATOM 2725 C CA . GLU B 1 113 ? 14.266 -22.078 -2.053 1 61 113 GLU B CA 1
ATOM 2726 C C . GLU B 1 113 ? 12.906 -22.578 -2.533 1 61 113 GLU B C 1
ATOM 2728 O O . GLU B 1 113 ? 12.586 -22.484 -3.721 1 61 113 GLU B O 1
ATOM 2733 N N . ASN B 1 114 ? 12.219 -23 -1.566 1 60.19 114 ASN B N 1
ATOM 2734 C CA . ASN B 1 114 ? 10.914 -23.547 -1.92 1 60.19 114 ASN B CA 1
ATOM 2735 C C . ASN B 1 114 ? 9.867 -22.453 -2.117 1 60.19 114 ASN B C 1
ATOM 2737 O O . ASN B 1 114 ? 8.773 -22.719 -2.607 1 60.19 114 ASN B O 1
ATOM 2741 N N . TYR B 1 115 ? 10.32 -21.422 -1.709 1 59.09 115 TYR B N 1
ATOM 2742 C CA . TYR B 1 115 ? 9.352 -20.344 -1.883 1 59.09 115 TYR B CA 1
ATOM 2743 C C . TYR B 1 115 ? 9.453 -19.734 -3.273 1 59.09 115 TYR B C 1
ATOM 2745 O O . TYR B 1 115 ? 10.547 -19.672 -3.852 1 59.09 115 TYR B O 1
ATOM 2753 N N . TRP B 1 116 ? 8.273 -19.688 -3.826 1 54.62 116 TRP B N 1
ATOM 2754 C CA . TRP B 1 116 ? 8.234 -19.031 -5.129 1 54.62 116 TRP B CA 1
ATOM 2755 C C . TRP B 1 116 ? 8.891 -17.672 -5.074 1 54.62 116 TRP B C 1
ATOM 2757 O O . TRP B 1 116 ? 8.367 -16.75 -4.441 1 54.62 116 TRP B O 1
ATOM 2767 N N . LEU B 1 117 ? 10.234 -17.656 -5.074 1 56.34 117 LEU B N 1
ATOM 2768 C CA . LEU B 1 117 ? 10.883 -16.344 -5.105 1 56.34 117 LEU B CA 1
ATOM 2769 C C . LEU B 1 117 ? 10.766 -15.719 -6.488 1 56.34 117 LEU B C 1
ATOM 2771 O O . LEU B 1 117 ? 10.648 -16.422 -7.492 1 56.34 117 LEU B O 1
ATOM 2775 N N . LEU B 1 118 ? 10.492 -14.422 -6.391 1 57.97 118 LEU B N 1
ATOM 2776 C CA . LEU B 1 118 ? 10.461 -13.641 -7.621 1 57.97 118 LEU B CA 1
ATOM 2777 C C . LEU B 1 118 ? 11.703 -13.898 -8.469 1 57.97 118 LEU B C 1
ATOM 2779 O O . LEU B 1 118 ? 12.797 -14.07 -7.93 1 57.97 118 LEU B O 1
ATOM 2783 N N . ASP B 1 119 ? 11.398 -14.375 -9.719 1 55.03 119 ASP B N 1
ATOM 2784 C CA . ASP B 1 119 ? 12.539 -14.406 -10.625 1 55.03 119 ASP B CA 1
ATOM 2785 C C . ASP B 1 119 ? 13.156 -13.016 -10.766 1 55.03 119 ASP B C 1
ATOM 2787 O O . ASP B 1 119 ? 12.523 -12.102 -11.297 1 55.03 119 ASP B O 1
ATOM 2791 N N . PRO B 1 120 ? 14.305 -12.688 -10.07 1 54.56 120 PRO B N 1
ATOM 2792 C CA . PRO B 1 120 ? 14.891 -11.344 -10.023 1 54.56 120 PRO B CA 1
ATOM 2793 C C . PRO B 1 120 ? 15.039 -10.719 -11.414 1 54.56 120 PRO B C 1
ATOM 2795 O O . PRO B 1 120 ? 14.984 -9.5 -11.555 1 54.56 120 PRO B O 1
ATOM 2798 N N . ALA B 1 121 ? 15.344 -11.555 -12.43 1 51.5 121 ALA B N 1
ATOM 2799 C CA . ALA B 1 121 ? 15.703 -10.992 -13.727 1 51.5 121 ALA B CA 1
ATOM 2800 C C . ALA B 1 121 ? 14.461 -10.625 -14.531 1 51.5 121 ALA B C 1
ATOM 2802 O O . ALA B 1 121 ? 14.562 -10.125 -15.656 1 51.5 121 ALA B O 1
ATOM 2803 N N . ALA B 1 122 ? 13.344 -10.57 -13.781 1 57.75 122 ALA B N 1
ATOM 2804 C CA . ALA B 1 122 ? 12.148 -10.531 -14.633 1 57.75 122 ALA B CA 1
ATOM 2805 C C . ALA B 1 122 ? 11.375 -9.234 -14.422 1 57.75 122 ALA B C 1
ATOM 2807 O O . ALA B 1 122 ? 11.5 -8.586 -13.383 1 57.75 122 ALA B O 1
ATOM 2808 N N . GLU B 1 123 ? 11.07 -8.648 -15.57 1 71.12 123 GLU B N 1
ATOM 2809 C CA . GLU B 1 123 ? 9.984 -7.676 -15.547 1 71.12 123 GLU B CA 1
ATOM 2810 C C . GLU B 1 123 ? 8.648 -8.344 -15.234 1 71.12 123 GLU B C 1
ATOM 2812 O O . GLU B 1 123 ? 8.227 -9.266 -15.945 1 71.12 123 GLU B O 1
ATOM 2817 N N . ILE B 1 124 ? 8.172 -8 -14.102 1 80.19 124 ILE B N 1
ATOM 2818 C CA . ILE B 1 124 ? 6.926 -8.617 -13.664 1 80.19 124 ILE B CA 1
ATOM 2819 C C . ILE B 1 124 ? 5.758 -7.672 -13.93 1 80.19 124 ILE B C 1
ATOM 2821 O O . ILE B 1 124 ? 5.867 -6.465 -13.711 1 80.19 124 ILE B O 1
ATOM 2825 N N . ILE B 1 125 ? 4.738 -8.289 -14.477 1 84.44 125 ILE B N 1
ATOM 2826 C CA . ILE B 1 125 ? 3.486 -7.562 -14.633 1 84.44 125 ILE B CA 1
ATOM 2827 C C . ILE B 1 125 ? 2.418 -8.164 -13.727 1 84.44 125 ILE B C 1
ATOM 2829 O O . ILE B 1 125 ? 1.859 -9.219 -14.031 1 84.44 125 ILE B O 1
ATOM 2833 N N . PRO B 1 126 ? 2.178 -7.52 -12.641 1 91.19 126 PRO B N 1
ATOM 2834 C CA . PRO B 1 126 ? 1.107 -8.047 -11.789 1 91.19 126 PRO B CA 1
ATOM 2835 C C . PRO B 1 126 ? -0.258 -8.023 -12.469 1 91.19 126 PRO B C 1
ATOM 2837 O O . PRO B 1 126 ? -0.59 -7.055 -13.164 1 91.19 126 PRO B O 1
ATOM 2840 N N . GLU B 1 127 ? -0.973 -9.07 -12.273 1 95.44 127 GLU B N 1
ATOM 2841 C CA . GLU B 1 127 ? -2.301 -9.125 -12.875 1 95.44 127 GLU B CA 1
ATOM 2842 C C . GLU B 1 127 ? -3.393 -9.07 -11.812 1 95.44 127 GLU B C 1
ATOM 2844 O O . GLU B 1 127 ? -4.582 -9.023 -12.141 1 95.44 127 GLU B O 1
ATOM 2849 N N . ILE B 1 128 ? -2.975 -9.07 -10.57 1 96.25 128 ILE B N 1
ATOM 2850 C CA . ILE B 1 128 ? -3.898 -8.914 -9.453 1 96.25 128 ILE B CA 1
ATOM 2851 C C . ILE B 1 128 ? -3.379 -7.836 -8.5 1 96.25 128 ILE B C 1
ATOM 2853 O O . ILE B 1 128 ? -2.174 -7.742 -8.258 1 96.25 128 ILE B O 1
ATOM 2857 N N . LEU B 1 129 ? -4.262 -6.996 -8.031 1 94.44 129 LEU B N 1
ATOM 2858 C CA . LEU B 1 129 ? -3.992 -6.059 -6.949 1 94.44 129 LEU B CA 1
ATOM 2859 C C . LEU B 1 129 ? -4.859 -6.367 -5.734 1 94.44 129 LEU B C 1
ATOM 2861 O O . LEU B 1 129 ? -6.086 -6.426 -5.836 1 94.44 129 LEU B O 1
ATOM 2865 N N . LEU B 1 130 ? -4.215 -6.625 -4.66 1 94.81 130 LEU B N 1
ATOM 2866 C CA . LEU B 1 130 ? -4.926 -6.863 -3.406 1 94.81 130 LEU B CA 1
ATOM 2867 C C . LEU B 1 130 ? -4.82 -5.652 -2.486 1 94.81 130 LEU B C 1
ATOM 2869 O O . LEU B 1 130 ? -3.729 -5.305 -2.031 1 94.81 130 LEU B O 1
ATOM 2873 N N . GLY B 1 131 ? -5.949 -5.07 -2.258 1 92.56 131 GLY B N 1
ATOM 2874 C CA . GLY B 1 131 ? -6.02 -3.857 -1.46 1 92.56 131 GLY B CA 1
ATOM 2875 C C . GLY B 1 131 ? -6.188 -4.129 0.023 1 92.56 131 GLY B C 1
ATOM 2876 O O . GLY B 1 131 ? -5.945 -5.246 0.487 1 92.56 131 GLY B O 1
ATOM 2877 N N . ILE B 1 132 ? -6.598 -3.039 0.716 1 88.56 132 ILE B N 1
ATOM 2878 C CA . ILE B 1 132 ? -6.664 -3.059 2.174 1 88.56 132 ILE B CA 1
ATOM 2879 C C . ILE B 1 132 ? -7.781 -3.994 2.629 1 88.56 132 ILE B C 1
ATOM 2881 O O . ILE B 1 132 ? -7.82 -4.406 3.791 1 88.56 132 ILE B O 1
ATOM 2885 N N . ASP B 1 133 ? -8.727 -4.359 1.728 1 87.81 133 ASP B N 1
ATOM 2886 C CA . ASP B 1 133 ? -9.828 -5.266 2.033 1 87.81 133 ASP B CA 1
ATOM 2887 C C . ASP B 1 133 ? -9.32 -6.676 2.314 1 87.81 133 ASP B C 1
ATOM 2889 O O . ASP B 1 133 ? -9.961 -7.441 3.039 1 87.81 133 ASP B O 1
ATOM 2893 N N . TYR B 1 134 ? -8.109 -7.008 1.853 1 91.75 134 TYR B N 1
ATOM 2894 C CA . TYR B 1 134 ? -7.551 -8.328 2.117 1 91.75 134 TYR B CA 1
ATOM 2895 C C . TYR B 1 134 ? -6.148 -8.219 2.703 1 91.75 134 TYR B C 1
ATOM 2897 O O . TYR B 1 134 ? -5.566 -9.219 3.125 1 91.75 134 TYR B O 1
ATOM 2905 N N . PHE B 1 135 ? -5.617 -7.059 2.719 1 89.5 135 PHE B N 1
ATOM 2906 C CA . PHE B 1 135 ? -4.215 -6.828 3.043 1 89.5 135 PHE B CA 1
ATOM 2907 C C . PHE B 1 135 ? -3.867 -7.426 4.402 1 89.5 135 PHE B C 1
ATOM 2909 O O . PHE B 1 135 ? -2.9 -8.18 4.523 1 89.5 135 PHE B O 1
ATOM 2916 N N . ASN B 1 136 ? -4.695 -7.211 5.359 1 83.81 136 ASN B N 1
ATOM 2917 C CA . ASN B 1 136 ? -4.41 -7.672 6.711 1 83.81 136 ASN B CA 1
ATOM 2918 C C . ASN B 1 136 ? -4.57 -9.188 6.832 1 83.81 136 ASN B C 1
ATOM 2920 O O . ASN B 1 136 ? -3.9 -9.82 7.648 1 83.81 136 ASN B O 1
ATOM 2924 N N . LEU B 1 137 ? -5.438 -9.742 6.039 1 85.75 137 LEU B N 1
ATOM 2925 C CA . LEU B 1 137 ? -5.609 -11.195 6.02 1 85.75 137 LEU B CA 1
ATOM 2926 C C . LEU B 1 137 ? -4.383 -11.875 5.426 1 85.75 137 LEU B C 1
ATOM 2928 O O . LEU B 1 137 ? -4.031 -12.992 5.828 1 85.75 137 LEU B O 1
ATOM 2932 N N . ILE B 1 138 ? -3.812 -11.148 4.555 1 90.56 138 ILE B N 1
ATOM 2933 C CA . ILE B 1 138 ? -2.699 -11.727 3.811 1 90.56 138 ILE B CA 1
ATOM 2934 C C . ILE B 1 138 ? -1.409 -11.578 4.613 1 90.56 138 ILE B C 1
ATOM 2936 O O . ILE B 1 138 ? -0.586 -12.5 4.652 1 90.56 138 ILE B O 1
ATOM 2940 N N . LEU B 1 139 ? -1.296 -10.445 5.211 1 83.88 139 LEU B N 1
ATOM 2941 C CA . LEU B 1 139 ? -0.094 -10.242 6.012 1 83.88 139 LEU B CA 1
ATOM 2942 C C . LEU B 1 139 ? -0.143 -11.07 7.289 1 83.88 139 LEU B C 1
ATOM 2944 O O . LEU B 1 139 ? -1.155 -11.078 7.992 1 83.88 139 LEU B O 1
ATOM 2948 N N . GLN B 1 140 ? 0.649 -12.102 7.379 1 72.19 140 GLN B N 1
ATOM 2949 C CA . GLN B 1 140 ? 0.677 -12.906 8.594 1 72.19 140 GLN B CA 1
ATOM 2950 C C . GLN B 1 140 ? 1.347 -12.148 9.734 1 72.19 140 GLN B C 1
ATOM 2952 O O . GLN B 1 140 ? 2.545 -12.312 9.977 1 72.19 140 GLN B O 1
ATOM 2957 N N . VAL B 1 141 ? 0.537 -11.445 10.422 1 60.41 141 VAL B N 1
ATOM 2958 C CA . VAL B 1 141 ? 0.994 -10.438 11.367 1 60.41 141 VAL B CA 1
ATOM 2959 C C . VAL B 1 141 ? 1.511 -11.117 12.633 1 60.41 141 VAL B C 1
ATOM 2961 O O . VAL B 1 141 ? 2.191 -10.492 13.453 1 60.41 141 VAL B O 1
ATOM 2964 N N . ASN B 1 142 ? 1.325 -12.398 12.688 1 63.44 142 ASN B N 1
ATOM 2965 C CA . ASN B 1 142 ? 1.81 -13.07 13.891 1 63.44 142 ASN B CA 1
ATOM 2966 C C . ASN B 1 142 ? 3.232 -13.586 13.703 1 63.44 142 ASN B C 1
ATOM 2968 O O . ASN B 1 142 ? 3.818 -14.148 14.633 1 63.44 142 ASN B O 1
ATOM 2972 N N . GLU B 1 143 ? 3.762 -13.406 12.547 1 72.06 143 GLU B N 1
ATOM 2973 C CA . GLU B 1 143 ? 5.148 -13.773 12.281 1 72.06 143 GLU B CA 1
ATOM 2974 C C . GLU B 1 143 ? 6.035 -12.539 12.148 1 72.06 143 GLU B C 1
ATOM 2976 O O . GLU B 1 143 ? 5.609 -11.516 11.602 1 72.06 143 GLU B O 1
ATOM 2981 N N . PRO B 1 144 ? 7.18 -12.711 12.633 1 75.25 144 PRO B N 1
ATOM 2982 C CA . PRO B 1 144 ? 8.047 -11.523 12.633 1 75.25 144 PRO B CA 1
ATOM 2983 C C . PRO B 1 144 ? 8.539 -11.156 11.242 1 75.25 144 PRO B C 1
ATOM 2985 O O . PRO B 1 144 ? 8.812 -12.031 10.422 1 75.25 144 PRO B O 1
ATOM 2988 N N . VAL B 1 145 ? 8.609 -9.844 10.969 1 81.81 145 VAL B N 1
ATOM 2989 C CA . VAL B 1 145 ? 9.273 -9.312 9.781 1 81.81 145 VAL B CA 1
ATOM 2990 C C . VAL B 1 145 ? 10.789 -9.289 10.008 1 81.81 145 VAL B C 1
ATOM 2992 O O . VAL B 1 145 ? 11.258 -8.812 11.047 1 81.81 145 VAL B O 1
ATOM 2995 N N . LEU B 1 146 ? 11.555 -9.789 9.047 1 84.5 146 LEU B N 1
ATOM 2996 C CA . LEU B 1 146 ? 13.008 -9.859 9.172 1 84.5 146 LEU B CA 1
ATOM 2997 C C . LEU B 1 146 ? 13.68 -8.828 8.273 1 84.5 146 LEU B C 1
ATOM 2999 O O . LEU B 1 146 ? 13.289 -8.648 7.117 1 84.5 146 LEU B O 1
ATOM 3003 N N . GLN B 1 147 ? 14.633 -8.211 8.875 1 87.31 147 GLN B N 1
ATOM 3004 C CA . GLN B 1 147 ? 15.461 -7.328 8.055 1 87.31 147 GLN B CA 1
ATOM 3005 C C . GLN B 1 147 ? 16.672 -8.07 7.496 1 87.31 147 GLN B C 1
ATOM 3007 O O . GLN B 1 147 ? 17.422 -8.711 8.242 1 87.31 147 GLN B O 1
ATOM 3012 N N . LEU B 1 148 ? 16.875 -7.938 6.242 1 88 148 LEU B N 1
ATOM 3013 C CA . LEU B 1 148 ? 18.016 -8.562 5.57 1 88 148 LEU B CA 1
ATOM 3014 C C . LEU B 1 148 ? 19.266 -7.691 5.695 1 88 148 LEU B C 1
ATOM 3016 O O . LEU B 1 148 ? 19.172 -6.5 6.008 1 88 148 LEU B O 1
ATOM 3020 N N . PRO B 1 149 ? 20.391 -8.281 5.469 1 88.44 149 PRO B N 1
ATOM 3021 C CA . PRO B 1 149 ? 21.641 -7.512 5.562 1 88.44 149 PRO B CA 1
ATOM 3022 C C . PRO B 1 149 ? 21.625 -6.273 4.672 1 88.44 149 PRO B C 1
ATOM 3024 O O . PRO B 1 149 ? 22.172 -5.234 5.051 1 88.44 149 PRO B O 1
ATOM 3027 N N . SER B 1 150 ? 21 -6.32 3.553 1 85.5 150 SER B N 1
ATOM 3028 C CA . SER B 1 150 ? 20.953 -5.203 2.613 1 85.5 150 SER B CA 1
ATOM 3029 C C . SER B 1 150 ? 20.062 -4.078 3.133 1 85.5 150 SER B C 1
ATOM 3031 O O . SER B 1 150 ? 20.109 -2.957 2.619 1 85.5 150 SER B O 1
ATOM 3033 N N . GLY B 1 151 ? 19.172 -4.402 4.039 1 86.25 151 GLY B N 1
ATOM 3034 C CA . GLY B 1 151 ? 18.188 -3.441 4.52 1 86.25 151 GLY B CA 1
ATOM 3035 C C . GLY B 1 151 ? 16.781 -3.75 4.059 1 86.25 151 GLY B C 1
ATOM 3036 O O . GLY B 1 151 ? 15.812 -3.193 4.586 1 86.25 151 GLY B O 1
ATOM 3037 N N . LEU B 1 152 ? 16.719 -4.711 3.162 1 86.31 152 LEU B N 1
ATOM 3038 C CA . LEU B 1 152 ? 15.406 -5.168 2.725 1 86.31 152 LEU B CA 1
ATOM 3039 C C . LEU B 1 152 ? 14.703 -5.93 3.838 1 86.31 152 LEU B C 1
ATOM 3041 O O . LEU B 1 152 ? 15.328 -6.324 4.824 1 86.31 152 LEU B O 1
ATOM 3045 N N . HIS B 1 153 ? 13.438 -6.055 3.613 1 86.75 153 HIS B N 1
ATOM 3046 C CA . HIS B 1 153 ? 12.641 -6.758 4.617 1 86.75 153 HIS B CA 1
ATOM 3047 C C . HIS B 1 153 ? 11.938 -7.965 4.02 1 86.75 153 HIS B C 1
ATOM 3049 O O . HIS B 1 153 ? 11.445 -7.906 2.889 1 86.75 153 HIS B O 1
ATOM 3055 N N . MET B 1 154 ? 11.961 -8.922 4.773 1 85.81 154 MET B N 1
ATOM 3056 C CA . MET B 1 154 ? 11.156 -10.102 4.445 1 85.81 154 MET B CA 1
ATOM 3057 C C . MET B 1 154 ? 9.906 -10.164 5.316 1 85.81 154 MET B C 1
ATOM 3059 O O . MET B 1 154 ? 10 -10.281 6.539 1 85.81 154 MET B O 1
ATOM 3063 N N . THR B 1 155 ? 8.805 -10.109 4.672 1 84.38 155 THR B N 1
ATOM 3064 C CA . THR B 1 155 ? 7.52 -10.094 5.359 1 84.38 155 THR B CA 1
ATOM 3065 C C . THR B 1 155 ? 6.77 -11.406 5.133 1 84.38 155 THR B C 1
ATOM 3067 O O . THR B 1 155 ? 6.508 -11.789 3.99 1 84.38 155 THR B O 1
ATOM 3070 N N . PRO B 1 156 ? 6.445 -12.094 6.23 1 85.38 156 PRO B N 1
ATOM 3071 C CA . PRO B 1 156 ? 5.617 -13.289 6.055 1 85.38 156 PRO B CA 1
ATOM 3072 C C . PRO B 1 156 ? 4.199 -12.961 5.59 1 85.38 156 PRO B C 1
ATOM 3074 O O . PRO B 1 156 ? 3.568 -12.047 6.121 1 85.38 156 PRO B O 1
ATOM 3077 N N . THR B 1 157 ? 3.707 -13.68 4.59 1 88.12 157 THR B N 1
ATOM 3078 C CA . THR B 1 157 ? 2.342 -13.523 4.102 1 88.12 157 THR B CA 1
ATOM 3079 C C . THR B 1 157 ? 1.675 -14.883 3.908 1 88.12 157 THR B C 1
ATOM 3081 O O . THR B 1 157 ? 2.328 -15.922 4.023 1 88.12 157 THR B O 1
ATOM 3084 N N . PHE B 1 158 ? 0.403 -14.875 3.678 1 90.69 158 PHE B N 1
ATOM 3085 C CA . PHE B 1 158 ? -0.373 -16.062 3.336 1 90.69 158 PHE B CA 1
ATOM 3086 C C . PHE B 1 158 ? 0.242 -16.781 2.143 1 90.69 158 PHE B C 1
ATOM 3088 O O . PHE B 1 158 ? 0.212 -18.016 2.072 1 90.69 158 PHE B O 1
ATOM 3095 N N . PHE B 1 159 ? 0.913 -16.062 1.267 1 89.81 159 PHE B N 1
ATOM 3096 C CA . PHE B 1 159 ? 1.448 -16.641 0.034 1 89.81 159 PHE B CA 1
ATOM 3097 C C . PHE B 1 159 ? 2.92 -17 0.198 1 89.81 159 PHE B C 1
ATOM 3099 O O . PHE B 1 159 ? 3.576 -17.406 -0.762 1 89.81 159 PHE B O 1
ATOM 3106 N N . GLY B 1 160 ? 3.438 -16.875 1.369 1 84.75 160 GLY B N 1
ATOM 3107 C CA . GLY B 1 160 ? 4.859 -17.047 1.636 1 84.75 160 GLY B CA 1
ATOM 3108 C C . GLY B 1 160 ? 5.574 -15.719 1.868 1 84.75 160 GLY B C 1
ATOM 3109 O O . GLY B 1 160 ? 4.953 -14.656 1.817 1 84.75 160 GLY B O 1
ATOM 3110 N N . PRO B 1 161 ? 6.844 -15.828 2.074 1 84.12 161 PRO B N 1
ATOM 3111 C CA . PRO B 1 161 ? 7.594 -14.602 2.355 1 84.12 161 PRO B CA 1
ATOM 3112 C C . PRO B 1 161 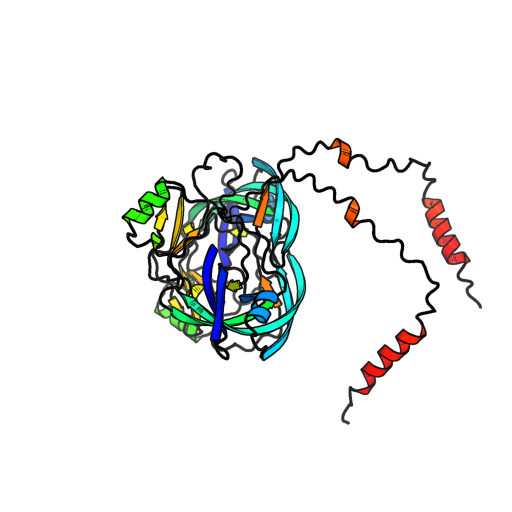? 7.688 -13.672 1.145 1 84.12 161 PRO B C 1
ATOM 3114 O O . PRO B 1 161 ? 7.855 -14.148 0.016 1 84.12 161 PRO B O 1
ATOM 3117 N N . VAL B 1 162 ? 7.535 -12.383 1.417 1 85.56 162 VAL B N 1
ATOM 3118 C CA . VAL B 1 162 ? 7.688 -11.352 0.398 1 85.56 162 VAL B CA 1
ATOM 3119 C C . VAL B 1 162 ? 8.812 -10.398 0.791 1 85.56 162 VAL B C 1
ATOM 3121 O O . VAL B 1 162 ? 8.898 -9.969 1.942 1 85.56 162 VAL B O 1
ATOM 3124 N N . ILE B 1 163 ? 9.672 -10.117 -0.158 1 84.56 163 ILE B N 1
ATOM 3125 C CA . ILE B 1 163 ? 10.781 -9.211 0.096 1 84.56 163 ILE B CA 1
ATOM 3126 C C . ILE B 1 163 ? 10.453 -7.824 -0.46 1 84.56 163 ILE B C 1
ATOM 3128 O O . ILE B 1 163 ? 9.992 -7.699 -1.596 1 84.56 163 ILE B O 1
ATOM 3132 N N . SER B 1 164 ? 10.633 -6.793 0.396 1 83.62 164 SER B N 1
ATOM 3133 C CA . SER B 1 164 ? 10.32 -5.426 -0.01 1 83.62 164 SER B CA 1
ATOM 3134 C C . SER B 1 164 ? 11.219 -4.418 0.701 1 83.62 164 SER B C 1
ATOM 3136 O O . SER B 1 164 ? 11.969 -4.781 1.614 1 83.62 164 SER B O 1
ATOM 3138 N N . GLY B 1 165 ? 11.18 -3.189 0.191 1 82.5 165 GLY B N 1
ATOM 3139 C CA . GLY B 1 165 ? 11.906 -2.107 0.835 1 82.5 165 GLY B CA 1
ATOM 3140 C C . GLY B 1 165 ? 12.992 -1.516 -0.04 1 82.5 165 GLY B C 1
ATOM 3141 O O . GLY B 1 165 ? 13.055 -1.795 -1.24 1 82.5 165 GLY B O 1
ATOM 3142 N N . LYS B 1 166 ? 13.758 -0.574 0.68 1 74.56 166 LYS B N 1
ATOM 3143 C CA . LYS B 1 166 ? 14.891 0.082 0.043 1 74.56 166 LYS B CA 1
ATOM 3144 C C . LYS B 1 166 ? 16.219 -0.463 0.579 1 74.56 166 LYS B C 1
ATOM 3146 O O . LYS B 1 166 ? 16.422 -0.502 1.792 1 74.56 166 LYS B O 1
ATOM 3151 N N . PRO B 1 167 ? 17.031 -0.911 -0.389 1 69.5 167 PRO B N 1
ATOM 3152 C CA . PRO B 1 167 ? 18.328 -1.373 0.107 1 69.5 167 PRO B CA 1
ATOM 3153 C C . PRO B 1 167 ? 19.203 -0.233 0.627 1 69.5 167 PRO B C 1
ATOM 3155 O O . PRO B 1 167 ? 19.109 0.897 0.142 1 69.5 167 PRO B O 1
ATOM 3158 N N . SER B 1 168 ? 19.844 -0.313 1.852 1 64.06 168 SER B N 1
ATOM 3159 C CA . SER B 1 168 ? 20.719 0.689 2.453 1 64.06 168 SER B CA 1
ATOM 3160 C C . SER B 1 168 ? 21.859 1.069 1.511 1 64.06 168 SER B C 1
ATOM 3162 O O . SER B 1 168 ? 22.312 2.215 1.511 1 64.06 168 SER B O 1
ATOM 3164 N N . HIS B 1 169 ? 22.656 0.099 0.953 1 52.56 169 HIS B N 1
ATOM 3165 C CA . HIS B 1 169 ? 23.781 0.41 0.067 1 52.56 169 HIS B CA 1
ATOM 3166 C C . HIS B 1 169 ? 23.375 0.242 -1.396 1 52.56 169 HIS B C 1
ATOM 3168 O O . HIS B 1 169 ? 22.812 -0.787 -1.777 1 52.56 169 HIS B O 1
ATOM 3174 N N . PRO B 1 170 ? 23.312 1.435 -2.086 1 43.31 170 PRO B N 1
ATOM 3175 C CA . PRO B 1 170 ? 23.016 1.234 -3.508 1 43.31 170 PRO B CA 1
ATOM 3176 C C . PRO B 1 170 ? 23.812 0.085 -4.117 1 43.31 170 PRO B C 1
ATOM 3178 O O . PRO B 1 170 ? 25.031 -0.017 -3.895 1 43.31 170 PRO B O 1
ATOM 3181 N N . VAL B 1 171 ? 23.453 -1.089 -4.078 1 37.94 171 VAL B N 1
ATOM 3182 C CA . VAL B 1 171 ? 24.219 -2.014 -4.91 1 37.94 171 VAL B CA 1
ATOM 3183 C C . VAL B 1 171 ? 24.75 -1.284 -6.145 1 37.94 171 VAL B C 1
ATOM 3185 O O . VAL B 1 171 ? 24.109 -0.354 -6.641 1 37.94 171 VAL B O 1
ATOM 3188 N N . GLN B 1 172 ? 26.109 -1.292 -6.254 1 32.66 172 GLN B N 1
ATOM 3189 C CA . GLN B 1 172 ? 26.641 -0.803 -7.52 1 32.66 172 GLN B CA 1
ATOM 3190 C C . GLN B 1 172 ? 25.672 -1.038 -8.664 1 32.66 172 GLN B C 1
ATOM 3192 O O . GLN B 1 172 ? 25.125 -2.133 -8.805 1 32.66 172 GLN B O 1
ATOM 3197 N N . PRO B 1 173 ? 25.016 -0.014 -9.148 1 33.06 173 PRO B N 1
ATOM 3198 C CA . PRO B 1 173 ? 24.266 -0.267 -10.375 1 33.06 173 PRO B CA 1
ATOM 3199 C C . PRO B 1 173 ? 24.922 -1.326 -11.258 1 33.06 173 PRO B C 1
ATOM 3201 O O . PRO B 1 173 ? 26.047 -1.131 -11.734 1 33.06 173 PRO B O 1
ATOM 3204 N N . SER B 1 174 ? 25.25 -2.594 -10.906 1 29.22 174 SER B N 1
ATOM 3205 C CA . SER B 1 174 ? 25.594 -3.264 -12.156 1 29.22 174 SER B CA 1
ATOM 3206 C C . SER B 1 174 ? 24.781 -2.719 -13.32 1 29.22 174 SER B C 1
ATOM 3208 O O . SER B 1 174 ? 23.734 -2.104 -13.117 1 29.22 174 SER B O 1
ATOM 3210 N N . SER B 1 175 ? 25.266 -3.084 -14.648 1 26.59 175 SER B N 1
ATOM 3211 C CA . SER B 1 175 ? 24.547 -2.613 -15.828 1 26.59 175 SER B CA 1
ATOM 3212 C C . SER B 1 175 ? 23.047 -2.535 -15.562 1 26.59 175 SER B C 1
ATOM 3214 O O . SER B 1 175 ? 22.422 -1.486 -15.758 1 26.59 175 SER B O 1
ATOM 3216 N N . SER B 1 176 ? 22.312 -3.504 -16.203 1 26.36 176 SER B N 1
ATOM 3217 C CA . SER B 1 176 ? 20.891 -3.551 -16.531 1 26.36 176 SER B CA 1
ATOM 3218 C C . SER B 1 176 ? 20.047 -3.834 -15.289 1 26.36 176 SER B C 1
ATOM 3220 O O . SER B 1 176 ? 18.844 -4.055 -15.391 1 26.36 176 SER B O 1
ATOM 3222 N N . ASN B 1 177 ? 20.672 -4.402 -14.266 1 26.06 177 ASN B N 1
ATOM 3223 C CA . ASN B 1 177 ? 19.844 -5.227 -13.398 1 26.06 177 ASN B CA 1
ATOM 3224 C C . ASN B 1 177 ? 18.906 -4.375 -12.539 1 26.06 177 ASN B C 1
ATOM 3226 O O . ASN B 1 177 ? 19.375 -3.58 -11.719 1 26.06 177 ASN B O 1
ATOM 3230 N N . SER B 1 178 ? 17.844 -4.117 -13.062 1 26.83 178 SER B N 1
ATOM 3231 C CA . SER B 1 178 ? 16.719 -3.361 -12.523 1 26.83 178 SER B CA 1
ATOM 3232 C C . SER B 1 178 ? 16.219 -3.975 -11.211 1 26.83 178 SER B C 1
ATOM 3234 O O . SER B 1 178 ? 15.867 -5.152 -11.172 1 26.83 178 SER B O 1
ATOM 3236 N N . ILE B 1 179 ? 17.109 -4.316 -10.234 1 27.84 179 ILE B N 1
ATOM 3237 C CA . ILE B 1 179 ? 16.484 -4.695 -8.969 1 27.84 179 ILE B CA 1
ATOM 3238 C C . ILE B 1 179 ? 15.117 -4.02 -8.844 1 27.84 179 ILE B C 1
ATOM 3240 O O . ILE B 1 179 ? 15.023 -2.789 -8.875 1 27.84 179 ILE B O 1
ATOM 3244 N N . ASN B 1 180 ? 14.18 -4.801 -9.242 1 28.58 180 ASN B N 1
ATOM 3245 C CA . ASN B 1 180 ? 12.812 -4.332 -9.062 1 28.58 180 ASN B CA 1
ATOM 3246 C C . ASN B 1 180 ? 12.445 -4.199 -7.59 1 28.58 180 ASN B C 1
ATOM 3248 O O . ASN B 1 180 ? 12.141 -5.191 -6.93 1 28.58 180 ASN B O 1
ATOM 3252 N N . MET B 1 181 ? 13.328 -4.02 -6.602 1 29.11 181 MET B N 1
ATOM 3253 C CA . MET B 1 181 ? 12.867 -3.307 -5.414 1 29.11 181 MET B CA 1
ATOM 3254 C C . MET B 1 181 ? 11.773 -2.307 -5.77 1 29.11 181 MET B C 1
ATOM 3256 O O . MET B 1 181 ? 11.867 -1.604 -6.777 1 29.11 181 MET B O 1
ATOM 3260 N N . TYR B 1 182 ? 10.469 -2.619 -5.512 1 28.56 182 TYR B N 1
ATOM 3261 C CA . TYR B 1 182 ? 9.672 -1.505 -6.008 1 28.56 182 TYR B CA 1
ATOM 3262 C C . TYR B 1 182 ? 10.422 -0.187 -5.859 1 28.56 182 TYR B C 1
ATOM 3264 O O . TYR B 1 182 ? 10.273 0.505 -4.848 1 28.56 182 TYR B O 1
ATOM 3272 N N . ASN B 1 183 ? 11.609 -0.246 -5.914 1 27.19 183 ASN B N 1
ATOM 3273 C CA . ASN B 1 183 ? 12.539 0.826 -6.242 1 27.19 183 ASN B CA 1
ATOM 3274 C C . ASN B 1 183 ? 12.242 1.426 -7.613 1 27.19 183 ASN B C 1
ATOM 3276 O O . ASN B 1 183 ? 12.297 0.726 -8.625 1 27.19 183 ASN B O 1
ATOM 3280 N N . SER B 1 184 ? 11.164 2.131 -7.805 1 26.38 184 SER B N 1
ATOM 3281 C CA . SER B 1 184 ? 11.117 2.863 -9.07 1 26.38 184 SER B CA 1
ATOM 3282 C C . SER B 1 184 ? 12.523 3.25 -9.531 1 26.38 184 SER B C 1
ATOM 3284 O O . SER B 1 184 ? 13.188 4.074 -8.906 1 26.38 184 SER B O 1
ATOM 3286 N N . GLN B 1 185 ? 13.266 2.199 -9.82 1 26.17 185 GLN B N 1
ATOM 3287 C CA . GLN B 1 185 ? 14.414 2.703 -10.578 1 26.17 185 GLN B CA 1
ATOM 3288 C C . GLN B 1 185 ? 13.961 3.498 -11.797 1 26.17 185 GLN B C 1
ATOM 3290 O O . GLN B 1 185 ? 13.148 3.02 -12.594 1 26.17 185 GLN B O 1
ATOM 3295 N N . CYS B 1 186 ? 13.742 4.68 -11.68 1 25 186 CYS B N 1
ATOM 3296 C CA . CYS B 1 186 ? 13.664 5.574 -12.836 1 25 186 CYS B CA 1
ATOM 3297 C C . CYS B 1 186 ? 14.758 5.258 -13.844 1 25 186 CYS B C 1
ATOM 3299 O O . CYS B 1 186 ? 15.938 5.469 -13.57 1 25 186 CYS B O 1
ATOM 3301 N N . THR B 1 187 ? 14.641 3.986 -14.32 1 26.78 187 THR B N 1
ATOM 3302 C CA . THR B 1 187 ? 15.578 3.762 -15.414 1 26.78 187 THR B CA 1
ATOM 3303 C C . THR B 1 187 ? 15.438 4.84 -16.484 1 26.78 187 THR B C 1
ATOM 3305 O O . THR B 1 187 ? 14.32 5.199 -16.859 1 26.78 187 THR B O 1
ATOM 3308 N N . GLN B 1 188 ? 16.391 5.637 -16.547 1 25.73 188 GLN B N 1
ATOM 3309 C CA . GLN B 1 188 ? 16.594 6.496 -17.719 1 25.73 188 GLN B CA 1
ATOM 3310 C C . GLN B 1 188 ? 16.688 5.676 -19 1 25.73 188 GLN B C 1
ATOM 3312 O O . GLN B 1 188 ? 17.656 4.934 -19.203 1 25.73 188 GLN B O 1
ATOM 3317 N N . GLU B 1 189 ? 15.672 4.852 -19.312 1 26.8 189 GLU B N 1
ATOM 3318 C CA . GLU B 1 189 ? 15.789 4.219 -20.625 1 26.8 189 GLU B CA 1
ATOM 3319 C C . GLU B 1 189 ? 16.047 5.254 -21.703 1 26.8 189 GLU B C 1
ATOM 3321 O O . GLU B 1 189 ? 15.297 6.219 -21.844 1 26.8 189 GLU B O 1
ATOM 3326 N N . HIS B 1 190 ? 17.219 5.312 -22.203 1 27.09 190 HIS B N 1
ATOM 3327 C CA . HIS B 1 190 ? 17.547 5.902 -23.5 1 27.09 190 HIS B CA 1
ATOM 3328 C C . HIS B 1 190 ? 16.875 5.148 -24.641 1 27.09 190 HIS B C 1
ATOM 3330 O O . HIS B 1 190 ? 17.5 4.91 -25.688 1 27.09 190 HIS B O 1
ATOM 3336 N N . SER B 1 191 ? 15.805 4.48 -24.5 1 26.48 191 SER B N 1
ATOM 3337 C CA . SER B 1 191 ? 15.375 3.918 -25.781 1 26.48 191 SER B CA 1
ATOM 3338 C C . SER B 1 191 ? 15.094 5.016 -26.797 1 26.48 191 SER B C 1
ATOM 3340 O O . SER B 1 191 ? 14.367 5.969 -26.516 1 26.48 191 SER B O 1
ATOM 3342 N N . ASN B 1 192 ? 15.805 5.039 -27.906 1 27.16 192 ASN B N 1
ATOM 3343 C CA . ASN B 1 192 ? 15.578 5.625 -29.234 1 27.16 192 ASN B CA 1
ATOM 3344 C C . ASN B 1 192 ? 14.273 5.137 -29.844 1 27.16 192 ASN B C 1
ATOM 3346 O O . ASN B 1 192 ? 14.289 4.273 -30.719 1 27.16 192 ASN B O 1
ATOM 3350 N N . LEU B 1 193 ? 13.297 4.711 -29.188 1 26.69 193 LEU B N 1
ATOM 3351 C CA . LEU B 1 193 ? 12.133 4.398 -30 1 26.69 193 LEU B CA 1
ATOM 3352 C C . LEU B 1 193 ? 11.672 5.625 -30.781 1 26.69 193 LEU B C 1
ATOM 3354 O O . LEU B 1 193 ? 11.445 6.688 -30.203 1 26.69 193 LEU B O 1
ATOM 3358 N N . ASP B 1 194 ? 11.922 5.562 -32.125 1 25.41 194 ASP B N 1
ATOM 3359 C CA . ASP B 1 194 ? 11.445 6.375 -33.25 1 25.41 194 ASP B CA 1
ATOM 3360 C C . ASP B 1 194 ? 9.922 6.355 -33.312 1 25.41 194 ASP B C 1
ATOM 3362 O O . ASP B 1 194 ? 9.336 5.359 -33.75 1 25.41 194 ASP B O 1
ATOM 3366 N N . TYR B 1 195 ? 9.289 6.781 -32.406 1 24.31 195 TYR B N 1
ATOM 3367 C CA . TYR B 1 195 ? 7.844 6.91 -32.5 1 24.31 195 TYR B CA 1
ATOM 3368 C C . TYR B 1 195 ? 7.441 7.73 -33.719 1 24.31 195 TYR B C 1
ATOM 3370 O O . TYR B 1 195 ? 6.285 8.148 -33.812 1 24.31 195 TYR B O 1
ATOM 3378 N N . SER B 1 196 ? 8.266 7.832 -34.688 1 27.19 196 SER B N 1
ATOM 3379 C CA . SER B 1 196 ? 7.871 8.5 -35.938 1 27.19 196 SER B CA 1
ATOM 3380 C C . SER B 1 196 ? 6.605 7.887 -36.5 1 27.19 196 SER B C 1
ATOM 3382 O O . SER B 1 196 ? 5.805 8.578 -37.125 1 27.19 196 SER B O 1
ATOM 3384 N N . ASP B 1 197 ? 6.59 6.492 -36.469 1 26.62 197 ASP B N 1
ATOM 3385 C CA . ASP B 1 197 ? 5.574 5.887 -37.344 1 26.62 197 ASP B CA 1
ATOM 3386 C C . ASP B 1 197 ? 4.18 6.043 -36.719 1 26.62 197 ASP B C 1
ATOM 3388 O O . ASP B 1 197 ? 3.178 5.762 -37.406 1 26.62 197 ASP B O 1
ATOM 3392 N N . LEU B 1 198 ? 4.176 6.172 -35.469 1 23.45 198 LEU B N 1
ATOM 3393 C CA . LEU B 1 198 ? 2.811 5.969 -35 1 23.45 198 LEU B CA 1
ATOM 3394 C C . LEU B 1 198 ? 1.928 7.156 -35.344 1 23.45 198 LEU B C 1
ATOM 3396 O O . LEU B 1 198 ? 0.717 7.129 -35.125 1 23.45 198 LEU B O 1
ATOM 3400 N N . TRP B 1 199 ? 2.545 8.258 -35.625 1 24.78 199 TRP B N 1
ATOM 3401 C CA . TRP B 1 199 ? 1.669 9.406 -35.844 1 24.78 199 TRP B CA 1
ATOM 3402 C C . TRP B 1 199 ? 1.058 9.359 -37.219 1 24.78 199 TRP B C 1
ATOM 3404 O O . TRP B 1 199 ? 0.443 10.328 -37.688 1 24.78 199 TRP B O 1
ATOM 3414 N N . LYS B 1 200 ? 1.619 8.445 -38 1 25 200 LYS B N 1
ATOM 3415 C CA . LYS B 1 200 ? 1.049 8.602 -39.344 1 25 200 LYS B CA 1
ATOM 3416 C C . LYS B 1 200 ? -0.43 8.227 -39.344 1 25 200 LYS B C 1
ATOM 3418 O O . LYS B 1 200 ? -0.776 7.047 -39.438 1 25 200 LYS B O 1
ATOM 3423 N N . LEU B 1 201 ? -1.152 8.789 -38.344 1 21.86 201 LEU B N 1
ATOM 3424 C CA . LEU B 1 201 ? -2.566 8.547 -38.625 1 21.86 201 LEU B CA 1
ATOM 3425 C C . LEU B 1 201 ? -2.912 8.891 -40.062 1 21.86 201 LEU B C 1
ATOM 3427 O O . LEU B 1 201 ? -2.461 9.914 -40.594 1 21.86 201 LEU B O 1
ATOM 3431 N N . PRO B 1 202 ? -3.217 8.016 -40.875 1 24.34 202 PRO B N 1
ATOM 3432 C CA . PRO B 1 202 ? -3.705 8.305 -42.219 1 24.34 202 PRO B CA 1
ATOM 3433 C C . PRO B 1 202 ? -4.758 9.414 -42.25 1 24.34 202 PRO B C 1
ATOM 3435 O O . PRO B 1 202 ? -5.469 9.609 -41.25 1 24.34 202 PRO B O 1
ATOM 3438 N N . GLY B 1 203 ? -4.516 10.516 -42.875 1 24.41 203 GLY B N 1
ATOM 3439 C CA . GLY B 1 203 ? -5.418 11.594 -43.25 1 24.41 203 GLY B CA 1
ATOM 3440 C C . GLY B 1 203 ? -6.785 11.094 -43.688 1 24.41 203 GLY B C 1
ATOM 3441 O O . GLY B 1 203 ? -6.926 10.5 -44.75 1 24.41 203 GLY B O 1
ATOM 3442 N N . VAL B 1 204 ? -7.52 10.328 -42.844 1 23.31 204 VAL B N 1
ATOM 3443 C CA . VAL B 1 204 ? -8.859 9.992 -43.312 1 23.31 204 VAL B CA 1
ATOM 3444 C C . VAL B 1 204 ? -9.547 11.242 -43.844 1 23.31 204 VAL B C 1
ATOM 3446 O O . VAL B 1 204 ? -9.367 12.344 -43.312 1 23.31 204 VAL B O 1
ATOM 3449 N N . GLY B 1 205 ? -9.953 11.258 -45.031 1 21.62 205 GLY B N 1
ATOM 3450 C CA . GLY B 1 205 ? -10.695 12.117 -45.906 1 21.62 205 GLY B CA 1
ATOM 3451 C C . GLY B 1 205 ? -11.875 12.812 -45.25 1 21.62 205 GLY B C 1
ATOM 3452 O O . GLY B 1 205 ? -12.414 12.305 -44.281 1 21.62 205 GLY B O 1
ATOM 3453 N N . THR B 1 206 ? -11.859 14.141 -45.094 1 23.89 206 THR B N 1
ATOM 3454 C CA . THR B 1 206 ? -12.797 15.164 -44.625 1 23.89 206 THR B CA 1
ATOM 3455 C C . THR B 1 206 ? -14.18 14.938 -45.25 1 23.89 206 THR B C 1
ATOM 3457 O O . THR B 1 206 ? -14.977 15.875 -45.344 1 23.89 206 THR B O 1
ATOM 3460 N N . ASP B 1 207 ? -14.688 13.68 -45.344 1 21.69 207 ASP B N 1
ATOM 3461 C CA . ASP B 1 207 ? -15.992 13.781 -46 1 21.69 207 ASP B CA 1
ATOM 3462 C C . ASP B 1 207 ? -16.922 14.703 -45.219 1 21.69 207 ASP B C 1
ATOM 3464 O O . ASP B 1 207 ? -16.797 14.852 -44 1 21.69 207 ASP B O 1
ATOM 3468 N N . GLU B 1 208 ? -17.734 15.562 -45.844 1 23.03 208 GLU B N 1
ATOM 3469 C CA . GLU B 1 208 ? -18.734 16.609 -45.594 1 23.03 208 GLU B CA 1
ATOM 3470 C C . GLU B 1 208 ? -19.828 16.094 -44.656 1 23.03 208 GLU B C 1
ATOM 3472 O O . GLU B 1 208 ? -20.703 15.328 -45.094 1 23.03 208 GLU B O 1
ATOM 3477 N N . LEU B 1 209 ? -19.547 15.422 -43.531 1 24.91 209 LEU B N 1
ATOM 3478 C CA . LEU B 1 209 ? -20.656 14.805 -42.844 1 24.91 209 LEU B CA 1
ATOM 3479 C C . LEU B 1 209 ? -21.719 15.844 -42.469 1 24.91 209 LEU B C 1
ATOM 3481 O O . LEU B 1 209 ? -21.391 17 -42.219 1 24.91 209 LEU B O 1
ATOM 3485 N N . HIS B 1 210 ? -22.969 15.555 -42.688 1 25.72 210 HIS B N 1
ATOM 3486 C CA . HIS B 1 210 ? -24.312 16.141 -42.562 1 25.72 210 HIS B CA 1
ATOM 3487 C C . HIS B 1 210 ? -24.578 16.641 -41.156 1 25.72 210 HIS B C 1
ATOM 3489 O O . HIS B 1 210 ? -23.922 16.203 -40.219 1 25.72 210 HIS B O 1
ATOM 3495 N N . THR B 1 211 ? -25.375 17.719 -40.969 1 26.91 211 THR B N 1
ATOM 3496 C CA . THR B 1 211 ? -25.766 18.75 -40 1 26.91 211 THR B CA 1
ATOM 3497 C C . THR B 1 211 ? -26.453 18.125 -38.781 1 26.91 211 THR B C 1
ATOM 3499 O O . THR B 1 211 ? -27.422 17.391 -38.938 1 26.91 211 THR B O 1
ATOM 3502 N N . ASN B 1 212 ? -25.766 17.75 -37.688 1 27.58 212 ASN B N 1
ATOM 3503 C CA . ASN B 1 212 ? -26.047 17.078 -36.438 1 27.58 212 ASN B CA 1
ATOM 3504 C C . ASN B 1 212 ? -27.188 17.75 -35.688 1 27.58 212 ASN B C 1
ATOM 3506 O O . ASN B 1 212 ? -27.391 17.5 -34.5 1 27.58 212 ASN B O 1
ATOM 3510 N N . GLU B 1 213 ? -27.938 18.641 -36.25 1 30.19 213 GLU B N 1
ATOM 3511 C CA . GLU B 1 213 ? -29.031 19.328 -35.562 1 30.19 213 GLU B CA 1
ATOM 3512 C C . GLU B 1 213 ? -30.047 18.328 -35.031 1 30.19 213 GLU B C 1
ATOM 3514 O O . GLU B 1 213 ? -30.547 18.469 -33.906 1 30.19 213 GLU B O 1
ATOM 3519 N N . GLU B 1 214 ? -30.453 17.375 -35.969 1 30.45 214 GLU B N 1
ATOM 3520 C CA . GLU B 1 214 ? -31.656 16.594 -35.688 1 30.45 214 GLU B CA 1
ATOM 3521 C C . GLU B 1 214 ? -31.406 15.625 -34.531 1 30.45 214 GLU B C 1
ATOM 3523 O O . GLU B 1 214 ? -32.312 15.367 -33.719 1 30.45 214 GLU B O 1
ATOM 3528 N N . LEU B 1 215 ? -30.125 15.18 -34.5 1 29.58 215 LEU B N 1
ATOM 3529 C CA . LEU B 1 215 ? -29.953 14.094 -33.562 1 29.58 215 LEU B CA 1
ATOM 3530 C C . LEU B 1 215 ? -30.062 14.609 -32.125 1 29.58 215 LEU B C 1
ATOM 3532 O O . LEU B 1 215 ? -30.531 13.898 -31.234 1 29.58 215 LEU B O 1
ATOM 3536 N N . ASN B 1 216 ? -29.844 15.844 -31.906 1 30.59 216 ASN B N 1
ATOM 3537 C CA . ASN B 1 216 ? -29.922 16.359 -30.547 1 30.59 216 ASN B CA 1
ATOM 3538 C C . ASN B 1 216 ? -31.359 16.297 -30.016 1 30.59 216 ASN B C 1
ATOM 3540 O O . ASN B 1 216 ? -31.578 16 -28.844 1 30.59 216 ASN B O 1
ATOM 3544 N N . GLN B 1 217 ? -32.375 16.5 -30.828 1 32.94 217 GLN B N 1
ATOM 3545 C CA . GLN B 1 217 ? -33.719 16.578 -30.344 1 32.94 217 GLN B CA 1
ATOM 3546 C C . GLN B 1 217 ? -34.188 15.227 -29.781 1 32.94 217 GLN B C 1
ATOM 3548 O O . GLN B 1 217 ? -34.906 15.18 -28.766 1 32.94 217 GLN B O 1
ATOM 3553 N N . GLN B 1 218 ? -33.812 14.156 -30.484 1 33.31 218 GLN B N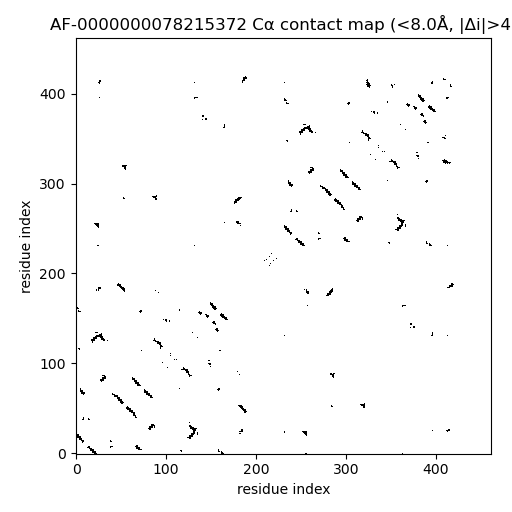 1
ATOM 3554 C CA . GLN B 1 218 ? -34.375 12.875 -30.094 1 33.31 218 GLN B CA 1
ATOM 3555 C C . GLN B 1 218 ? -33.812 12.445 -28.719 1 33.31 218 GLN B C 1
ATOM 3557 O O . GLN B 1 218 ? -34.531 11.844 -27.922 1 33.31 218 GLN B O 1
ATOM 3562 N N . ILE B 1 219 ? -32.656 12.812 -28.469 1 33.81 219 ILE B N 1
ATOM 3563 C CA . ILE B 1 219 ? -32.094 12.336 -27.219 1 33.81 219 ILE B CA 1
ATOM 3564 C C . ILE B 1 219 ? -32.812 13 -26.047 1 33.81 219 ILE B C 1
ATOM 3566 O O . ILE B 1 219 ? -33.125 12.344 -25.047 1 33.81 219 ILE B O 1
ATOM 3570 N N . ILE B 1 220 ? -33.25 14.195 -26.141 1 31.94 220 ILE B N 1
ATOM 3571 C CA . ILE B 1 220 ? -33.969 14.844 -25.047 1 31.94 220 ILE B CA 1
ATOM 3572 C C . ILE B 1 220 ? -35.344 14.188 -24.859 1 31.94 220 ILE B C 1
ATOM 3574 O O . ILE B 1 220 ? -35.75 13.906 -23.719 1 31.94 220 ILE B O 1
ATOM 3578 N N . ALA B 1 221 ? -36.062 13.898 -25.922 1 32.44 221 ALA B N 1
ATOM 3579 C CA . ALA B 1 221 ? -37.438 13.383 -25.75 1 32.44 221 ALA B CA 1
ATOM 3580 C C . ALA B 1 221 ? -37.406 12.039 -25.031 1 32.44 221 ALA B C 1
ATOM 3582 O O . ALA B 1 221 ? -38.281 11.781 -24.188 1 32.44 221 ALA B O 1
ATOM 3583 N N . ASN B 1 222 ? -36.5 11.164 -25.328 1 30.77 222 ASN B N 1
ATOM 3584 C CA . ASN B 1 222 ? -36.562 9.867 -24.672 1 30.77 222 ASN B CA 1
ATOM 3585 C C . ASN B 1 222 ? -36.281 9.977 -23.172 1 30.77 222 ASN B C 1
ATOM 3587 O O . ASN B 1 222 ? -36.625 9.062 -22.406 1 30.77 222 ASN B O 1
ATOM 3591 N N . PHE B 1 223 ? -35.625 10.977 -22.734 1 26.89 223 PHE B N 1
ATOM 3592 C CA . PHE B 1 223 ? -35.406 11.094 -21.297 1 26.89 223 PHE B CA 1
ATOM 3593 C C . PHE B 1 223 ? -36.719 11.336 -20.578 1 26.89 223 PHE B C 1
ATOM 3595 O O . PHE B 1 223 ? -37.031 10.68 -19.578 1 26.89 223 PHE B O 1
ATOM 3602 N N . TYR B 1 224 ? -37.5 12.258 -20.922 1 29.88 224 TYR B N 1
ATOM 3603 C CA . TYR B 1 224 ? -38.688 12.625 -20.156 1 29.88 224 TYR B CA 1
ATOM 3604 C C . TYR B 1 224 ? -39.75 11.516 -20.188 1 29.88 224 TYR B C 1
ATOM 3606 O O . TYR B 1 224 ? -40.594 11.438 -19.312 1 29.88 224 TYR B O 1
ATOM 3614 N N . SER B 1 225 ? -39.875 10.781 -21.203 1 31.38 225 SER B N 1
ATOM 3615 C CA . SER B 1 225 ? -41.031 9.891 -21.234 1 31.38 225 SER B CA 1
ATOM 3616 C C . SER B 1 225 ? -40.969 8.883 -20.094 1 31.38 225 SER B C 1
ATOM 3618 O O . SER B 1 225 ? -42 8.266 -19.75 1 31.38 225 SER B O 1
ATOM 3620 N N . THR B 1 226 ? -39.875 8.43 -19.625 1 27.98 226 THR B N 1
ATOM 3621 C CA . THR B 1 226 ? -40.062 7.273 -18.75 1 27.98 226 THR B CA 1
ATOM 3622 C C . THR B 1 226 ? -40.344 7.719 -17.312 1 27.98 226 THR B C 1
ATOM 3624 O O . THR B 1 226 ? -40.438 6.887 -16.406 1 27.98 226 THR B O 1
ATOM 3627 N N . VAL B 1 227 ? -40.219 9.039 -16.969 1 25.39 227 VAL B N 1
ATOM 3628 C CA . VAL B 1 227 ? -40.531 9.383 -15.586 1 25.39 227 VAL B CA 1
ATOM 3629 C C . VAL B 1 227 ? -42.062 9.516 -15.414 1 25.39 227 VAL B C 1
ATOM 3631 O O . VAL B 1 227 ? -42.688 10.328 -16.078 1 25.39 227 VAL B O 1
ATOM 3634 N N . GLN B 1 228 ? -42.812 8.359 -15.391 1 26.69 228 GLN B N 1
ATOM 3635 C CA . GLN B 1 228 ? -44.219 8.438 -15.047 1 26.69 228 GLN B CA 1
ATOM 3636 C C . GLN B 1 228 ? -44.406 9.023 -13.648 1 26.69 228 GLN B C 1
ATOM 3638 O O . GLN B 1 228 ? -43.719 8.625 -12.703 1 26.69 228 GLN B O 1
ATOM 3643 N N . ILE B 1 229 ? -44.844 10.312 -13.625 1 24.5 229 ILE B N 1
ATOM 3644 C CA . ILE B 1 229 ? -45.375 11.016 -12.469 1 24.5 229 ILE B CA 1
ATOM 3645 C C . ILE B 1 229 ? -46.656 10.336 -12 1 24.5 229 ILE B C 1
ATOM 3647 O O . ILE B 1 229 ? -47.625 10.227 -12.766 1 24.5 229 ILE B O 1
ATOM 3651 N N . LYS B 1 230 ? -46.688 9.195 -11.188 1 27.55 230 LYS B N 1
ATOM 3652 C CA . LYS B 1 230 ? -47.969 8.781 -10.609 1 27.55 230 LYS B CA 1
ATOM 3653 C C . LYS B 1 230 ? -48.594 9.914 -9.805 1 27.55 230 LYS B C 1
ATOM 3655 O O . LYS B 1 230 ? -47.938 10.516 -8.953 1 27.55 230 LYS B O 1
ATOM 3660 N N . GLU B 1 231 ? -49.594 10.57 -10.508 1 28.48 231 GLU B N 1
ATOM 3661 C CA . GLU B 1 231 ? -50.688 11.141 -9.734 1 28.48 231 GLU B CA 1
ATOM 3662 C C . GLU B 1 231 ? -51.281 10.117 -8.766 1 28.48 231 GLU B C 1
ATOM 3664 O O . GLU B 1 231 ? -51.312 8.922 -9.062 1 28.48 231 GLU B O 1
#

Sequence (462 aa):
MIAPLKVRNEINGNEEQVYALLDSASDQSFISSALSERLQLTPHSETSIIVNTFGGHAEKKHVKRVEALLLNQKEQSLKVTLLTNHTITQTIPISELNMEDKLFLEDKFPNFENYWLLDPAAEIIPEILLGIDYFNLILQVNEPVLQLPSGLHMTPTFFGPVISGKPSHPVQPSSSNSINMYNSQCTQEHSNLDYSDLWKLPGVGTDELHTNEELNQQIIANFYSTVQIKEMIAPLKVRNEINGNEEQVYALLDSASDQSFISSALSERLQLTPHSETSIIVNTFGGHAEKKHVKRVEALLLNQKEQSLKVTLLTNHTITQTIPISELNMEDKLFLEDKFPNFENYWLLDPAAEIIPEILLGIDYFNLILQVNEPVLQLPSGLHMTPTFFGPVISGKPSHPVQPSSSNSINMYNSQCTQEHSNLDYSDLWKLPGVGTDELHTNEELNQQIIANFYSTVQIKE

Nearest PDB structures (foldseek):
  3zvh-assembly1_B  TM=2.425E-01  e=3.642E+00  Clostridium tetanomorphum
  3zvi-assembly1_B  TM=2.426E-01  e=3.448E+00  Clostridium tetanomorphum
  1kcz-assembly1_B  TM=1.640E-01  e=5.336E+00  Clostridium tetanomorphum
  8gjz-assembly1_A  TM=2.570E-01  e=1.301E+00  Stylophora pistillata
  2r5r-assembly1_A  TM=1.885E-01  e=9.852E-01  Nitrosomonas europaea ATCC 19718

Radius of gyration: 26.34 Å; Cα contacts (8 Å, |Δi|>4): 972; chains: 2; bounding box: 77×70×74 Å

Organism: Teladorsagia circumcincta (NCBI:txid45464)

InterPro domains:
  IPR021109 Aspartic peptidase domain superfamily [G3DSA:2.40.70.10] (5-148)